Protein AF-0000000078243344 (afdb_homodimer)

Nearest PDB structures (foldseek):
  5yf0-assembly1_A  TM=9.478E-01  e=7.634E-38  Homo sapiens
  5yf1-assembly1_B  TM=9.515E-01  e=8.072E-38  Homo sapiens
  5yf1-assembly1_A  TM=9.560E-01  e=3.652E-37  Homo sapiens
  5yf0-assembly1_B  TM=9.355E-01  e=2.611E-37  Homo sapiens
  5yf2-assembly1_A  TM=9.564E-01  e=2.890E-36  Homo sapiens

InterPro domains:
  IPR012901 Carnosine N-methyltransferase [PF07942] (101-360)
  IPR012901 Carnosine N-methyltransferase [PTHR12303] (12-360)
  IPR012901 Carnosine N-methyltransferase [SM01296] (98-362)
  IPR029063 S-adenosyl-L-methionine-dependent methyltransferase superfamily [G3DSA:3.40.50.150] (120-350)
  IPR029063 S-adenosyl-L-methionine-dependent methyltransferase superfamily [SSF53335] (151-343)

pLDDT: mean 93.02, std 13.33, range [28.23, 98.94]

Radius of gyration: 29.75 Å; Cα contacts (8 Å, |Δi|>4): 1282; chains: 2; bounding box: 61×104×102 Å

Solvent-accessible surface area (backbone atoms only — not comparable to full-atom values): 38798 Å² total; per-residue (Å²): 135,85,78,72,78,78,76,77,74,78,70,80,48,75,61,31,54,56,49,24,52,52,44,42,33,40,65,37,41,44,59,52,43,49,54,53,48,52,51,50,52,53,41,54,68,68,44,58,68,72,56,38,65,72,40,43,66,61,51,51,52,47,53,53,50,47,53,53,49,39,50,49,40,29,51,53,37,40,50,24,52,58,48,28,38,80,75,52,44,67,48,39,56,51,16,60,68,68,55,67,95,56,86,61,55,71,68,50,48,48,48,53,53,49,48,46,33,45,48,39,32,61,33,14,70,84,12,42,68,42,38,55,47,55,48,44,56,52,53,52,51,49,41,66,75,52,69,56,53,91,56,26,35,77,41,34,34,36,25,47,52,36,58,62,38,44,66,47,51,54,43,39,74,63,28,25,14,29,36,30,27,34,64,51,63,71,36,50,29,45,22,47,31,53,70,69,65,52,83,43,57,50,66,43,69,40,53,68,36,65,83,58,49,54,21,30,51,41,73,66,68,23,67,47,69,46,45,25,38,65,50,72,66,79,66,87,80,55,96,54,87,38,49,79,46,77,44,78,43,57,64,77,66,66,45,53,97,37,76,29,50,27,40,43,35,52,68,31,70,24,68,37,40,49,45,65,59,53,53,51,49,52,57,68,19,31,46,80,63,10,38,40,37,39,32,33,56,39,64,41,68,33,64,92,39,85,95,50,67,46,50,69,69,24,48,52,55,51,52,50,50,44,43,70,76,38,36,43,73,76,44,73,50,77,38,67,35,54,71,67,66,55,86,75,39,23,56,39,61,39,32,47,15,49,30,37,37,30,26,36,48,67,80,71,79,130,136,84,80,73,77,80,77,78,75,77,71,79,48,76,62,31,53,54,50,25,54,50,43,42,33,40,64,37,43,46,61,52,44,48,54,53,49,52,54,50,52,53,41,54,67,67,46,56,69,73,55,39,65,73,41,43,67,61,51,50,52,49,52,52,51,48,53,52,49,40,50,49,40,28,53,53,36,40,50,24,53,59,48,29,37,80,76,53,42,66,49,38,55,52,16,59,68,68,55,66,94,57,86,60,55,70,67,50,49,48,49,52,52,50,49,47,33,46,46,40,32,61,33,14,70,83,12,43,68,42,37,55,49,54,47,45,57,52,53,52,51,52,42,67,76,49,68,54,52,93,55,26,36,77,42,35,34,36,25,47,52,35,56,60,36,43,64,48,51,56,44,39,75,63,28,26,14,28,36,30,26,33,64,52,64,69,35,49,28,45,22,48,30,54,68,71,65,54,82,45,57,50,66,42,69,39,54,68,36,65,81,57,47,54,19,30,51,40,74,66,66,24,66,47,70,45,45,26,37,67,51,74,67,76,65,87,80,55,96,55,88,38,50,82,46,76,44,79,42,56,63,77,66,66,46,53,98,38,77,29,49,28,40,40,34,51,68,32,71,23,69,36,41,50,47,67,58,53,54,50,49,52,56,67,19,31,48,79,61,11,38,40,37,40,33,32,55,39,63,42,68,35,63,92,38,86,96,49,69,47,49,68,70,22,48,53,56,50,51,49,49,44,44,71,75,39,37,42,74,75,46,74,49,78,39,68,36,54,70,66,66,56,87,74,39,22,55,41,63,38,31,47,15,48,31,39,38,31,26,35,47,69,81,70,80,129

Sequence (732 aa):
MSQHPEEGESSVNDETRAIEEVINAFMYYGKFGTEKILKTIQQMKNYPQDFQILVVNKNKEFVESMKQRIEHNHSILKMIANSASGMIGENHTKALRIHQARRPTGEFLSKVLSTIRQICREWSSEGLPEREATFKPIIEELNSIFPTETERHNIRILVPGCGLGRLAHDLIEQGYTVQGNEFSYFMLFTSFFILNCCKEVDQFTIYPYLFDKSNCWKSEDRLRGVTFPDKTLISSVTNRPNSFSMCAGDFLEIVKDTQFDAIVTAWFIDTANDIFKYIDAIYDALPENGIWINVGPLTWHFEDIAGEMSIELPYSDIMLRIRQKGFEVVSEKEIDSKYTVNRLSMLQNQFNCAYFYARKGGQKPQMSQHPEEGESSVNDETRAIEEVINAFMYYGKFGTEKILKTIQQMKNYPQDFQILVVNKNKEFVESMKQRIEHNHSILKMIANSASGMIGENHTKALRIHQARRPTGEFLSKVLSTIRQICREWSSEGLPEREATFKPIIEELNSIFPTETERHNIRILVPGCGLGRLAHDLIEQGYTVQGNEFSYFMLFTSFFILNCCKEVDQFTIYPYLFDKSNCWKSEDRLRGVTFPDKTLISSVTNRPNSFSMCAGDFLEIVKDTQFDAIVTAWFIDTANDIFKYIDAIYDALPENGIWINVGPLTWHFEDIAGEMSIELPYSDIMLRIRQKGFEVVSEKEIDSKYTVNRLSMLQNQFNCAYFYARKGGQKPQ

Foldseek 3Di:
DPPPPPPVVVPLDPVLQQLLLLLLLLQCQLVVLVVLLVVVVVVLVPDDPVVCVVCVVVNVVLSVLSNVQSVQQSVVSNLLLVLCCVVPPPSSVSSVVVHDRDDHDPVSNVLLLVLLLVCCLQFFPNNVQQCVQFLVVVLVVVCVVVVDQCCQLVAEEEEEQCQLCRSVQVNVVSRHAYEYEHADPSRVSNSSCQQPVDADAQPGKHQNQLNPPAQAPDSVLNSDITTGRRDGHDDPPDPGSHHYYYDYDDPLVVLPPAAGLEYEYEQHLLADLDSLSVLVSRLVRYDAFRKYKYKFDNPRPCPPPPPGRHDRDDPVVSVVSNVVVAKDWDDKDWTKHFDSFSPNGNDGDIDTMIITMITRHDDPDD/DPPPPPPPPVPLDPVLQQLLLLLLLLQCQLVVLVVLLVVVVVVLVPDPPVVCVVCVVVNVVLSVLSNVQSVQQSVVSNLLLVLCCVVPPPSSVSSVVVHDRDDHDPVSNVLLLVLLLVCCLQFFPNNVQQCVQFLVVVLVVVCVVVVDQCCQLVAEEEEEQCQLCRSVQVNVVSRHAYEYEHADPSRVSNSCCQQPVDADAQPGKHQNQLNPDAQAPDSVLSSDITGGRRDGHDDPPDPGSHHYYYDYDDPLVVLPPAAGLEYEYEQHLLADLDSLSVLVSRLVRYDAFRKYKYKFDNPRPCPPPPPGRHDRDDPVVSVVSNVVVAKDWDDKDWTKHFDSFSPNGNDGDIDTMIITMITRHDDPDD

Organism: Caenorhabditis remanei (NCBI:txid31234)

Structure (mmCIF, N/CA/C/O backbone):
data_AF-0000000078243344-model_v1
#
loop_
_entity.id
_entity.type
_entity.pdbx_description
1 polymer 'carnosine N-methyltransferase'
#
loop_
_atom_site.group_PDB
_atom_site.id
_atom_site.type_symbol
_atom_site.label_atom_id
_atom_site.label_alt_id
_atom_site.label_comp_id
_atom_site.label_asym_id
_atom_site.label_entity_id
_atom_site.label_seq_id
_atom_site.pdbx_PDB_ins_code
_atom_site.Cartn_x
_atom_site.Cartn_y
_atom_site.Cartn_z
_atom_site.occupancy
_atom_site.B_iso_or_equiv
_atom_site.auth_seq_id
_atom_site.auth_comp_id
_atom_site.auth_asym_id
_atom_site.auth_atom_id
_atom_site.pdbx_PDB_model_num
ATOM 1 N N . MET A 1 1 ? 7.031 -19.391 -68.062 1 28.23 1 MET A N 1
ATOM 2 C CA . MET A 1 1 ? 5.93 -19.25 -67.125 1 28.23 1 MET A CA 1
ATOM 3 C C . MET A 1 1 ? 6.449 -19.047 -65.688 1 28.23 1 MET A C 1
ATOM 5 O O . MET A 1 1 ? 7.039 -19.953 -65.125 1 28.23 1 MET A O 1
ATOM 9 N N . SER A 1 2 ? 6.922 -17.797 -65.312 1 28.23 2 SER A N 1
ATOM 10 C CA . SER A 1 2 ? 7.812 -17.281 -64.25 1 28.23 2 SER A CA 1
ATOM 11 C C . SER A 1 2 ? 7.195 -17.438 -62.875 1 28.23 2 SER A C 1
ATOM 13 O O . SER A 1 2 ? 6.145 -16.859 -62.594 1 28.23 2 SER A O 1
ATOM 15 N N . GLN A 1 3 ? 7.152 -18.703 -62.219 1 28.94 3 GLN A N 1
ATOM 16 C CA . GLN A 1 3 ? 6.621 -19.047 -60.906 1 28.94 3 GLN A CA 1
ATOM 17 C C . GLN A 1 3 ? 7.121 -18.078 -59.844 1 28.94 3 GLN A C 1
ATOM 19 O O . GLN A 1 3 ? 8.328 -17.938 -59.656 1 28.94 3 GLN A O 1
ATOM 24 N N . HIS A 1 4 ? 6.516 -16.875 -59.719 1 31.3 4 HIS A N 1
ATOM 25 C CA . HIS A 1 4 ? 6.84 -15.914 -58.688 1 31.3 4 HIS A CA 1
ATOM 26 C C . HIS A 1 4 ? 6.895 -16.578 -57.312 1 31.3 4 HIS A C 1
ATOM 28 O O . HIS A 1 4 ? 5.98 -17.312 -56.938 1 31.3 4 HIS A O 1
ATOM 34 N N . PRO A 1 5 ? 8.078 -16.922 -56.719 1 34.06 5 PRO A N 1
ATOM 35 C CA . PRO A 1 5 ? 8.188 -17.547 -55.375 1 34.06 5 PRO A CA 1
ATOM 36 C C . PRO A 1 5 ? 7.277 -16.891 -54.344 1 34.06 5 PRO A C 1
ATOM 38 O O . PRO A 1 5 ? 7.027 -15.68 -54.406 1 34.06 5 PRO A O 1
ATOM 41 N N . GLU A 1 6 ? 6.113 -17.5 -53.938 1 33.97 6 GLU A N 1
ATOM 42 C CA . GLU A 1 6 ? 5.27 -17.172 -52.781 1 33.97 6 GLU A CA 1
ATOM 43 C C . GLU A 1 6 ? 6.094 -16.656 -51.625 1 33.97 6 GLU A C 1
ATOM 45 O O . GLU A 1 6 ? 7.035 -17.312 -51.156 1 33.97 6 GLU A O 1
ATOM 50 N N . GLU A 1 7 ? 6.445 -15.359 -51.562 1 34.81 7 GLU A N 1
ATOM 51 C CA . GLU A 1 7 ? 7.051 -14.602 -50.469 1 34.81 7 GLU A CA 1
ATOM 52 C C . GLU A 1 7 ? 6.52 -15.055 -49.125 1 34.81 7 GLU A C 1
ATOM 54 O O . GLU A 1 7 ? 5.332 -14.898 -48.812 1 34.81 7 GLU A O 1
ATOM 59 N N . GLY A 1 8 ? 6.758 -16.266 -48.594 1 35.06 8 GLY A N 1
ATOM 60 C CA . GLY A 1 8 ? 6.582 -16.656 -47.219 1 35.06 8 GLY A CA 1
ATOM 61 C C . GLY A 1 8 ? 6.762 -15.516 -46.219 1 35.06 8 GLY A C 1
ATOM 62 O O . GLY A 1 8 ? 7.883 -15.219 -45.812 1 35.06 8 GLY A O 1
ATOM 63 N N . GLU A 1 9 ? 6.207 -14.289 -46.406 1 39.78 9 GLU A N 1
ATOM 64 C CA . GLU A 1 9 ? 6.145 -13.18 -45.438 1 39.78 9 GLU A CA 1
ATOM 65 C C . GLU A 1 9 ? 6 -13.68 -44.031 1 39.78 9 GLU A C 1
ATOM 67 O O . GLU A 1 9 ? 4.988 -14.289 -43.656 1 39.78 9 GLU A O 1
ATOM 72 N N . SER A 1 10 ? 6.949 -14.234 -43.312 1 42.72 10 SER A N 1
ATOM 73 C CA . SER A 1 10 ? 7.137 -14.672 -41.938 1 42.72 10 SER A CA 1
ATOM 74 C C . SER A 1 10 ? 6.434 -13.727 -40.938 1 42.72 10 SER A C 1
ATOM 76 O O . SER A 1 10 ? 6.863 -12.594 -40.75 1 42.72 10 SER A O 1
ATOM 78 N N . SER A 1 11 ? 5.176 -13.477 -40.906 1 47.25 11 SER A N 1
ATOM 79 C CA . SER A 1 11 ? 4.305 -12.797 -39.969 1 47.25 11 SER A CA 1
ATOM 80 C C . SER A 1 11 ? 4.816 -12.969 -38.531 1 47.25 11 SER A C 1
ATOM 82 O O . SER A 1 11 ? 4.992 -14.094 -38.062 1 47.25 11 SER A O 1
ATOM 84 N N . VAL A 1 12 ? 5.605 -12.164 -38.031 1 60.34 12 VAL A N 1
ATOM 85 C CA . VAL A 1 12 ? 6.023 -12.172 -36.625 1 60.34 12 VAL A CA 1
ATOM 86 C C . VAL A 1 12 ? 4.84 -12.547 -35.75 1 60.34 12 VAL A C 1
ATOM 88 O O . VAL A 1 12 ? 3.812 -11.859 -35.75 1 60.34 12 VAL A O 1
ATOM 91 N N . ASN A 1 13 ? 4.75 -13.742 -35.156 1 78.88 13 ASN A N 1
ATOM 92 C CA . ASN A 1 13 ? 3.695 -14.289 -34.312 1 78.88 13 ASN A CA 1
ATOM 93 C C . ASN A 1 13 ? 3.57 -13.516 -33 1 78.88 13 ASN A C 1
ATOM 95 O O . ASN A 1 13 ? 4.492 -12.805 -32.594 1 78.88 13 ASN A O 1
ATOM 99 N N . ASP A 1 14 ? 2.357 -13.273 -32.531 1 85.94 14 ASP A N 1
ATOM 100 C CA . ASP A 1 14 ? 1.981 -12.594 -31.297 1 85.94 14 ASP A CA 1
ATOM 101 C C . ASP A 1 14 ? 2.924 -12.969 -30.156 1 85.94 14 ASP A C 1
ATOM 103 O O . ASP A 1 14 ? 3.277 -12.125 -29.344 1 85.94 14 ASP A O 1
ATOM 107 N N . GLU A 1 15 ? 3.445 -14.086 -30.219 1 87.19 15 GLU A N 1
ATOM 108 C CA . GLU A 1 15 ? 4.355 -14.547 -29.172 1 87.19 15 GLU A CA 1
ATOM 109 C C . GLU A 1 15 ? 5.727 -13.891 -29.297 1 87.19 15 GLU A C 1
ATOM 111 O O . GLU A 1 15 ? 6.312 -13.469 -28.312 1 87.19 15 GLU A O 1
ATOM 116 N N . THR A 1 16 ? 6.234 -13.836 -30.484 1 90.31 16 THR A N 1
ATOM 117 C CA . THR A 1 16 ? 7.531 -13.211 -30.734 1 90.31 16 THR A CA 1
ATOM 118 C C . THR A 1 16 ? 7.516 -11.742 -30.312 1 90.31 16 THR A C 1
ATOM 120 O O . THR A 1 16 ? 8.484 -11.25 -29.734 1 90.31 16 THR A O 1
ATOM 123 N N . ARG A 1 17 ? 6.449 -11.133 -30.625 1 91.25 17 ARG A N 1
ATOM 124 C CA . ARG A 1 17 ? 6.32 -9.727 -30.266 1 91.25 17 ARG A CA 1
ATOM 125 C C . ARG A 1 17 ? 6.309 -9.555 -28.75 1 91.25 17 ARG A C 1
ATOM 127 O O . ARG A 1 17 ? 6.926 -8.633 -28.219 1 91.25 17 ARG A O 1
ATOM 134 N N . ALA A 1 18 ? 5.547 -10.406 -28.078 1 91.69 18 ALA A N 1
ATOM 135 C CA . ALA A 1 18 ? 5.484 -10.352 -26.625 1 91.69 18 ALA A CA 1
ATOM 136 C C . ALA A 1 18 ? 6.871 -10.547 -26.016 1 91.69 18 ALA A C 1
ATOM 138 O O . ALA A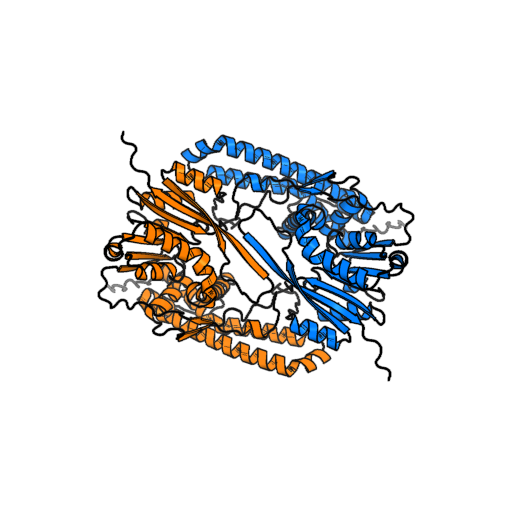 1 18 ? 7.246 -9.836 -25.078 1 91.69 18 ALA A O 1
ATOM 139 N N . ILE A 1 19 ? 7.578 -11.445 -26.547 1 93.88 19 ILE A N 1
ATOM 140 C CA . ILE A 1 19 ? 8.93 -11.734 -26.078 1 93.88 19 ILE A CA 1
ATOM 141 C C . ILE A 1 19 ? 9.828 -10.531 -26.344 1 93.88 19 ILE A C 1
ATOM 143 O O . ILE A 1 19 ? 10.609 -10.133 -25.469 1 93.88 19 ILE A O 1
ATOM 147 N N . GLU A 1 20 ? 9.734 -9.992 -27.5 1 94.44 20 GLU A N 1
ATOM 148 C CA . GLU A 1 20 ? 10.539 -8.836 -27.875 1 94.44 20 GLU A CA 1
ATOM 149 C C . GLU A 1 20 ? 10.297 -7.668 -26.906 1 94.44 20 GLU A C 1
ATOM 151 O O . GLU A 1 20 ? 11.242 -6.977 -26.531 1 94.44 20 GLU A O 1
ATOM 156 N N . GLU A 1 21 ? 9.07 -7.438 -26.547 1 95.81 21 GLU A N 1
ATOM 157 C CA . GLU A 1 21 ? 8.734 -6.348 -25.625 1 95.81 21 GLU A CA 1
ATOM 158 C C . GLU A 1 21 ? 9.391 -6.547 -24.266 1 95.81 21 GLU A C 1
ATOM 160 O O . GLU A 1 21 ? 9.852 -5.586 -23.656 1 95.81 21 GLU A O 1
ATOM 165 N N . VAL A 1 22 ? 9.398 -7.781 -23.797 1 96.75 22 VAL A N 1
ATOM 166 C CA . VAL A 1 22 ? 10.016 -8.102 -22.516 1 96.75 22 VAL A CA 1
ATOM 167 C C . VAL A 1 22 ? 11.523 -7.887 -22.594 1 96.75 22 VAL A C 1
ATOM 169 O O . VAL A 1 22 ? 12.125 -7.258 -21.719 1 96.75 22 VAL A O 1
ATOM 172 N N . ILE A 1 23 ? 12.164 -8.359 -23.641 1 96.06 23 ILE A N 1
ATOM 173 C CA . ILE A 1 23 ? 13.602 -8.18 -23.844 1 96.06 23 ILE A CA 1
ATOM 174 C C . ILE A 1 23 ? 13.93 -6.691 -23.922 1 96.06 23 ILE A C 1
ATOM 176 O O . ILE A 1 23 ? 14.883 -6.23 -23.281 1 96.06 23 ILE A O 1
ATOM 180 N N . ASN A 1 24 ? 13.102 -5.984 -24.688 1 96.75 24 ASN A N 1
ATOM 181 C CA . ASN A 1 24 ? 13.289 -4.543 -24.797 1 96.75 24 ASN A CA 1
ATOM 182 C C . ASN A 1 24 ? 13.258 -3.863 -23.438 1 96.75 24 ASN A C 1
ATOM 184 O O . ASN A 1 24 ? 14.055 -2.961 -23.172 1 96.75 24 ASN A O 1
ATOM 188 N N . ALA A 1 25 ? 12.328 -4.266 -22.578 1 97.94 25 ALA A N 1
ATOM 189 C CA . ALA A 1 25 ? 12.203 -3.68 -21.25 1 97.94 25 ALA A CA 1
ATOM 190 C C . ALA A 1 25 ? 13.461 -3.943 -20.422 1 97.94 25 ALA A C 1
ATOM 192 O O . ALA A 1 25 ? 13.992 -3.033 -19.781 1 97.94 25 ALA A O 1
ATOM 193 N N . PHE A 1 26 ? 13.961 -5.168 -20.438 1 98.06 26 PHE A N 1
ATOM 194 C CA . PHE A 1 26 ? 15.188 -5.5 -19.734 1 98.06 26 PHE A CA 1
ATOM 195 C C . PHE A 1 26 ? 16.359 -4.668 -20.234 1 98.06 26 PHE A C 1
ATOM 197 O O . PHE A 1 26 ? 17.125 -4.113 -19.453 1 98.06 26 PHE A O 1
ATOM 204 N N . MET A 1 27 ? 16.422 -4.527 -21.5 1 96.81 27 MET A N 1
ATOM 205 C CA . MET A 1 27 ? 17.562 -3.863 -22.125 1 96.81 27 MET A CA 1
ATOM 206 C C . MET A 1 27 ? 17.484 -2.354 -21.922 1 96.81 27 MET A C 1
ATOM 208 O O . MET A 1 27 ? 18.5 -1.659 -22.047 1 96.81 27 MET A O 1
ATOM 212 N N . TYR A 1 28 ? 16.344 -1.883 -21.656 1 97.81 28 TYR A N 1
ATOM 213 C CA . TYR A 1 28 ? 16.156 -0.442 -21.531 1 97.81 28 TYR A CA 1
ATOM 214 C C . TYR A 1 28 ? 16.453 0.015 -20.109 1 97.81 28 TYR A C 1
ATOM 216 O O . TYR A 1 28 ? 16.5 1.216 -19.828 1 97.81 28 TYR A O 1
ATOM 224 N N . TYR A 1 29 ? 16.672 -0.831 -19.172 1 98.38 29 TYR A N 1
ATOM 225 C CA . TYR A 1 29 ? 16.844 -0.506 -17.766 1 98.38 29 TYR A CA 1
ATOM 226 C C . TYR A 1 29 ? 17.953 0.524 -17.562 1 98.38 29 TYR A C 1
ATOM 228 O O . TYR A 1 29 ? 17.828 1.438 -16.75 1 98.38 29 TYR A O 1
ATOM 236 N N . GLY A 1 30 ? 19.062 0.346 -18.281 1 98 30 GLY A N 1
ATOM 237 C CA . GLY A 1 30 ? 20.156 1.296 -18.156 1 98 30 GLY A CA 1
ATOM 238 C C . GLY A 1 30 ? 19.75 2.721 -18.484 1 98 30 GLY A C 1
ATOM 239 O O . GLY A 1 30 ? 20.062 3.646 -17.734 1 98 30 GLY A O 1
ATOM 240 N N . LYS A 1 31 ? 19.078 2.875 -19.609 1 97.75 31 LYS A N 1
ATOM 241 C CA . LYS A 1 31 ? 18.578 4.195 -20 1 97.75 31 LYS A CA 1
ATOM 242 C C . LYS A 1 31 ? 17.562 4.723 -19 1 97.75 31 LYS A C 1
ATOM 244 O O . LYS A 1 31 ? 17.578 5.906 -18.641 1 97.75 31 LYS A O 1
ATOM 249 N N . PHE A 1 32 ? 16.703 3.873 -18.609 1 97.94 32 PHE A N 1
ATOM 250 C CA . PHE A 1 32 ? 15.727 4.23 -17.594 1 97.94 32 PHE A CA 1
ATOM 251 C C . PHE A 1 32 ? 16.422 4.719 -16.328 1 97.94 32 PHE A C 1
ATOM 253 O O . PHE A 1 32 ? 16.016 5.723 -15.734 1 97.94 32 PHE A O 1
ATOM 260 N N . GLY A 1 33 ? 17.422 3.963 -15.867 1 97.88 33 GLY A N 1
ATOM 261 C CA . GLY A 1 33 ? 18.219 4.379 -14.727 1 97.88 33 GLY A CA 1
ATOM 262 C C . GLY A 1 33 ? 18.828 5.75 -14.898 1 97.88 33 GLY A C 1
ATOM 263 O O . GLY A 1 33 ? 18.859 6.547 -13.953 1 97.88 33 GLY A O 1
ATOM 264 N N . THR A 1 34 ? 19.312 5.98 -16.031 1 97.25 34 THR A N 1
ATOM 265 C CA . THR A 1 34 ? 19.891 7.281 -16.328 1 97.25 34 THR A CA 1
ATOM 266 C C . THR A 1 34 ? 18.844 8.391 -16.203 1 97.25 34 THR A C 1
ATOM 268 O O . THR A 1 34 ? 19.141 9.461 -15.68 1 97.25 34 THR A O 1
ATOM 271 N N . GLU A 1 35 ? 17.672 8.094 -16.75 1 96.06 35 GLU A N 1
ATOM 272 C CA . GLU A 1 35 ? 16.562 9.047 -16.594 1 96.06 35 GLU A CA 1
ATOM 273 C C . GLU A 1 35 ? 16.328 9.359 -15.117 1 96.06 35 GLU A C 1
ATOM 275 O O . GLU A 1 35 ? 16.125 10.523 -14.75 1 96.06 35 GLU A O 1
ATOM 280 N N . LYS A 1 36 ? 16.328 8.375 -14.289 1 96.25 36 LYS A N 1
ATOM 281 C CA . LYS A 1 36 ? 16.094 8.523 -12.859 1 96.25 36 LYS A CA 1
ATOM 282 C C . LYS A 1 36 ? 17.203 9.328 -12.195 1 96.25 36 LYS A C 1
ATOM 284 O O . LYS A 1 36 ? 16.953 10.148 -11.305 1 96.25 36 LYS A O 1
ATOM 289 N N . ILE A 1 37 ? 18.422 9.148 -12.602 1 96.75 37 ILE A N 1
ATOM 290 C CA . ILE A 1 37 ? 19.578 9.867 -12.055 1 96.75 37 ILE A CA 1
ATOM 291 C C . ILE A 1 37 ? 19.469 11.352 -12.406 1 96.75 37 ILE A C 1
ATOM 293 O O . ILE A 1 37 ? 19.703 12.211 -11.562 1 96.75 37 ILE A O 1
ATOM 297 N N . LEU A 1 38 ? 19.141 11.594 -13.633 1 96.25 38 LEU A N 1
ATOM 298 C CA . LEU A 1 38 ? 19.031 12.984 -14.078 1 96.25 38 LEU A CA 1
ATOM 299 C C . LEU A 1 38 ? 17.953 13.719 -13.281 1 96.25 38 LEU A C 1
ATOM 301 O O . LEU A 1 38 ? 18.141 14.875 -12.898 1 96.25 38 LEU A O 1
ATOM 305 N N . LYS A 1 39 ? 16.875 13.047 -13.039 1 94.44 39 LYS A N 1
ATOM 306 C CA . LYS A 1 39 ? 15.812 13.633 -12.211 1 94.44 39 LYS A CA 1
ATOM 307 C C . LYS A 1 39 ? 16.312 13.898 -10.797 1 94.44 39 LYS A C 1
ATOM 309 O O . LYS A 1 39 ? 15.984 14.93 -10.203 1 94.44 39 LYS A O 1
ATOM 314 N N . THR A 1 40 ? 17.062 12.977 -10.25 1 94.56 40 THR A N 1
ATOM 315 C CA . THR A 1 40 ? 17.656 13.133 -8.922 1 94.56 40 THR A CA 1
ATOM 316 C C . THR A 1 40 ? 18.578 14.336 -8.883 1 94.56 40 THR A C 1
ATOM 318 O O . THR A 1 40 ? 18.516 15.141 -7.949 1 94.56 40 THR A O 1
ATOM 321 N N . ILE A 1 41 ? 19.391 14.461 -9.859 1 96.12 41 ILE A N 1
ATOM 322 C CA . ILE A 1 41 ? 20.328 15.578 -9.938 1 96.12 41 ILE A CA 1
ATOM 323 C C . ILE A 1 41 ? 19.562 16.891 -10.031 1 96.12 41 ILE A C 1
ATOM 325 O O . ILE A 1 41 ? 19.922 17.875 -9.391 1 96.12 41 ILE A O 1
ATOM 329 N N . GLN A 1 42 ? 18.531 16.906 -10.828 1 95 42 GLN A N 1
ATOM 330 C CA . GLN A 1 42 ? 17.719 18.094 -10.961 1 95 42 GLN A CA 1
ATOM 331 C C . GLN A 1 42 ? 17.094 18.484 -9.617 1 95 42 GLN A C 1
ATOM 333 O O . GLN A 1 42 ? 17.016 19.672 -9.281 1 95 42 GLN A O 1
ATOM 338 N N . GLN A 1 43 ? 16.609 17.547 -8.922 1 94.25 43 GLN A N 1
ATOM 339 C CA . GLN A 1 43 ? 16.078 17.797 -7.586 1 94.25 43 GLN A CA 1
ATOM 340 C C . GLN A 1 43 ? 17.141 18.391 -6.668 1 94.25 43 GLN A C 1
ATOM 342 O O . GLN A 1 43 ? 16.859 19.328 -5.914 1 94.25 43 GLN A O 1
ATOM 347 N N . MET A 1 44 ? 18.359 17.859 -6.723 1 96.12 44 MET A N 1
ATOM 348 C CA . MET A 1 44 ? 19.453 18.328 -5.887 1 96.12 44 MET A CA 1
ATOM 349 C C . MET A 1 44 ? 19.812 19.781 -6.207 1 96.12 44 MET A C 1
ATOM 351 O O . MET A 1 44 ? 20.188 20.547 -5.316 1 96.12 44 MET A O 1
ATOM 355 N N . LYS A 1 45 ? 19.609 20.109 -7.422 1 95.69 45 LYS A N 1
ATOM 356 C CA . LYS A 1 45 ? 19.906 21.484 -7.848 1 95.69 45 LYS A CA 1
ATOM 357 C C . LYS A 1 45 ? 18.875 22.453 -7.27 1 95.69 45 LYS A C 1
ATOM 359 O O . LYS A 1 45 ? 19.141 23.656 -7.203 1 95.69 45 LYS A O 1
ATOM 364 N N . ASN A 1 46 ? 17.75 21.953 -6.871 1 95.38 46 ASN A N 1
ATOM 365 C CA . ASN A 1 46 ? 16.688 22.797 -6.312 1 95.38 46 ASN A CA 1
ATOM 366 C C . ASN A 1 46 ? 16.875 23 -4.812 1 95.38 46 ASN A C 1
ATOM 368 O O . ASN A 1 46 ? 16.141 23.75 -4.191 1 95.38 46 ASN A O 1
ATOM 372 N N . TYR A 1 47 ? 17.891 22.312 -4.246 1 97.31 47 TYR A N 1
ATOM 373 C CA . TYR A 1 47 ? 18.203 22.594 -2.85 1 97.31 47 TYR A CA 1
ATOM 374 C C . TYR A 1 47 ? 18.641 24.031 -2.66 1 97.31 47 TYR A C 1
ATOM 376 O O . TYR A 1 47 ? 19.172 24.656 -3.586 1 97.31 47 TYR A O 1
ATOM 384 N N . PRO A 1 48 ? 18.391 24.594 -1.446 1 97.62 48 PRO A N 1
ATOM 385 C CA . PRO A 1 48 ? 19.016 25.891 -1.167 1 97.62 48 PRO A CA 1
ATOM 386 C C . PRO A 1 48 ? 20.547 25.859 -1.275 1 97.62 48 PRO A C 1
ATOM 388 O O . PRO A 1 48 ? 21.156 24.844 -0.945 1 97.62 48 PRO A O 1
ATOM 391 N N . GLN A 1 49 ? 21.156 26.953 -1.64 1 97.62 49 GLN A N 1
ATOM 392 C CA . GLN A 1 49 ? 22.578 27 -1.937 1 97.62 49 GLN A CA 1
ATOM 393 C C . GLN A 1 49 ? 23.406 26.562 -0.738 1 97.62 49 GLN A C 1
ATOM 395 O O . GLN A 1 49 ? 24.391 25.828 -0.896 1 97.62 49 GLN A O 1
ATOM 400 N N . ASP A 1 50 ? 23.109 27.016 0.359 1 97.56 50 ASP A N 1
ATOM 401 C CA . ASP A 1 50 ? 23.875 26.672 1.557 1 97.56 50 ASP A CA 1
ATOM 402 C C . ASP A 1 50 ? 23.812 25.172 1.833 1 97.56 50 ASP A C 1
ATOM 404 O O . ASP A 1 50 ? 24.797 24.578 2.281 1 97.56 50 ASP A O 1
ATOM 408 N N . PHE A 1 51 ? 22.688 24.594 1.578 1 98.06 51 PHE A N 1
ATOM 409 C CA . PHE A 1 51 ? 22.562 23.156 1.799 1 98.06 51 PHE A CA 1
ATOM 410 C C . PHE A 1 51 ? 23.297 22.375 0.709 1 98.06 51 PHE A C 1
ATOM 412 O O . PHE A 1 51 ? 23.875 21.328 0.975 1 98.06 51 PHE A O 1
ATOM 419 N N . GLN A 1 52 ? 23.219 22.844 -0.524 1 97.69 52 GLN A N 1
ATOM 420 C CA . GLN A 1 52 ? 23.984 22.234 -1.603 1 97.69 52 GLN A CA 1
ATOM 421 C C . GLN A 1 52 ? 25.469 22.125 -1.236 1 97.69 52 GLN A C 1
ATOM 423 O O . GLN A 1 52 ? 26.094 21.078 -1.465 1 97.69 52 GLN A O 1
ATOM 428 N N . ILE A 1 53 ? 25.953 23.172 -0.669 1 97.56 53 ILE A N 1
ATOM 429 C CA . ILE A 1 53 ? 27.359 23.203 -0.289 1 97.56 53 ILE A CA 1
ATOM 430 C C . ILE A 1 53 ? 27.625 22.156 0.786 1 97.56 53 ILE A C 1
ATOM 432 O O . ILE A 1 53 ? 28.641 21.453 0.732 1 97.56 53 ILE A O 1
ATOM 436 N N . LEU A 1 54 ? 26.719 22.062 1.646 1 97.12 54 LEU A N 1
ATOM 437 C CA . LEU A 1 54 ? 26.859 21.156 2.777 1 97.12 54 LEU A CA 1
ATOM 438 C C . LEU A 1 54 ? 26.906 19.703 2.311 1 97.12 54 LEU A C 1
ATOM 440 O O . LEU A 1 54 ? 27.641 18.891 2.867 1 97.12 54 LEU A O 1
ATOM 444 N N . VAL A 1 55 ? 26.094 19.391 1.274 1 97.56 55 VAL A N 1
ATOM 445 C CA . VAL A 1 55 ? 25.938 17.984 0.938 1 97.56 55 VAL A CA 1
ATOM 446 C C . VAL A 1 55 ? 26.578 17.688 -0.411 1 97.56 55 VAL A C 1
ATOM 448 O O . VAL A 1 55 ? 26.359 16.641 -1.006 1 97.56 55 VAL A O 1
ATOM 451 N N . VAL A 1 56 ? 27.344 18.516 -0.934 1 96.62 56 VAL A N 1
ATOM 452 C CA . VAL A 1 56 ? 27.859 18.438 -2.297 1 96.62 56 VAL A CA 1
ATOM 453 C C . VAL A 1 56 ? 28.641 17.141 -2.477 1 96.62 56 VAL A C 1
ATOM 455 O O . VAL A 1 56 ? 28.438 16.422 -3.457 1 96.62 56 VAL A O 1
ATOM 458 N N . ASN A 1 57 ? 29.594 16.844 -1.588 1 97.38 57 ASN A N 1
ATOM 459 C CA . ASN A 1 57 ? 30.406 15.633 -1.708 1 97.38 57 ASN A CA 1
ATOM 460 C C . ASN A 1 57 ? 29.578 14.367 -1.508 1 97.38 57 ASN A C 1
ATOM 462 O O . ASN A 1 57 ? 29.75 13.391 -2.242 1 97.38 57 ASN A O 1
ATOM 466 N N . LYS A 1 58 ? 28.75 14.445 -0.528 1 97.06 58 LYS A N 1
ATOM 467 C CA . LYS A 1 58 ? 27.859 13.312 -0.265 1 97.06 58 LYS A CA 1
ATOM 468 C C . LYS A 1 58 ? 27 13 -1.481 1 97.06 58 LYS A C 1
ATOM 470 O O . LYS A 1 58 ? 26.859 11.836 -1.868 1 97.06 58 LYS A O 1
ATOM 475 N N . ASN A 1 59 ? 26.406 14.047 -2.066 1 97.12 59 ASN A N 1
ATOM 476 C CA . ASN A 1 59 ? 25.531 13.867 -3.219 1 97.12 59 ASN A CA 1
ATOM 477 C C . ASN A 1 59 ? 26.297 13.359 -4.434 1 97.12 59 ASN A C 1
ATOM 479 O O . ASN A 1 59 ? 25.797 12.523 -5.188 1 97.12 59 ASN A O 1
ATOM 483 N N . LYS A 1 60 ? 27.453 13.891 -4.586 1 97.56 60 LYS A N 1
ATOM 484 C CA . LYS A 1 60 ? 28.281 13.422 -5.688 1 97.56 60 LYS A CA 1
ATOM 485 C C . LYS A 1 60 ? 28.594 11.938 -5.551 1 97.56 60 LYS A C 1
ATOM 487 O O . LYS A 1 60 ? 28.469 11.18 -6.52 1 97.56 60 LYS A O 1
ATOM 492 N N . GLU A 1 61 ? 29 11.539 -4.406 1 98 61 GLU A N 1
ATOM 493 C CA . GLU A 1 61 ? 29.312 10.133 -4.145 1 98 61 GLU A CA 1
ATOM 494 C C . GLU A 1 61 ? 28.062 9.258 -4.332 1 98 61 GLU A C 1
ATOM 496 O O . GLU A 1 61 ? 28.156 8.148 -4.871 1 98 61 GLU A O 1
ATOM 501 N N . PHE A 1 62 ? 27.016 9.727 -3.832 1 97.75 62 PHE A N 1
ATOM 502 C CA . PHE A 1 62 ? 25.766 8.984 -3.961 1 97.75 62 PHE A CA 1
ATOM 503 C C . PHE A 1 62 ? 25.422 8.758 -5.426 1 97.75 62 PHE A C 1
ATOM 505 O O . PHE A 1 62 ? 25.094 7.637 -5.828 1 97.75 62 PHE A O 1
ATOM 512 N N . VAL A 1 63 ? 25.453 9.828 -6.25 1 98 63 VAL A N 1
ATOM 513 C CA . VAL A 1 63 ? 25.109 9.75 -7.668 1 98 63 VAL A CA 1
ATOM 514 C C . VAL A 1 63 ? 26.062 8.789 -8.383 1 98 63 VAL A C 1
ATOM 516 O O . VAL A 1 63 ? 25.625 7.98 -9.203 1 98 63 VAL A O 1
ATOM 519 N N . GLU A 1 64 ? 27.266 8.867 -8.086 1 98.31 64 GLU A N 1
ATOM 520 C CA . GLU A 1 64 ? 28.25 7.957 -8.68 1 98.31 64 GLU A CA 1
ATOM 521 C C . GLU A 1 64 ? 27.953 6.508 -8.305 1 98.31 64 GLU A C 1
ATOM 523 O O . GLU A 1 64 ? 28.016 5.613 -9.148 1 98.31 64 GLU A O 1
ATOM 528 N N . SER A 1 65 ? 27.688 6.34 -7.082 1 98.44 65 SER A N 1
ATOM 529 C CA . SER A 1 65 ? 27.344 5 -6.609 1 98.44 65 SER A CA 1
ATOM 530 C C . SER A 1 65 ? 26.094 4.477 -7.301 1 98.44 65 SER A C 1
ATOM 532 O O . SER A 1 65 ? 26.031 3.303 -7.672 1 98.44 65 SER A O 1
ATOM 534 N N . MET A 1 66 ? 25.141 5.312 -7.434 1 98.12 66 MET A N 1
ATOM 535 C CA . MET A 1 66 ? 23.906 4.941 -8.125 1 98.12 66 MET A CA 1
ATOM 536 C C . MET A 1 66 ? 24.188 4.508 -9.555 1 98.12 66 MET A C 1
ATOM 538 O O . MET A 1 66 ? 23.672 3.494 -10.023 1 98.12 66 MET A O 1
ATOM 542 N N . LYS A 1 67 ? 24.953 5.312 -10.219 1 98.38 67 LYS A N 1
ATOM 543 C CA . LYS A 1 67 ? 25.312 5.008 -11.602 1 98.38 67 LYS A CA 1
ATOM 544 C C . LYS A 1 67 ? 25.953 3.625 -11.719 1 98.38 67 LYS A C 1
ATOM 546 O O . LYS A 1 67 ? 25.578 2.838 -12.594 1 98.38 67 LYS A O 1
ATOM 551 N N . GLN A 1 68 ? 26.859 3.361 -10.867 1 98.62 68 GLN A N 1
ATOM 552 C CA . GLN A 1 68 ? 27.547 2.082 -10.875 1 98.62 68 GLN A CA 1
ATOM 553 C C . GLN A 1 68 ? 26.594 0.924 -10.641 1 98.62 68 GLN A C 1
ATOM 555 O O . GLN A 1 68 ? 26.672 -0.109 -11.305 1 98.62 68 GLN A O 1
ATOM 560 N N . ARG A 1 69 ? 25.719 1.071 -9.719 1 98.75 69 ARG A N 1
ATOM 561 C CA . ARG A 1 69 ? 24.781 0.01 -9.359 1 98.75 69 ARG A CA 1
ATOM 562 C C . ARG A 1 69 ? 23.719 -0.185 -10.438 1 98.75 69 ARG A C 1
ATOM 564 O O . ARG A 1 69 ? 23.266 -1.306 -10.672 1 98.75 69 ARG A O 1
ATOM 571 N N . ILE A 1 70 ? 23.328 0.92 -11.086 1 98.75 70 ILE A N 1
ATOM 572 C CA . ILE A 1 70 ? 22.422 0.825 -12.219 1 98.75 70 ILE A CA 1
ATOM 573 C C . ILE A 1 70 ? 23.078 0.033 -13.352 1 98.75 70 ILE A C 1
ATOM 575 O O . ILE A 1 70 ? 22.453 -0.854 -13.938 1 98.75 70 ILE A O 1
ATOM 579 N N . GLU A 1 71 ? 24.297 0.352 -13.633 1 98.56 71 GLU A N 1
ATOM 580 C CA . GLU A 1 71 ? 25.031 -0.366 -14.672 1 98.56 71 GLU A CA 1
ATOM 581 C C . GLU A 1 71 ? 25.172 -1.844 -14.32 1 98.56 71 GLU A C 1
ATOM 583 O O . GLU A 1 71 ? 25.062 -2.709 -15.188 1 98.56 71 GLU A O 1
ATOM 588 N N . HIS A 1 72 ? 25.484 -2.068 -13.125 1 98.75 72 HIS A N 1
ATOM 589 C CA . HIS A 1 72 ? 25.609 -3.447 -12.664 1 98.75 72 HIS A CA 1
ATOM 590 C C . HIS A 1 72 ? 24.297 -4.207 -12.836 1 98.75 72 HIS A C 1
ATOM 592 O O . HIS A 1 72 ? 24.281 -5.301 -13.406 1 98.75 72 HIS A O 1
ATOM 598 N N . ASN A 1 73 ? 23.172 -3.637 -12.305 1 98.81 73 ASN A N 1
ATOM 599 C CA . ASN A 1 73 ? 21.859 -4.25 -12.5 1 98.81 73 ASN A CA 1
ATOM 600 C C . ASN A 1 73 ? 21.578 -4.5 -13.977 1 98.81 73 ASN A C 1
ATOM 602 O O . ASN A 1 73 ? 21.047 -5.551 -14.344 1 98.81 73 ASN A O 1
ATOM 606 N N . HIS A 1 74 ? 21.938 -3.502 -14.75 1 98.62 74 HIS A N 1
ATOM 607 C CA . HIS A 1 74 ? 21.703 -3.604 -16.188 1 98.62 74 HIS A CA 1
ATOM 608 C C . HIS A 1 74 ? 22.438 -4.793 -16.781 1 98.62 74 HIS A C 1
ATOM 610 O O . HIS A 1 74 ? 21.906 -5.496 -17.641 1 98.62 74 HIS A O 1
ATOM 616 N N . SER A 1 75 ? 23.625 -4.996 -16.391 1 98.56 75 SER A N 1
ATOM 617 C CA . SER A 1 75 ? 24.406 -6.125 -16.875 1 98.56 75 SER A CA 1
ATOM 618 C C . SER A 1 75 ? 23.75 -7.453 -16.516 1 98.56 75 SER A C 1
ATOM 620 O O . SER A 1 75 ? 23.719 -8.383 -17.328 1 98.56 75 SER A O 1
ATOM 622 N N . ILE A 1 76 ? 23.25 -7.574 -15.328 1 98.5 76 ILE A N 1
ATOM 623 C CA . ILE A 1 76 ? 22.578 -8.789 -14.891 1 98.5 76 ILE A CA 1
ATOM 624 C C . ILE A 1 76 ? 21.312 -8.992 -15.711 1 98.5 76 ILE A C 1
ATOM 626 O O . ILE A 1 76 ? 21.016 -10.102 -16.156 1 98.5 76 ILE A O 1
ATOM 630 N N . LEU A 1 77 ? 20.531 -7.922 -15.906 1 98.56 77 LEU A N 1
ATOM 631 C CA . LEU A 1 77 ? 19.281 -8.008 -16.656 1 98.56 77 LEU A CA 1
ATOM 632 C C . LEU A 1 77 ? 19.547 -8.398 -18.109 1 98.56 77 LEU A C 1
ATOM 634 O O . LEU A 1 77 ? 18.75 -9.117 -18.719 1 98.56 77 LEU A O 1
ATOM 638 N N . LYS A 1 78 ? 20.641 -7.906 -18.656 1 97.44 78 LYS A N 1
ATOM 639 C CA . LYS A 1 78 ? 21.031 -8.328 -20 1 97.44 78 LYS A CA 1
ATOM 640 C C . LYS A 1 78 ? 21.344 -9.82 -20.031 1 97.44 78 LYS A C 1
ATOM 642 O O . LYS A 1 78 ? 21 -10.508 -20.984 1 97.44 78 LYS A O 1
ATOM 647 N N . MET A 1 79 ? 22.047 -10.32 -19.031 1 97.5 79 MET A N 1
ATOM 648 C CA . MET A 1 79 ? 22.328 -11.75 -18.953 1 97.5 79 MET A CA 1
ATOM 649 C C . MET A 1 79 ? 21.031 -12.555 -18.891 1 97.5 79 MET A C 1
ATOM 651 O O . MET A 1 79 ? 20.922 -13.586 -19.562 1 97.5 79 MET A O 1
ATOM 655 N N . ILE A 1 80 ? 20.109 -12.062 -18.156 1 97.81 80 ILE A N 1
ATOM 656 C CA . ILE A 1 80 ? 18.797 -12.711 -18.047 1 97.81 80 ILE A CA 1
ATOM 657 C C . ILE A 1 80 ? 18.125 -12.75 -19.422 1 97.81 80 ILE A C 1
ATOM 659 O O . ILE A 1 80 ? 17.688 -13.805 -19.875 1 97.81 80 ILE A O 1
ATOM 663 N N . ALA A 1 81 ? 18.109 -11.594 -20.062 1 95.94 81 ALA A N 1
ATOM 664 C CA . ALA A 1 81 ? 17.469 -11.492 -21.375 1 95.94 81 ALA A CA 1
ATOM 665 C C . ALA A 1 81 ? 18.156 -12.398 -22.391 1 95.94 81 ALA A C 1
ATOM 667 O O . ALA A 1 81 ? 17.484 -13.078 -23.172 1 95.94 81 ALA A O 1
ATOM 668 N N . ASN A 1 82 ? 19.438 -12.469 -22.328 1 93.75 82 ASN A N 1
ATOM 669 C CA . ASN A 1 82 ? 20.219 -13.242 -23.297 1 93.75 82 ASN A CA 1
ATOM 670 C C . ASN A 1 82 ? 20.109 -14.742 -23.031 1 93.75 82 ASN A C 1
ATOM 672 O O . ASN A 1 82 ? 20.109 -15.547 -23.969 1 93.75 82 ASN A O 1
ATOM 676 N N . SER A 1 83 ? 20.047 -15.086 -21.812 1 92.75 83 SER A N 1
ATOM 677 C CA . SER A 1 83 ? 19.984 -16.5 -21.469 1 92.75 83 SER A CA 1
ATOM 678 C C . SER A 1 83 ? 18.656 -17.125 -21.906 1 92.75 83 SER A C 1
ATOM 680 O O . SER A 1 83 ? 18.547 -18.344 -22 1 92.75 83 SER A O 1
ATOM 682 N N . ALA A 1 84 ? 17.719 -16.297 -22.125 1 89.06 84 ALA A N 1
ATOM 683 C CA . ALA A 1 84 ? 16.375 -16.75 -22.469 1 89.06 84 ALA A CA 1
ATOM 684 C C . ALA A 1 84 ? 16.391 -17.5 -23.797 1 89.06 84 ALA A C 1
ATOM 686 O O . ALA A 1 84 ? 15.461 -18.25 -24.125 1 89.06 84 ALA A O 1
ATOM 687 N N . SER A 1 85 ? 17.422 -17.281 -24.594 1 84.5 85 SER A N 1
ATOM 688 C CA . SER A 1 85 ? 17.594 -18.016 -25.844 1 84.5 85 SER A CA 1
ATOM 689 C C . SER A 1 85 ? 17.609 -19.531 -25.609 1 84.5 85 SER A C 1
ATOM 691 O O . SER A 1 85 ? 17.125 -20.297 -26.438 1 84.5 85 SER A O 1
ATOM 693 N N . GLY A 1 86 ? 18.094 -19.938 -24.484 1 81.81 86 GLY A N 1
ATOM 694 C CA . GLY A 1 86 ? 18.125 -21.344 -24.125 1 81.81 86 GLY A CA 1
ATOM 695 C C . GLY A 1 86 ? 16.734 -21.906 -23.797 1 81.81 86 GLY A C 1
ATOM 696 O O . GLY A 1 86 ? 16.531 -23.109 -23.859 1 81.81 86 GLY A O 1
ATOM 697 N N . MET A 1 87 ? 15.898 -21.094 -23.5 1 80.38 87 MET A N 1
ATOM 698 C CA . MET A 1 87 ? 14.562 -21.5 -23.062 1 80.38 87 MET A CA 1
ATOM 699 C C . MET A 1 87 ? 13.594 -21.516 -24.234 1 80.38 87 MET A C 1
ATOM 701 O O . MET A 1 87 ? 12.836 -22.469 -24.406 1 80.38 87 MET A O 1
ATOM 705 N N . ILE A 1 88 ? 13.664 -20.406 -25.016 1 81.31 88 ILE A N 1
ATOM 706 C CA . ILE A 1 88 ? 12.594 -20.25 -25.984 1 81.31 88 ILE A CA 1
ATOM 707 C C . ILE A 1 88 ? 13.156 -20.438 -27.391 1 81.31 88 ILE A C 1
ATOM 709 O O . ILE A 1 88 ? 12.422 -20.328 -28.391 1 81.31 88 ILE A O 1
ATOM 713 N N . GLY A 1 89 ? 14.344 -20.688 -27.609 1 81.56 89 GLY A N 1
ATOM 714 C CA . GLY A 1 89 ? 14.953 -21.109 -28.859 1 81.56 89 GLY A CA 1
ATOM 715 C C . GLY A 1 89 ? 14.82 -20.078 -29.969 1 81.56 89 GLY A C 1
ATOM 716 O O . GLY A 1 89 ? 15.234 -18.938 -29.812 1 81.56 89 GLY A O 1
ATOM 717 N N . GLU A 1 90 ? 14.031 -20.5 -30.984 1 81.19 90 GLU A N 1
ATOM 718 C CA . GLU A 1 90 ? 13.953 -19.719 -32.219 1 81.19 90 GLU A CA 1
ATOM 719 C C . GLU A 1 90 ? 13.18 -18.422 -32 1 81.19 90 GLU A C 1
ATOM 721 O O . GLU A 1 90 ? 13.469 -17.406 -32.625 1 81.19 90 GLU A O 1
ATOM 726 N N . ASN A 1 91 ? 12.227 -18.469 -31.156 1 84.56 91 ASN A N 1
ATOM 727 C CA . ASN A 1 91 ? 11.438 -17.266 -30.906 1 84.56 91 ASN A CA 1
ATOM 728 C C . ASN A 1 91 ? 12.289 -16.156 -30.297 1 84.56 91 ASN A C 1
ATOM 730 O O . ASN A 1 91 ? 12.039 -14.969 -30.531 1 84.56 91 ASN A O 1
ATOM 734 N N . HIS A 1 92 ? 13.219 -16.547 -29.547 1 85.44 92 HIS A N 1
ATOM 735 C CA . HIS A 1 92 ? 14.141 -15.57 -28.969 1 85.44 92 HIS A CA 1
ATOM 736 C C . HIS A 1 92 ? 14.969 -14.875 -30.047 1 85.44 92 HIS A C 1
ATOM 738 O O . HIS A 1 92 ? 15.086 -13.648 -30.047 1 85.44 92 HIS A O 1
ATOM 744 N N . THR A 1 93 ? 15.516 -15.688 -30.891 1 85.38 93 THR A N 1
ATOM 745 C CA . THR A 1 93 ? 16.328 -15.156 -31.984 1 85.38 93 THR A CA 1
ATOM 746 C C . THR A 1 93 ? 15.516 -14.211 -32.844 1 85.38 93 THR A C 1
ATOM 748 O O . THR A 1 93 ? 15.992 -13.141 -33.25 1 85.38 93 THR A O 1
ATOM 751 N N . LYS A 1 94 ? 14.352 -14.586 -33.094 1 85.94 94 LYS A N 1
ATOM 752 C CA . LYS A 1 94 ? 13.461 -13.734 -33.875 1 85.94 94 LYS A CA 1
ATOM 753 C C . LYS A 1 94 ? 13.172 -12.422 -33.156 1 85.94 94 LYS A C 1
ATOM 755 O O . LYS A 1 94 ? 13.156 -11.359 -33.781 1 85.94 94 LYS A O 1
ATOM 760 N N . ALA A 1 95 ? 12.914 -12.516 -31.922 1 86.56 95 ALA A N 1
ATOM 761 C CA . ALA A 1 95 ? 12.633 -11.328 -31.125 1 86.56 95 ALA A CA 1
ATOM 762 C C . ALA A 1 95 ? 13.812 -10.359 -31.141 1 86.56 95 ALA A C 1
ATOM 764 O O . ALA A 1 95 ? 13.633 -9.148 -31.281 1 86.56 95 ALA A O 1
ATOM 765 N N . LEU A 1 96 ? 15 -10.883 -31.047 1 87.38 96 LEU A N 1
ATOM 766 C CA . LEU A 1 96 ? 16.188 -10.047 -31.047 1 87.38 96 LEU A CA 1
ATOM 767 C C . LEU A 1 96 ? 16.375 -9.367 -32.406 1 87.38 96 LEU A C 1
ATOM 769 O O . LEU A 1 96 ? 16.844 -8.227 -32.469 1 87.38 96 LEU A O 1
ATOM 773 N N . ARG A 1 97 ? 16.031 -10.086 -33.375 1 85.12 97 ARG A N 1
ATOM 774 C CA . ARG A 1 97 ? 16.203 -9.562 -34.719 1 85.12 97 ARG A CA 1
ATOM 775 C C . ARG A 1 97 ? 15.297 -8.359 -34.938 1 85.12 97 ARG A C 1
ATOM 777 O O . ARG A 1 97 ? 15.688 -7.402 -35.625 1 85.12 97 ARG A O 1
ATOM 784 N N . ILE A 1 98 ? 14.195 -8.43 -34.469 1 86.25 98 ILE A N 1
ATOM 785 C CA . ILE A 1 98 ? 13.242 -7.363 -34.75 1 86.25 98 ILE A CA 1
ATOM 786 C C . ILE A 1 98 ? 13.328 -6.293 -33.656 1 86.25 98 ILE A C 1
ATOM 788 O O . ILE A 1 98 ? 12.633 -5.281 -33.719 1 86.25 98 ILE A O 1
ATOM 792 N N . HIS A 1 99 ? 14.102 -6.547 -32.688 1 86.31 99 HIS A N 1
ATOM 793 C CA . HIS A 1 99 ? 14.188 -5.629 -31.562 1 86.31 99 HIS A CA 1
ATOM 794 C C . HIS A 1 99 ? 14.703 -4.266 -32 1 86.31 99 HIS A C 1
ATOM 796 O O . HIS A 1 99 ? 15.727 -4.172 -32.688 1 86.31 99 HIS A O 1
ATOM 802 N N . GLN A 1 100 ? 13.938 -3.264 -31.688 1 85.75 100 GLN A N 1
ATOM 803 C CA . GLN A 1 100 ? 14.344 -1.866 -31.797 1 85.75 100 GLN A CA 1
ATOM 804 C C . GLN A 1 100 ? 14.211 -1.146 -30.469 1 85.75 100 GLN A C 1
ATOM 806 O O . GLN A 1 100 ? 13.133 -1.135 -29.859 1 85.75 100 GLN A O 1
ATOM 811 N N . ALA A 1 101 ? 15.281 -0.566 -30.172 1 87.19 101 ALA A N 1
ATOM 812 C CA . ALA A 1 101 ? 15.305 0.108 -28.875 1 87.19 101 ALA A CA 1
ATOM 813 C C . ALA A 1 101 ? 14.258 1.217 -28.812 1 87.19 101 ALA A C 1
ATOM 815 O O . ALA A 1 101 ? 14.188 2.061 -29.719 1 87.19 101 ALA A O 1
ATOM 816 N N . ARG A 1 102 ? 13.375 1.14 -27.922 1 93.94 102 ARG A N 1
ATOM 817 C CA . ARG A 1 102 ? 12.367 2.152 -27.625 1 93.94 102 ARG A CA 1
ATOM 818 C C . ARG A 1 102 ? 12.008 2.156 -26.156 1 93.94 102 ARG A C 1
ATOM 820 O O . ARG A 1 102 ? 12.211 1.161 -25.453 1 93.94 102 ARG A O 1
ATOM 827 N N . ARG A 1 103 ? 11.547 3.26 -25.719 1 95.56 103 ARG A N 1
ATOM 828 C CA . ARG A 1 103 ? 11.156 3.336 -24.312 1 95.56 103 ARG A CA 1
ATOM 829 C C . ARG A 1 103 ? 9.93 2.477 -24.031 1 95.56 103 ARG A C 1
ATOM 831 O O . ARG A 1 103 ? 8.867 2.695 -24.625 1 95.56 103 ARG A O 1
ATOM 838 N N . PRO A 1 104 ? 10.039 1.506 -23.203 1 97.06 104 PRO A N 1
ATOM 839 C CA . PRO A 1 104 ? 8.875 0.694 -22.844 1 97.06 104 PRO A CA 1
ATOM 840 C C . PRO A 1 104 ? 7.801 1.493 -22.109 1 97.06 104 PRO A C 1
ATOM 842 O O . PRO A 1 104 ? 8.055 2.615 -21.656 1 97.06 104 PRO A O 1
ATOM 845 N N . THR A 1 105 ? 6.602 0.938 -22.078 1 95.5 105 THR A N 1
ATOM 846 C CA . THR A 1 105 ? 5.539 1.534 -21.281 1 95.5 105 THR A CA 1
ATOM 847 C C . THR A 1 105 ? 5.906 1.529 -19.797 1 95.5 105 THR A C 1
ATOM 849 O O . THR A 1 105 ? 6.777 0.769 -19.375 1 95.5 105 THR A O 1
ATOM 852 N N . GLY A 1 106 ? 5.281 2.387 -19.016 1 94.75 106 GLY A N 1
ATOM 853 C CA . GLY A 1 106 ? 5.48 2.406 -17.578 1 94.75 106 GLY A CA 1
ATOM 854 C C . GLY A 1 106 ? 5.207 1.066 -16.922 1 94.75 106 GLY A C 1
ATOM 855 O O . GLY A 1 106 ? 5.898 0.684 -15.969 1 94.75 106 GLY A O 1
ATOM 856 N N . GLU A 1 107 ? 4.246 0.408 -17.438 1 94.88 107 GLU A N 1
ATOM 857 C CA . GLU A 1 107 ? 3.873 -0.9 -16.906 1 94.88 107 GLU A CA 1
ATOM 858 C C . GLU A 1 107 ? 5.016 -1.901 -17.062 1 94.88 107 GLU A C 1
ATOM 860 O O . GLU A 1 107 ? 5.332 -2.633 -16.125 1 94.88 107 GLU A O 1
ATOM 865 N N . PHE A 1 108 ? 5.676 -1.941 -18.219 1 96.75 108 PHE A N 1
ATOM 866 C CA . PHE A 1 108 ? 6.758 -2.887 -18.453 1 96.75 108 PHE A CA 1
ATOM 867 C C . PHE A 1 108 ? 7.977 -2.547 -17.609 1 96.75 108 PHE A C 1
ATOM 869 O O . PHE A 1 108 ? 8.656 -3.443 -17.094 1 96.75 108 PHE A O 1
ATOM 876 N N . LEU A 1 109 ? 8.219 -1.267 -17.469 1 97.5 109 LEU A N 1
ATOM 877 C CA . LEU A 1 109 ? 9.336 -0.857 -16.609 1 97.5 109 LEU A CA 1
ATOM 878 C C . LEU A 1 109 ? 9.078 -1.237 -15.164 1 97.5 109 LEU A C 1
ATOM 880 O O . LEU A 1 109 ? 9.992 -1.674 -14.461 1 97.5 109 LEU A O 1
ATOM 884 N N . SER A 1 110 ? 7.852 -1.076 -14.797 1 97.12 110 SER A N 1
ATOM 885 C CA . SER A 1 110 ? 7.469 -1.493 -13.453 1 97.12 110 SER A CA 1
ATOM 886 C C . SER A 1 110 ? 7.664 -2.994 -13.258 1 97.12 110 SER A C 1
ATOM 888 O O . SER A 1 110 ? 8.055 -3.443 -12.18 1 97.12 110 SER A O 1
ATOM 890 N N . LYS A 1 111 ? 7.402 -3.756 -14.242 1 98.06 111 LYS A N 1
ATOM 891 C CA . LYS A 1 111 ? 7.574 -5.203 -14.164 1 98.06 111 LYS A CA 1
ATOM 892 C C . LYS A 1 111 ? 9.047 -5.578 -14.016 1 98.06 111 LYS A C 1
ATOM 894 O O . LYS A 1 111 ? 9.375 -6.547 -13.336 1 98.06 111 LYS A O 1
ATOM 899 N N . VAL A 1 112 ? 9.875 -4.801 -14.664 1 98.62 112 VAL A N 1
ATOM 900 C CA . VAL A 1 112 ? 11.305 -5.035 -14.508 1 98.62 112 VAL A CA 1
ATOM 901 C C . VAL A 1 112 ? 11.711 -4.836 -13.055 1 98.62 112 VAL A C 1
ATOM 903 O O . VAL A 1 112 ? 12.383 -5.684 -12.469 1 98.62 112 VAL A O 1
ATOM 906 N N . LEU A 1 113 ? 11.25 -3.734 -12.516 1 98.44 113 LEU A N 1
ATOM 907 C CA . LEU A 1 113 ? 11.586 -3.434 -11.125 1 98.44 113 LEU A CA 1
ATOM 908 C C . LEU A 1 113 ? 11.008 -4.484 -10.188 1 98.44 113 LEU A C 1
ATOM 910 O O . LEU A 1 113 ? 11.672 -4.906 -9.234 1 98.44 113 LEU A O 1
ATOM 914 N N . SER A 1 114 ? 9.797 -4.895 -10.461 1 98.12 114 SER A N 1
ATOM 915 C CA . SER A 1 114 ? 9.156 -5.93 -9.656 1 98.12 114 SER A CA 1
ATOM 916 C C . SER A 1 114 ? 9.914 -7.25 -9.742 1 98.12 114 SER A C 1
ATOM 918 O O . SER A 1 114 ? 10.016 -7.977 -8.758 1 98.12 114 SER A O 1
ATOM 920 N N . THR A 1 115 ? 10.383 -7.555 -10.867 1 98.69 115 THR A N 1
ATOM 921 C CA . THR A 1 115 ? 11.156 -8.781 -11.07 1 98.69 115 THR A CA 1
ATOM 922 C C . THR A 1 115 ? 12.422 -8.766 -10.219 1 98.69 115 THR A C 1
ATOM 924 O O . THR A 1 115 ? 12.766 -9.766 -9.594 1 98.69 115 THR A O 1
ATOM 927 N N . ILE A 1 116 ? 13.055 -7.645 -10.18 1 98.62 116 ILE A N 1
ATOM 928 C CA . ILE A 1 116 ? 14.258 -7.488 -9.375 1 98.62 116 ILE A CA 1
ATOM 929 C C . ILE A 1 116 ? 13.93 -7.734 -7.902 1 98.62 116 ILE A C 1
ATOM 931 O O . ILE A 1 116 ? 14.664 -8.445 -7.207 1 98.62 116 ILE A O 1
ATOM 935 N N . ARG A 1 117 ? 12.844 -7.246 -7.48 1 98.44 117 ARG A N 1
ATOM 936 C CA . ARG A 1 117 ? 12.414 -7.457 -6.102 1 98.44 117 ARG A CA 1
ATOM 937 C C . ARG 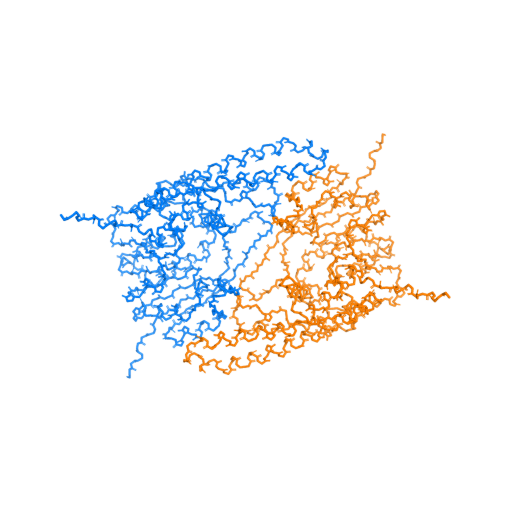A 1 117 ? 12.078 -8.922 -5.848 1 98.44 117 ARG A C 1
ATOM 939 O O . ARG A 1 117 ? 12.305 -9.438 -4.75 1 98.44 117 ARG A O 1
ATOM 946 N N . GLN A 1 118 ? 11.539 -9.547 -6.812 1 98.69 118 GLN A N 1
ATOM 947 C CA . GLN A 1 118 ? 11.195 -10.953 -6.688 1 98.69 118 GLN A CA 1
ATOM 948 C C . GLN A 1 118 ? 12.445 -11.82 -6.531 1 98.69 118 GLN A C 1
ATOM 950 O O . GLN A 1 118 ? 12.422 -12.836 -5.84 1 98.69 118 GLN A O 1
ATOM 955 N N . ILE A 1 119 ? 13.516 -11.414 -7.203 1 98.81 119 ILE A N 1
ATOM 956 C CA . ILE A 1 119 ? 14.781 -12.117 -7.02 1 98.81 119 ILE A CA 1
ATOM 957 C C . ILE A 1 119 ? 15.172 -12.102 -5.543 1 98.81 119 ILE A C 1
ATOM 959 O O . ILE A 1 119 ? 15.562 -13.133 -4.988 1 98.81 119 ILE A O 1
ATOM 963 N N . CYS A 1 120 ? 14.977 -10.953 -4.945 1 98.38 120 CYS A N 1
ATOM 964 C CA . CYS A 1 120 ? 15.297 -10.812 -3.527 1 98.38 120 CYS A CA 1
ATOM 965 C C . CYS A 1 120 ? 14.391 -11.703 -2.68 1 98.38 120 CYS A C 1
ATOM 967 O O . CYS A 1 120 ? 14.867 -12.391 -1.776 1 98.38 120 CYS A O 1
ATOM 969 N N . ARG A 1 121 ? 13.148 -11.727 -2.936 1 98.5 121 ARG A N 1
ATOM 970 C CA . ARG A 1 121 ? 12.172 -12.477 -2.148 1 98.5 121 ARG A CA 1
ATOM 971 C C . ARG A 1 121 ? 12.43 -13.977 -2.25 1 98.5 121 ARG A C 1
ATOM 973 O O . ARG A 1 121 ? 12.398 -14.688 -1.242 1 98.5 121 ARG A O 1
ATOM 980 N N . GLU A 1 122 ? 12.719 -14.477 -3.387 1 98.69 122 GLU A N 1
ATOM 981 C CA . GLU A 1 122 ? 12.719 -15.922 -3.594 1 98.69 122 GLU A CA 1
ATOM 982 C C . GLU A 1 122 ? 14.125 -16.5 -3.484 1 98.69 122 GLU A C 1
ATOM 984 O O . GLU A 1 122 ? 14.305 -17.625 -3.016 1 98.69 122 GLU A O 1
ATOM 989 N N . TRP A 1 123 ? 15.148 -15.68 -3.875 1 98.62 123 TRP A N 1
ATOM 990 C CA . TRP A 1 123 ? 16.422 -16.375 -4.078 1 98.62 123 TRP A CA 1
ATOM 991 C C . TRP A 1 123 ? 17.547 -15.68 -3.312 1 98.62 123 TRP A C 1
ATOM 993 O O . TRP A 1 123 ? 18.719 -15.812 -3.668 1 98.62 123 TRP A O 1
ATOM 1003 N N . SER A 1 124 ? 17.172 -14.93 -2.328 1 98.5 124 SER A N 1
ATOM 1004 C CA . SER A 1 124 ? 18.188 -14.32 -1.479 1 98.5 124 SER A CA 1
ATOM 1005 C C . SER A 1 124 ? 17.906 -14.586 -0.003 1 98.5 124 SER A C 1
ATOM 1007 O O . SER A 1 124 ? 16.797 -14.984 0.361 1 98.5 124 SER A O 1
ATOM 1009 N N . SER A 1 125 ? 18.938 -14.367 0.82 1 98 125 SER A N 1
ATOM 1010 C CA . SER A 1 125 ? 18.781 -14.516 2.264 1 98 125 SER A CA 1
ATOM 1011 C C . SER A 1 125 ? 17.812 -13.484 2.822 1 98 125 SER A C 1
ATOM 1013 O O . SER A 1 125 ? 17.125 -13.734 3.814 1 98 125 SER A O 1
ATOM 1015 N N . GLU A 1 126 ? 17.672 -12.398 2.17 1 96.88 126 GLU A N 1
ATOM 1016 C CA . GLU A 1 126 ? 16.766 -11.344 2.615 1 96.88 126 GLU A CA 1
ATOM 1017 C C . GLU A 1 126 ? 15.312 -11.789 2.531 1 96.88 126 GLU A C 1
ATOM 1019 O O . GLU A 1 126 ? 14.469 -11.344 3.32 1 96.88 126 GLU A O 1
ATOM 1024 N N . GLY A 1 127 ? 15.039 -12.656 1.636 1 98.12 127 GLY A N 1
ATOM 1025 C CA . GLY A 1 127 ? 13.672 -13.102 1.427 1 98.12 127 GLY A CA 1
ATOM 1026 C C . GLY A 1 127 ? 13.297 -14.297 2.283 1 98.12 127 GLY A C 1
ATOM 1027 O O . GLY A 1 127 ? 12.156 -14.766 2.238 1 98.12 127 GLY A O 1
ATOM 1028 N N . LEU A 1 128 ? 14.25 -14.781 3.082 1 98.5 128 LEU A N 1
ATOM 1029 C CA . LEU A 1 128 ? 14.062 -16 3.857 1 98.5 128 LEU A CA 1
ATOM 1030 C C . LEU A 1 128 ? 12.836 -15.891 4.762 1 98.5 128 LEU A C 1
ATOM 1032 O O . LEU A 1 128 ? 12.023 -16.812 4.832 1 98.5 128 LEU A O 1
ATOM 1036 N N . PRO A 1 129 ? 12.578 -14.719 5.484 1 98.5 129 PRO A N 1
ATOM 1037 C CA . PRO A 1 129 ? 11.414 -14.648 6.367 1 98.5 129 PRO A CA 1
ATOM 1038 C C . PRO A 1 129 ? 10.094 -14.82 5.617 1 98.5 129 PRO A C 1
ATOM 1040 O O . PRO A 1 129 ? 9.164 -15.453 6.133 1 98.5 129 PRO A O 1
ATOM 1043 N N . GLU A 1 130 ? 9.977 -14.312 4.453 1 98.62 130 GLU A N 1
ATOM 1044 C CA . GLU A 1 130 ? 8.766 -14.453 3.658 1 98.62 130 GLU A CA 1
ATOM 1045 C C . GLU A 1 130 ? 8.562 -15.898 3.205 1 98.62 130 GLU A C 1
ATOM 1047 O O . GLU A 1 130 ? 7.445 -16.422 3.223 1 98.62 130 GLU A O 1
ATOM 1052 N N . ARG A 1 131 ? 9.641 -16.578 2.842 1 98.75 131 ARG A N 1
ATOM 1053 C CA . ARG A 1 131 ? 9.562 -17.969 2.428 1 98.75 131 ARG A CA 1
ATOM 1054 C C . ARG A 1 131 ? 9.266 -18.875 3.619 1 98.75 131 ARG A C 1
ATOM 1056 O O . ARG A 1 131 ? 8.508 -19.844 3.5 1 98.75 131 ARG A O 1
ATOM 1063 N N . GLU A 1 132 ? 9.875 -18.547 4.762 1 98.75 132 GLU A N 1
ATOM 1064 C CA . GLU A 1 132 ? 9.602 -19.312 5.977 1 98.75 132 GLU A CA 1
ATOM 1065 C C . GLU A 1 132 ? 8.133 -19.203 6.387 1 98.75 132 GLU A C 1
ATOM 1067 O O . GLU A 1 132 ? 7.547 -20.156 6.887 1 98.75 132 GLU A O 1
ATOM 1072 N N . ALA A 1 133 ? 7.617 -18.078 6.117 1 98.75 133 ALA A N 1
ATOM 1073 C CA . ALA A 1 133 ? 6.23 -17.844 6.512 1 98.75 133 ALA A CA 1
ATOM 1074 C C . ALA A 1 133 ? 5.266 -18.578 5.594 1 98.75 133 ALA A C 1
ATOM 1076 O O . ALA A 1 133 ? 4.234 -19.094 6.047 1 98.75 133 ALA A O 1
ATOM 1077 N N . THR A 1 134 ? 5.59 -18.703 4.309 1 98.69 134 THR A N 1
ATOM 1078 C CA . THR A 1 134 ? 4.547 -19.141 3.389 1 98.69 134 THR A CA 1
ATOM 1079 C C . THR A 1 134 ? 4.945 -20.438 2.684 1 98.69 134 THR A C 1
ATOM 1081 O O . THR A 1 134 ? 4.105 -21.297 2.445 1 98.69 134 THR A O 1
ATOM 1084 N N . PHE A 1 135 ? 6.223 -20.656 2.307 1 98.81 135 PHE A N 1
ATOM 1085 C CA . PHE A 1 135 ? 6.664 -21.859 1.607 1 98.81 135 PHE A CA 1
ATOM 1086 C C . PHE A 1 135 ? 6.863 -23 2.586 1 98.81 135 PHE A C 1
ATOM 1088 O O . PHE A 1 135 ? 6.434 -24.125 2.322 1 98.81 135 PHE A O 1
ATOM 1095 N N . LYS A 1 136 ? 7.484 -22.719 3.691 1 98.81 136 LYS A N 1
ATOM 1096 C CA . LYS A 1 136 ? 7.836 -23.75 4.664 1 98.81 136 LYS A CA 1
ATOM 1097 C C . LYS A 1 136 ? 6.59 -24.484 5.148 1 98.81 136 LYS A C 1
ATOM 1099 O O . LYS A 1 136 ? 6.574 -25.719 5.199 1 98.81 136 LYS A O 1
ATOM 1104 N N . PRO A 1 137 ? 5.5 -23.75 5.496 1 98.81 137 PRO A N 1
ATOM 1105 C CA . PRO A 1 137 ? 4.312 -24.484 5.949 1 98.81 137 PRO A CA 1
ATOM 1106 C C . PRO A 1 137 ? 3.77 -25.438 4.895 1 98.81 137 PRO A C 1
ATOM 1108 O O . PRO A 1 137 ? 3.244 -26.5 5.23 1 98.81 137 PRO A O 1
ATOM 1111 N N . ILE A 1 138 ? 3.865 -25.078 3.664 1 98.88 138 ILE A N 1
ATOM 1112 C CA . ILE A 1 138 ? 3.422 -25.938 2.57 1 98.88 138 ILE A CA 1
ATOM 1113 C C . ILE A 1 138 ? 4.277 -27.203 2.527 1 98.88 138 ILE A C 1
ATOM 1115 O O . ILE A 1 138 ? 3.748 -28.312 2.469 1 98.88 138 ILE A O 1
ATOM 1119 N N . ILE A 1 139 ? 5.562 -27.047 2.576 1 98.88 139 ILE A N 1
ATOM 1120 C CA . ILE A 1 139 ? 6.52 -28.141 2.494 1 98.88 139 ILE A CA 1
ATOM 1121 C C . ILE A 1 139 ? 6.316 -29.094 3.678 1 98.88 139 ILE A C 1
ATOM 1123 O O . ILE A 1 139 ? 6.258 -30.312 3.502 1 98.88 139 ILE A O 1
ATOM 1127 N N . GLU A 1 140 ? 6.164 -28.484 4.828 1 98.75 140 GLU A N 1
ATOM 1128 C CA . GLU A 1 140 ? 5.977 -29.281 6.035 1 98.75 140 GLU A CA 1
ATOM 1129 C C . GLU A 1 140 ? 4.684 -30.078 5.965 1 98.75 140 GLU A C 1
ATOM 1131 O O . GLU A 1 140 ? 4.645 -31.25 6.375 1 98.75 140 GLU A O 1
ATOM 1136 N N . GLU A 1 141 ? 3.641 -29.438 5.469 1 98.75 141 GLU A N 1
ATOM 1137 C CA . GLU A 1 141 ? 2.365 -30.141 5.32 1 98.75 141 GLU A CA 1
ATOM 1138 C C . GLU A 1 141 ? 2.486 -31.297 4.344 1 98.75 141 GLU A C 1
ATOM 1140 O O . GLU A 1 141 ? 2.043 -32.406 4.641 1 98.75 141 GLU A O 1
ATOM 1145 N N . LEU A 1 142 ? 3.152 -31.172 3.221 1 98.81 142 LEU A N 1
ATOM 1146 C CA . LEU A 1 142 ? 3.352 -32.219 2.23 1 98.81 142 LEU A CA 1
ATOM 1147 C C . LEU A 1 142 ? 4.191 -33.344 2.805 1 98.81 142 LEU A C 1
ATOM 1149 O O . LEU A 1 142 ? 3.863 -34.531 2.621 1 98.81 142 LEU A O 1
ATOM 1153 N N . ASN A 1 143 ? 5.223 -32.969 3.529 1 98.69 143 ASN A N 1
ATOM 1154 C CA . ASN A 1 143 ? 6.102 -34 4.125 1 98.69 143 ASN A CA 1
ATOM 1155 C C . ASN A 1 143 ? 5.379 -34.812 5.195 1 98.69 143 ASN A C 1
ATOM 1157 O O . ASN A 1 143 ? 5.691 -35.969 5.406 1 98.69 143 ASN A O 1
ATOM 1161 N N . SER A 1 144 ? 4.469 -34.125 5.852 1 98.5 144 SER A N 1
ATOM 1162 C CA . SER A 1 144 ? 3.664 -34.844 6.832 1 98.5 144 SER A CA 1
ATOM 1163 C C . SER A 1 144 ? 2.711 -35.812 6.156 1 98.5 144 SER A C 1
ATOM 1165 O O . SER A 1 144 ? 2.469 -36.906 6.672 1 98.5 144 SER A O 1
ATOM 1167 N N . ILE A 1 145 ? 2.186 -35.469 5.027 1 98.12 145 ILE A N 1
ATOM 1168 C CA . ILE A 1 145 ? 1.251 -36.281 4.273 1 98.12 145 ILE A CA 1
ATOM 1169 C C . ILE A 1 145 ? 2 -37.438 3.621 1 98.12 145 ILE A C 1
ATOM 1171 O O . ILE A 1 145 ? 1.497 -38.562 3.576 1 98.12 145 ILE A O 1
ATOM 1175 N N . PHE A 1 146 ? 3.176 -37.125 3.137 1 98.31 146 PHE A N 1
ATOM 1176 C CA . PHE A 1 146 ? 4.039 -38.125 2.494 1 98.31 146 PHE A CA 1
ATOM 1177 C C . PHE A 1 146 ? 5.348 -38.281 3.26 1 98.31 146 PHE A C 1
ATOM 1179 O O . PHE A 1 146 ? 6.406 -37.844 2.785 1 98.31 146 PHE A O 1
ATOM 1186 N N . PRO A 1 147 ? 5.371 -39.062 4.293 1 97.81 147 PRO A N 1
ATOM 1187 C CA . PRO A 1 147 ? 6.516 -39.062 5.211 1 97.81 147 PRO A CA 1
ATOM 1188 C C . PRO A 1 147 ? 7.684 -39.906 4.68 1 97.81 147 PRO A C 1
ATOM 1190 O O . PRO A 1 147 ? 8.82 -39.719 5.133 1 97.81 147 PRO A O 1
ATOM 1193 N N . THR A 1 148 ? 7.48 -40.781 3.73 1 97.75 148 THR A N 1
ATOM 1194 C CA . THR A 1 148 ? 8.547 -41.656 3.215 1 97.75 148 THR A CA 1
ATOM 1195 C C . THR A 1 148 ? 9.289 -40.938 2.078 1 97.75 148 THR A C 1
ATOM 1197 O O . THR A 1 148 ? 8.867 -41 0.923 1 97.75 148 THR A O 1
ATOM 1200 N N . GLU A 1 149 ? 10.398 -40.469 2.348 1 95.56 149 GLU A N 1
ATOM 1201 C CA . GLU A 1 149 ? 11.172 -39.656 1.419 1 95.56 149 GLU A CA 1
ATOM 1202 C C . GLU A 1 149 ? 11.531 -40.438 0.16 1 95.56 149 GLU A C 1
ATOM 1204 O O . GLU A 1 149 ? 11.508 -39.875 -0.945 1 95.56 149 GLU A O 1
ATOM 1209 N N . THR A 1 150 ? 11.852 -41.656 0.259 1 94.81 150 THR A N 1
ATOM 1210 C CA . THR A 1 150 ? 12.328 -42.469 -0.854 1 94.81 150 THR A CA 1
ATOM 1211 C C . THR A 1 150 ? 11.203 -42.75 -1.852 1 94.81 150 THR A C 1
ATOM 1213 O O . THR A 1 150 ? 11.453 -43.156 -2.98 1 94.81 150 THR A O 1
ATOM 1216 N N . GLU A 1 151 ? 10.016 -42.438 -1.439 1 97.25 151 GLU A N 1
ATOM 1217 C CA . GLU A 1 151 ? 8.875 -42.688 -2.311 1 97.25 151 GLU A CA 1
ATOM 1218 C C . GLU A 1 151 ? 8.305 -41.406 -2.879 1 97.25 151 GLU A C 1
ATOM 1220 O O . GLU A 1 151 ? 7.418 -41.438 -3.734 1 97.25 151 GLU A O 1
ATOM 1225 N N . ARG A 1 152 ? 8.828 -40.281 -2.529 1 97.81 152 ARG A N 1
ATOM 1226 C CA . ARG A 1 152 ? 8.25 -39 -2.883 1 97.81 152 ARG A CA 1
ATOM 1227 C C . ARG A 1 152 ? 8.414 -38.688 -4.371 1 97.81 152 ARG A C 1
ATOM 1229 O O . ARG A 1 152 ? 7.684 -37.875 -4.938 1 97.81 152 ARG A O 1
ATOM 1236 N N . HIS A 1 153 ? 9.367 -39.375 -4.961 1 96.94 153 HIS A N 1
ATOM 1237 C CA . HIS A 1 153 ? 9.57 -39.156 -6.391 1 96.94 153 HIS A CA 1
ATOM 1238 C C . HIS A 1 153 ? 8.344 -39.594 -7.188 1 96.94 153 HIS A C 1
ATOM 1240 O O . HIS A 1 153 ? 8.172 -39.219 -8.344 1 96.94 153 HIS A O 1
ATOM 1246 N N . ASN A 1 154 ? 7.453 -40.406 -6.602 1 97.56 154 ASN A N 1
ATOM 1247 C CA . ASN A 1 154 ? 6.234 -40.875 -7.25 1 97.56 154 ASN A CA 1
ATOM 1248 C C . ASN A 1 154 ? 5.102 -39.875 -7.113 1 97.56 154 ASN A C 1
ATOM 1250 O O . ASN A 1 154 ? 4.059 -40 -7.754 1 97.56 154 ASN A O 1
ATOM 1254 N N . ILE A 1 155 ? 5.285 -38.906 -6.309 1 98.5 155 ILE A N 1
ATOM 1255 C CA . ILE A 1 155 ? 4.273 -37.875 -6.07 1 98.5 155 ILE A CA 1
ATOM 1256 C C . ILE A 1 155 ? 4.496 -36.719 -7.016 1 98.5 155 ILE A C 1
ATOM 1258 O O . ILE A 1 155 ? 5.516 -36.031 -6.926 1 98.5 155 ILE A O 1
ATOM 1262 N N . ARG A 1 156 ? 3.562 -36.438 -7.91 1 98.44 156 ARG A N 1
ATOM 1263 C CA . ARG A 1 156 ? 3.645 -35.344 -8.875 1 98.44 156 ARG A CA 1
ATOM 1264 C C . ARG A 1 156 ? 2.938 -34.125 -8.352 1 98.44 156 ARG A C 1
ATOM 1266 O O . ARG A 1 156 ? 1.734 -34.125 -8.086 1 98.44 156 ARG A O 1
ATOM 1273 N N . ILE A 1 157 ? 3.67 -33 -8.242 1 98.81 157 ILE A N 1
ATOM 1274 C CA . ILE A 1 157 ? 3.146 -31.75 -7.684 1 98.81 157 ILE A CA 1
ATOM 1275 C C . ILE A 1 157 ? 3.156 -30.656 -8.75 1 98.81 157 ILE A C 1
ATOM 1277 O O . ILE A 1 157 ? 4.148 -30.484 -9.461 1 98.81 157 ILE A O 1
ATOM 1281 N N . LEU A 1 158 ? 2.059 -29.953 -8.883 1 98.81 158 LEU A N 1
ATOM 1282 C CA . LEU A 1 158 ? 2.002 -28.75 -9.711 1 98.81 158 LEU A CA 1
ATOM 1283 C C . LEU A 1 158 ? 2.068 -27.484 -8.852 1 98.81 158 LEU A C 1
ATOM 1285 O O . LEU A 1 158 ? 1.37 -27.391 -7.84 1 98.81 158 LEU A O 1
ATOM 1289 N N . VAL A 1 159 ? 2.9 -26.578 -9.203 1 98.88 159 VAL A N 1
ATOM 1290 C CA . VAL A 1 159 ? 2.984 -25.25 -8.578 1 98.88 159 VAL A CA 1
ATOM 1291 C C . VAL A 1 159 ? 2.633 -24.172 -9.594 1 98.88 159 VAL A C 1
ATOM 1293 O O . VAL A 1 159 ? 3.521 -23.609 -10.242 1 98.88 159 VAL A O 1
ATOM 1296 N N . PRO A 1 160 ? 1.366 -23.797 -9.695 1 98.75 160 PRO A N 1
ATOM 1297 C CA . PRO A 1 160 ? 0.987 -22.734 -10.633 1 98.75 160 PRO A CA 1
ATOM 1298 C C . PRO A 1 160 ? 1.387 -21.344 -10.141 1 98.75 160 PRO A C 1
ATOM 1300 O O . PRO A 1 160 ? 1.375 -21.094 -8.938 1 98.75 160 PRO A O 1
ATOM 1303 N N . GLY A 1 161 ? 1.632 -20.438 -11.102 1 98.19 161 GLY A N 1
ATOM 1304 C CA . GLY A 1 161 ? 2.125 -19.141 -10.703 1 98.19 161 GLY A CA 1
ATOM 1305 C C . GLY A 1 161 ? 3.373 -19.203 -9.844 1 98.19 161 GLY A C 1
ATOM 1306 O O . GLY A 1 161 ? 3.432 -18.578 -8.773 1 98.19 161 GLY A O 1
ATOM 1307 N N . CYS A 1 162 ? 4.34 -19.922 -10.289 1 98.25 162 CYS A N 1
ATOM 1308 C CA . CYS A 1 162 ? 5.441 -20.297 -9.406 1 98.25 162 CYS A CA 1
ATOM 1309 C C . CYS A 1 162 ? 6.492 -19.203 -9.352 1 98.25 162 CYS A C 1
ATOM 1311 O O . CYS A 1 162 ? 7.492 -19.312 -8.641 1 98.25 162 CYS A O 1
ATOM 1313 N N . GLY A 1 163 ? 6.289 -18.078 -10.055 1 98 163 GLY A N 1
ATOM 1314 C CA . GLY A 1 163 ? 7.23 -16.969 -9.992 1 98 163 GLY A CA 1
ATOM 1315 C C . GLY A 1 163 ? 8.617 -17.344 -10.492 1 98 163 GLY A C 1
ATOM 1316 O O . GLY A 1 163 ? 8.766 -17.844 -11.602 1 98 163 GLY A O 1
ATOM 1317 N N . LEU A 1 164 ? 9.586 -17.172 -9.633 1 98.38 164 LEU A N 1
ATOM 1318 C CA . LEU A 1 164 ? 10.953 -17.453 -10.047 1 98.38 164 LEU A CA 1
ATOM 1319 C C . LEU A 1 164 ? 11.328 -18.906 -9.727 1 98.38 164 LEU A C 1
ATOM 1321 O O . LEU A 1 164 ? 12.508 -19.266 -9.766 1 98.38 164 LEU A O 1
ATOM 1325 N N . GLY A 1 165 ? 10.43 -19.703 -9.266 1 97.69 165 GLY A N 1
ATOM 1326 C CA . GLY A 1 165 ? 10.578 -21.156 -9.203 1 97.69 165 GLY A CA 1
ATOM 1327 C C . GLY A 1 165 ? 11.148 -21.641 -7.887 1 97.69 165 GLY A C 1
ATOM 1328 O O . GLY A 1 165 ? 11.531 -22.797 -7.758 1 97.69 165 GLY A O 1
ATOM 1329 N N . ARG A 1 166 ? 11.25 -20.812 -6.906 1 98.25 166 ARG A N 1
ATOM 1330 C CA . ARG A 1 166 ? 11.891 -21.188 -5.652 1 98.25 166 ARG A CA 1
ATOM 1331 C C . ARG A 1 166 ? 11.125 -22.297 -4.957 1 98.25 166 ARG A C 1
ATOM 1333 O O . ARG A 1 166 ? 11.711 -23.312 -4.555 1 98.25 166 ARG A O 1
ATOM 1340 N N . LEU A 1 167 ? 9.812 -22.125 -4.781 1 98.69 167 LEU A N 1
ATOM 1341 C CA . LEU A 1 167 ? 9.023 -23.141 -4.105 1 98.69 167 LEU A CA 1
ATOM 1342 C C . LEU A 1 167 ? 9.094 -24.469 -4.852 1 98.69 167 LEU A C 1
ATOM 1344 O O . LEU A 1 167 ? 9.258 -25.531 -4.238 1 98.69 167 LEU A O 1
ATOM 1348 N N . ALA A 1 168 ? 8.969 -24.391 -6.156 1 97.94 168 ALA A N 1
ATOM 1349 C CA . ALA A 1 168 ? 9.078 -25.609 -6.973 1 97.94 168 ALA A CA 1
ATOM 1350 C C . ALA A 1 168 ? 10.422 -26.297 -6.742 1 97.94 168 ALA A C 1
ATOM 1352 O O . ALA A 1 168 ? 10.477 -27.516 -6.555 1 97.94 168 ALA A O 1
ATOM 1353 N N . HIS A 1 169 ? 11.477 -25.516 -6.758 1 97 169 HIS A N 1
ATOM 1354 C CA . HIS A 1 169 ? 12.82 -26.047 -6.539 1 97 169 HIS A CA 1
ATOM 1355 C C . HIS A 1 169 ? 12.938 -26.672 -5.156 1 97 169 HIS A C 1
ATOM 1357 O O . HIS A 1 169 ? 13.516 -27.75 -5.012 1 97 169 HIS A O 1
ATOM 1363 N N . ASP A 1 170 ? 12.43 -26.016 -4.133 1 97.44 170 ASP A N 1
ATOM 1364 C CA . ASP A 1 170 ? 12.484 -26.531 -2.77 1 97.44 170 ASP A CA 1
ATOM 1365 C C . ASP A 1 170 ? 11.75 -27.875 -2.666 1 97.44 170 ASP A C 1
ATOM 1367 O O . ASP A 1 170 ? 12.188 -28.766 -1.947 1 97.44 170 ASP A O 1
ATOM 1371 N N . LEU A 1 171 ? 10.68 -27.984 -3.346 1 98.06 171 LEU A N 1
ATOM 1372 C CA . LEU A 1 171 ? 9.898 -29.219 -3.316 1 98.06 171 LEU A CA 1
ATOM 1373 C C . LEU A 1 171 ? 10.648 -30.344 -3.996 1 98.06 171 LEU A C 1
ATOM 1375 O O . LEU A 1 171 ? 10.594 -31.5 -3.543 1 98.06 171 LEU A O 1
ATOM 1379 N N . ILE A 1 172 ? 11.359 -30.094 -5.059 1 96.25 172 ILE A N 1
ATOM 1380 C CA . ILE A 1 172 ? 12.195 -31.078 -5.719 1 96.25 172 ILE A CA 1
ATOM 1381 C C . ILE A 1 172 ? 13.258 -31.594 -4.746 1 96.25 172 ILE A C 1
ATOM 1383 O O . ILE A 1 172 ? 13.531 -32.812 -4.699 1 96.25 172 ILE A O 1
ATOM 1387 N N . GLU A 1 173 ? 13.766 -30.719 -4 1 94.69 173 GLU A N 1
ATOM 1388 C CA . GLU A 1 173 ? 14.805 -31.078 -3.041 1 94.69 173 GLU A CA 1
ATOM 1389 C C . GLU A 1 173 ? 14.25 -31.984 -1.938 1 94.69 173 GLU A C 1
ATOM 1391 O O . GLU A 1 173 ? 15 -32.75 -1.322 1 94.69 173 GLU A O 1
ATOM 1396 N N . GLN A 1 174 ? 12.953 -31.844 -1.725 1 96.75 174 GLN A N 1
ATOM 1397 C CA . GLN A 1 174 ? 12.312 -32.688 -0.735 1 96.75 174 GLN A CA 1
ATOM 1398 C C . GLN A 1 174 ? 12.039 -34.094 -1.307 1 96.75 174 GLN A C 1
ATOM 1400 O O . GLN A 1 174 ? 11.562 -34.969 -0.595 1 96.75 174 GLN A O 1
ATOM 1405 N N . GLY A 1 175 ? 12.242 -34.281 -2.611 1 96.31 175 GLY A N 1
ATOM 1406 C CA . GLY A 1 175 ? 12.141 -35.594 -3.229 1 96.31 175 GLY A CA 1
ATOM 1407 C C . GLY A 1 175 ? 10.945 -35.719 -4.152 1 96.31 175 GLY A C 1
ATOM 1408 O O . GLY A 1 175 ? 10.719 -36.781 -4.738 1 96.31 175 GLY A O 1
ATOM 1409 N N . TYR A 1 176 ? 10.195 -34.688 -4.391 1 98.06 176 TYR A N 1
ATOM 1410 C CA . TYR A 1 176 ? 8.969 -34.75 -5.176 1 98.06 176 TYR A CA 1
ATOM 1411 C C . TYR A 1 176 ? 9.258 -34.531 -6.656 1 98.06 176 TYR A C 1
ATOM 1413 O O . TYR A 1 176 ? 10.289 -33.938 -7.02 1 98.06 176 TYR A O 1
ATOM 1421 N N . THR A 1 177 ? 8.422 -35.094 -7.523 1 97.69 177 THR A N 1
ATOM 1422 C CA . THR A 1 177 ? 8.383 -34.688 -8.922 1 97.69 177 THR A CA 1
ATOM 1423 C C . THR A 1 177 ? 7.527 -33.438 -9.109 1 97.69 177 THR A C 1
ATOM 1425 O O . THR A 1 177 ? 6.367 -33.406 -8.688 1 97.69 177 THR A O 1
ATOM 1428 N N . VAL A 1 178 ? 8.109 -32.375 -9.68 1 97.88 178 VAL A N 1
ATOM 1429 C CA . VAL A 1 178 ? 7.445 -31.078 -9.594 1 97.88 178 VAL A CA 1
ATOM 1430 C C . VAL A 1 178 ? 7.367 -30.453 -10.984 1 97.88 178 VAL A C 1
ATOM 1432 O O . VAL A 1 178 ? 8.336 -30.5 -11.75 1 97.88 178 VAL A O 1
ATOM 1435 N N . GLN A 1 179 ? 6.223 -29.906 -11.336 1 97.56 179 GLN A N 1
ATOM 1436 C CA . GLN A 1 179 ? 6.035 -29.047 -12.492 1 97.56 179 GLN A CA 1
ATOM 1437 C C . GLN A 1 179 ? 5.652 -27.625 -12.062 1 97.56 179 GLN A C 1
ATOM 1439 O O . GLN A 1 179 ? 4.66 -27.438 -11.359 1 97.56 179 GLN A O 1
ATOM 1444 N N . GLY A 1 180 ? 6.461 -26.672 -12.375 1 97.88 180 GLY A N 1
ATOM 1445 C CA . GLY A 1 180 ? 6.105 -25.281 -12.203 1 97.88 180 GLY A CA 1
ATOM 1446 C C . GLY A 1 180 ? 5.391 -24.688 -13.406 1 97.88 180 GLY A C 1
ATOM 1447 O O . GLY A 1 180 ? 5.691 -25.047 -14.547 1 97.88 180 GLY A O 1
ATOM 1448 N N . ASN A 1 181 ? 4.453 -23.766 -13.195 1 98.19 181 ASN A N 1
ATOM 1449 C CA . ASN A 1 181 ? 3.744 -23.047 -14.25 1 98.19 181 ASN A CA 1
ATOM 1450 C C . ASN A 1 181 ? 3.838 -21.531 -14.055 1 98.19 181 ASN A C 1
ATOM 1452 O O . ASN A 1 181 ? 3.705 -21.031 -12.938 1 98.19 181 ASN A O 1
ATOM 1456 N N . GLU A 1 182 ? 4.133 -20.875 -15.086 1 97.44 182 GLU A N 1
ATOM 1457 C CA . GLU A 1 182 ? 4.246 -19.422 -15.039 1 97.44 182 GLU A CA 1
ATOM 1458 C C . GLU A 1 182 ? 3.82 -18.797 -16.359 1 97.44 182 GLU A C 1
ATOM 1460 O O . GLU A 1 182 ? 4.121 -19.328 -17.438 1 97.44 182 GLU A O 1
ATOM 1465 N N . PHE A 1 183 ? 3.146 -17.688 -16.266 1 95.62 183 PHE A N 1
ATOM 1466 C CA . PHE A 1 183 ? 2.617 -16.984 -17.438 1 95.62 183 PHE A CA 1
ATOM 1467 C C . PHE A 1 183 ? 3.531 -15.844 -17.844 1 95.62 183 PHE A C 1
ATOM 1469 O O . PHE A 1 183 ? 3.684 -15.562 -19.031 1 95.62 183 PHE A O 1
ATOM 1476 N N . SER A 1 184 ? 4.133 -15.148 -16.984 1 96.31 184 SER A N 1
ATOM 1477 C CA . SER A 1 184 ? 4.895 -13.93 -17.219 1 96.31 184 SER A CA 1
ATOM 1478 C C . SER A 1 184 ? 6.27 -14.242 -17.797 1 96.31 184 SER A C 1
ATOM 1480 O O . SER A 1 184 ? 7.094 -14.883 -17.156 1 96.31 184 SER A O 1
ATOM 1482 N N . TYR A 1 185 ? 6.59 -13.656 -18.938 1 96 185 TYR A N 1
ATOM 1483 C CA . TYR A 1 185 ? 7.898 -13.852 -19.547 1 96 185 TYR A CA 1
ATOM 1484 C C . TYR A 1 185 ? 8.992 -13.211 -18.703 1 96 185 TYR A C 1
ATOM 1486 O O . TYR A 1 185 ? 10.125 -13.703 -18.672 1 96 185 TYR A O 1
ATOM 1494 N N . PHE A 1 186 ? 8.664 -12.148 -17.969 1 97.88 186 PHE A N 1
ATOM 1495 C CA . PHE A 1 186 ? 9.641 -11.578 -17.047 1 97.88 186 PHE A CA 1
ATOM 1496 C C . PHE A 1 186 ? 10.094 -12.617 -16.031 1 97.88 186 PHE A C 1
ATOM 1498 O O . PHE A 1 186 ? 11.297 -12.773 -15.797 1 97.88 186 PHE A O 1
ATOM 1505 N N . MET A 1 187 ? 9.133 -13.312 -15.477 1 98.12 187 MET A N 1
ATOM 1506 C CA . MET A 1 187 ? 9.414 -14.328 -14.469 1 98.12 187 MET A CA 1
ATOM 1507 C C . MET A 1 187 ? 10.109 -15.531 -15.086 1 98.12 187 MET A C 1
ATOM 1509 O O . MET A 1 187 ? 11.07 -16.062 -14.516 1 98.12 187 MET A O 1
ATOM 1513 N N . LEU A 1 188 ? 9.656 -15.898 -16.25 1 96.81 188 LEU A N 1
ATOM 1514 C CA . LEU A 1 188 ? 10.188 -17.094 -16.906 1 96.81 188 LEU A CA 1
ATOM 1515 C C . LEU A 1 188 ? 11.656 -16.906 -17.266 1 96.81 188 LEU A C 1
ATOM 1517 O O . LEU A 1 188 ? 12.477 -17.781 -17.016 1 96.81 188 LEU A O 1
ATOM 1521 N N . PHE A 1 189 ? 11.969 -15.797 -17.875 1 97.06 189 PHE A N 1
ATOM 1522 C CA . PHE A 1 189 ? 13.352 -15.539 -18.266 1 97.06 189 PHE A CA 1
ATOM 1523 C C . PHE A 1 189 ? 14.25 -15.492 -17.031 1 97.06 189 PHE A C 1
ATOM 1525 O O . PHE A 1 189 ? 15.344 -16.062 -17.031 1 97.06 189 PHE A O 1
ATOM 1532 N N . THR A 1 190 ? 13.766 -14.836 -16.047 1 98.25 190 THR A N 1
ATOM 1533 C CA . THR A 1 190 ? 14.562 -14.68 -14.836 1 98.25 190 THR A CA 1
ATOM 1534 C C . THR A 1 190 ? 14.711 -16 -14.109 1 98.25 190 THR A C 1
ATOM 1536 O O . THR A 1 190 ? 15.805 -16.344 -13.641 1 98.25 190 THR A O 1
ATOM 1539 N N . SER A 1 191 ? 13.656 -16.766 -13.969 1 97 191 SER A N 1
ATOM 1540 C CA . SER A 1 191 ? 13.734 -18.078 -13.344 1 97 191 SER A CA 1
ATOM 1541 C C . SER A 1 191 ? 14.68 -19 -14.102 1 97 191 SER A C 1
ATOM 1543 O O . SER A 1 191 ? 15.453 -19.75 -13.5 1 97 191 SER A O 1
ATOM 1545 N N . PHE A 1 192 ? 14.648 -18.953 -15.422 1 95.31 192 PHE A N 1
ATOM 1546 C CA . PHE A 1 192 ? 15.547 -19.75 -16.25 1 95.31 192 PHE A CA 1
ATOM 1547 C C . PHE A 1 192 ? 17 -19.422 -15.945 1 95.31 192 PHE A C 1
ATOM 1549 O O . PHE A 1 192 ? 17.828 -20.312 -15.766 1 95.31 192 PHE A O 1
ATOM 1556 N N . PHE A 1 193 ? 17.297 -18.172 -15.938 1 96.81 193 PHE A N 1
ATOM 1557 C CA . PHE A 1 193 ? 18.641 -17.719 -15.648 1 96.81 193 PHE A CA 1
ATOM 1558 C C . PHE A 1 193 ? 19.125 -18.234 -14.305 1 96.81 193 PHE A C 1
ATOM 1560 O O . PHE A 1 193 ? 20.234 -18.766 -14.195 1 96.81 193 PHE A O 1
ATOM 1567 N N . ILE A 1 194 ? 18.281 -18.109 -13.258 1 97 194 ILE A N 1
ATOM 1568 C CA . ILE A 1 194 ? 18.672 -18.5 -11.906 1 97 194 ILE A CA 1
ATOM 1569 C C . ILE A 1 194 ? 18.844 -20.016 -11.828 1 97 194 ILE A C 1
ATOM 1571 O O . ILE A 1 194 ? 19.859 -20.5 -11.328 1 97 194 ILE A O 1
ATOM 1575 N N . LEU A 1 195 ? 17.938 -20.75 -12.367 1 94.19 195 LEU A N 1
ATOM 1576 C CA . LEU A 1 195 ? 17.891 -22.203 -12.211 1 94.19 195 LEU A CA 1
ATOM 1577 C C . LEU A 1 195 ? 18.938 -22.875 -13.094 1 94.19 195 LEU A C 1
ATOM 1579 O O . LEU A 1 195 ? 19.422 -23.953 -12.766 1 94.19 195 LEU A O 1
ATOM 1583 N N . ASN A 1 196 ? 19.375 -22.156 -14.195 1 92.19 196 ASN A N 1
ATOM 1584 C CA . ASN A 1 196 ? 20.219 -22.875 -15.156 1 92.19 196 ASN A CA 1
ATOM 1585 C C . ASN A 1 196 ? 21.578 -22.219 -15.305 1 92.19 196 ASN A C 1
ATOM 1587 O O . ASN A 1 196 ? 22.531 -22.859 -15.773 1 92.19 196 ASN A O 1
ATOM 1591 N N . CYS A 1 197 ? 21.641 -21.031 -14.938 1 92.19 197 CYS A N 1
ATOM 1592 C CA . CYS A 1 197 ? 22.875 -20.344 -15.266 1 92.19 197 CYS A CA 1
ATOM 1593 C C . CYS A 1 197 ? 23.672 -20.016 -14 1 92.19 197 CYS A C 1
ATOM 1595 O O . CYS A 1 197 ? 24.859 -19.734 -14.07 1 92.19 197 CYS A O 1
ATOM 1597 N N . CYS A 1 198 ? 23.031 -19.969 -12.883 1 93.06 198 CYS A N 1
ATOM 1598 C CA . CYS A 1 198 ? 23.734 -19.703 -11.641 1 93.06 198 CYS A CA 1
ATOM 1599 C C . CYS A 1 198 ? 24.422 -20.953 -11.117 1 93.06 198 CYS A C 1
ATOM 1601 O O . CYS A 1 198 ? 23.781 -22 -10.961 1 93.06 198 CYS A O 1
ATOM 1603 N N . LYS A 1 199 ? 25.703 -20.891 -10.742 1 90.75 199 LYS A N 1
ATOM 1604 C CA . LYS A 1 199 ? 26.5 -22.078 -10.422 1 90.75 199 LYS A CA 1
ATOM 1605 C C . LYS A 1 199 ? 26.938 -22.062 -8.961 1 90.75 199 LYS A C 1
ATOM 1607 O O . LYS A 1 199 ? 27.203 -23.109 -8.375 1 90.75 199 LYS A O 1
ATOM 1612 N N . GLU A 1 200 ? 27.031 -20.891 -8.422 1 95.19 200 GLU A N 1
ATOM 1613 C CA . GLU A 1 200 ? 27.547 -20.75 -7.062 1 95.19 200 GLU A CA 1
ATOM 1614 C C . GLU A 1 200 ? 26.609 -19.938 -6.191 1 95.19 200 GLU A C 1
ATOM 1616 O O . GLU A 1 200 ? 25.875 -19.078 -6.695 1 95.19 200 GLU A O 1
ATOM 1621 N N . VAL A 1 201 ? 26.656 -20.312 -4.941 1 96.88 201 VAL A N 1
ATOM 1622 C CA . VAL A 1 201 ? 25.906 -19.531 -3.961 1 96.88 201 VAL A CA 1
ATOM 1623 C C . VAL A 1 201 ? 26.422 -18.094 -3.947 1 96.88 201 VAL A C 1
ATOM 1625 O O . VAL A 1 201 ? 27.641 -17.859 -3.986 1 96.88 201 VAL A O 1
ATOM 1628 N N . ASP A 1 202 ? 25.469 -17.125 -3.936 1 97.88 202 ASP A N 1
ATOM 1629 C CA . ASP A 1 202 ? 25.766 -15.703 -3.861 1 97.88 202 ASP A CA 1
ATOM 1630 C C . ASP A 1 202 ? 26.672 -15.266 -5.016 1 97.88 202 ASP A C 1
ATOM 1632 O O . ASP A 1 202 ? 27.562 -14.438 -4.836 1 97.88 202 ASP A O 1
ATOM 1636 N N . GLN A 1 203 ? 26.438 -15.867 -6.172 1 97.44 203 GLN A N 1
ATOM 1637 C CA . GLN A 1 203 ? 27.219 -15.609 -7.371 1 97.44 203 GLN A CA 1
ATOM 1638 C C . GLN A 1 203 ? 27.031 -14.18 -7.867 1 97.44 203 GLN A C 1
ATOM 1640 O O . GLN A 1 203 ? 27.969 -13.555 -8.359 1 97.44 203 GLN A O 1
ATOM 1645 N N . PHE A 1 204 ? 25.828 -13.703 -7.762 1 98.31 204 PHE A N 1
ATOM 1646 C CA . PHE A 1 204 ? 25.5 -12.391 -8.312 1 98.31 204 PHE A CA 1
ATOM 1647 C C . PHE A 1 204 ? 25 -11.453 -7.215 1 98.31 204 PHE A C 1
ATOM 1649 O O . PHE A 1 204 ? 24.594 -11.906 -6.145 1 98.31 204 PHE A O 1
ATOM 1656 N N . THR A 1 205 ? 25.094 -10.164 -7.453 1 98.62 205 THR A N 1
ATOM 1657 C CA . THR A 1 205 ? 24.547 -9.109 -6.613 1 98.62 205 THR A CA 1
ATOM 1658 C C . THR A 1 205 ? 23.562 -8.25 -7.402 1 98.62 205 THR A C 1
ATOM 1660 O O . THR A 1 205 ? 23.797 -7.934 -8.57 1 98.62 205 THR A O 1
ATOM 1663 N N . ILE A 1 206 ? 22.453 -7.969 -6.84 1 98.62 206 ILE A N 1
ATOM 1664 C CA . ILE A 1 206 ? 21.484 -7.059 -7.441 1 98.62 206 ILE A CA 1
ATOM 1665 C C . ILE A 1 206 ? 21.141 -5.949 -6.453 1 98.62 206 ILE A C 1
ATOM 1667 O O . ILE A 1 206 ? 21.312 -6.109 -5.242 1 98.62 206 ILE A O 1
ATOM 1671 N N . TYR A 1 207 ? 20.703 -4.812 -6.961 1 98.69 207 TYR A N 1
ATOM 1672 C CA . TYR A 1 207 ? 20.359 -3.641 -6.164 1 98.69 207 TYR A CA 1
ATOM 1673 C C . TYR A 1 207 ? 18.891 -3.254 -6.363 1 98.69 207 TYR A C 1
ATOM 1675 O O . TYR A 1 207 ? 18.578 -2.428 -7.219 1 98.69 207 TYR A O 1
ATOM 1683 N N . PRO A 1 208 ? 18.016 -3.727 -5.512 1 98.44 208 PRO A N 1
ATOM 1684 C CA . PRO A 1 208 ? 16.578 -3.688 -5.797 1 98.44 208 PRO A CA 1
ATOM 1685 C C . PRO A 1 208 ? 15.938 -2.355 -5.414 1 98.44 208 PRO A C 1
ATOM 1687 O O . PRO A 1 208 ? 14.812 -2.064 -5.828 1 98.44 208 PRO A O 1
ATOM 1690 N N . TYR A 1 209 ? 16.609 -1.437 -4.676 1 98.25 209 TYR A N 1
ATOM 1691 C CA . TYR A 1 209 ? 15.906 -0.333 -4.035 1 98.25 209 TYR A CA 1
ATOM 1692 C C . TYR A 1 209 ? 16.422 1.01 -4.543 1 98.25 209 TYR A C 1
ATOM 1694 O O . TYR A 1 209 ? 16.156 2.051 -3.934 1 98.25 209 TYR A O 1
ATOM 1702 N N . LEU A 1 210 ? 17.109 1.024 -5.621 1 98.31 210 LEU A N 1
ATOM 1703 C CA . LEU A 1 210 ? 17.828 2.195 -6.117 1 98.31 210 LEU A CA 1
ATOM 1704 C C . LEU A 1 210 ? 16.875 3.377 -6.293 1 98.31 210 LEU A C 1
ATOM 1706 O O . LEU A 1 210 ? 17.266 4.527 -6.074 1 98.31 210 LEU A O 1
ATOM 1710 N N . PHE A 1 211 ? 15.68 3.064 -6.637 1 96.94 211 PHE A N 1
ATOM 1711 C CA . PHE A 1 211 ? 14.805 4.148 -7.062 1 96.94 211 PHE A CA 1
ATOM 1712 C C . PHE A 1 211 ? 13.742 4.43 -6.004 1 96.94 211 PHE A C 1
ATOM 1714 O O . PHE A 1 211 ? 12.805 5.195 -6.242 1 96.94 211 PHE A O 1
ATOM 1721 N N . ASP A 1 212 ? 13.844 3.855 -4.805 1 94.94 212 ASP A N 1
ATOM 1722 C CA . ASP A 1 212 ? 12.922 4.078 -3.695 1 94.94 212 ASP A CA 1
ATOM 1723 C C . ASP A 1 212 ? 13.219 5.398 -2.99 1 94.94 212 ASP A C 1
ATOM 1725 O O . ASP A 1 212 ? 14 5.434 -2.031 1 94.94 212 ASP A O 1
ATOM 1729 N N . LYS A 1 213 ? 12.555 6.453 -3.254 1 94.94 213 LYS A N 1
ATOM 1730 C CA . LYS A 1 213 ? 12.844 7.766 -2.682 1 94.94 213 LYS A CA 1
ATOM 1731 C C . LYS A 1 213 ? 11.984 8.023 -1.446 1 94.94 213 LYS A C 1
ATOM 1733 O O . LYS A 1 213 ? 12.453 8.633 -0.477 1 94.94 213 LYS A O 1
ATOM 1738 N N . SER A 1 214 ? 10.734 7.598 -1.485 1 97.88 214 SER A N 1
ATOM 1739 C CA . SER A 1 214 ? 9.828 7.773 -0.357 1 97.88 214 SER A CA 1
ATOM 1740 C C . SER A 1 214 ? 10.141 6.793 0.767 1 97.88 214 SER A C 1
ATOM 1742 O O . SER A 1 214 ? 10.648 5.695 0.516 1 97.88 214 SER A O 1
ATOM 1744 N N . ASN A 1 215 ? 9.867 7.293 2.006 1 98.56 215 ASN A N 1
ATOM 1745 C CA . ASN A 1 215 ? 9.938 6.43 3.18 1 98.56 215 ASN A CA 1
ATOM 1746 C C . ASN A 1 215 ? 11.352 5.91 3.416 1 98.56 215 ASN A C 1
ATOM 1748 O O . ASN A 1 215 ? 11.539 4.758 3.816 1 98.56 215 ASN A O 1
ATOM 1752 N N . CYS A 1 216 ? 12.328 6.727 3.113 1 98.31 216 CYS A N 1
ATOM 1753 C CA . CYS A 1 216 ? 13.742 6.375 3.258 1 98.31 216 CYS A CA 1
ATOM 1754 C C . CYS A 1 216 ? 14.336 7.02 4.504 1 98.31 216 CYS A C 1
ATOM 1756 O O . CYS A 1 216 ? 14.133 8.211 4.754 1 98.31 216 CYS A O 1
ATOM 1758 N N . TRP A 1 217 ? 15.055 6.258 5.266 1 98.38 217 TRP A N 1
ATOM 1759 C CA . TRP A 1 217 ? 15.734 6.793 6.438 1 98.38 217 TRP A CA 1
ATOM 1760 C C . TRP A 1 217 ? 17.062 7.453 6.051 1 98.38 217 TRP A C 1
ATOM 1762 O O . TRP A 1 217 ? 17.375 8.547 6.52 1 98.38 217 TRP A O 1
ATOM 1772 N N . LYS A 1 218 ? 17.797 6.727 5.199 1 97.19 218 LYS A N 1
ATOM 1773 C CA . LYS A 1 218 ? 19.078 7.234 4.699 1 97.19 218 LYS A CA 1
ATOM 1774 C C . LYS A 1 218 ? 19.266 6.895 3.223 1 97.19 218 LYS A C 1
ATOM 1776 O O . LYS A 1 218 ? 18.828 5.844 2.762 1 97.19 218 LYS A O 1
ATOM 1781 N N . SER A 1 219 ? 19.969 7.781 2.527 1 95.12 219 SER A N 1
ATOM 1782 C CA . SER A 1 219 ? 20.188 7.578 1.098 1 95.12 219 SER A CA 1
ATOM 1783 C C . SER A 1 219 ? 20.922 6.266 0.826 1 95.12 219 SER A C 1
ATOM 1785 O O . SER A 1 219 ? 20.656 5.602 -0.18 1 95.12 219 SER A O 1
ATOM 1787 N N . GLU A 1 220 ? 21.766 5.887 1.697 1 96 220 GLU A N 1
ATOM 1788 C CA . GLU A 1 220 ? 22.578 4.688 1.524 1 96 220 GLU A CA 1
ATOM 1789 C C . GLU A 1 220 ? 21.703 3.428 1.533 1 96 220 GLU A C 1
ATOM 1791 O O . GLU A 1 220 ? 22.109 2.385 1.018 1 96 220 GLU A O 1
ATOM 1796 N N . ASP A 1 221 ? 20.531 3.541 2.156 1 97.31 221 ASP A N 1
ATOM 1797 C CA . ASP A 1 221 ? 19.625 2.402 2.184 1 97.31 221 ASP A CA 1
ATOM 1798 C C . ASP A 1 221 ? 19.234 1.983 0.771 1 97.31 221 ASP A C 1
ATOM 1800 O O . ASP A 1 221 ? 18.953 0.808 0.519 1 97.31 221 ASP A O 1
ATOM 1804 N N . ARG A 1 222 ? 19.266 2.912 -0.137 1 97.69 222 ARG A N 1
ATOM 1805 C CA . ARG A 1 222 ? 18.844 2.668 -1.515 1 97.69 222 ARG A CA 1
ATOM 1806 C C . ARG A 1 222 ? 19.938 1.942 -2.295 1 97.69 222 ARG A C 1
ATOM 1808 O O . ARG A 1 222 ? 19.672 1.349 -3.342 1 97.69 222 ARG A O 1
ATOM 1815 N N . LEU A 1 223 ? 21.156 2.008 -1.79 1 98.38 223 LEU A N 1
ATOM 1816 C CA . LEU A 1 223 ? 22.328 1.5 -2.518 1 98.38 223 LEU A CA 1
ATOM 1817 C C . LEU A 1 223 ? 22.641 0.072 -2.094 1 98.38 223 LEU A C 1
ATOM 1819 O O . LEU A 1 223 ? 23.562 -0.552 -2.646 1 98.38 223 LEU A O 1
ATOM 1823 N N . ARG A 1 224 ? 21.922 -0.441 -1.183 1 97.69 224 ARG A N 1
ATOM 1824 C CA . ARG A 1 224 ? 22.281 -1.737 -0.612 1 97.69 224 ARG A CA 1
ATOM 1825 C C . ARG A 1 224 ? 22.078 -2.855 -1.63 1 97.69 224 ARG A C 1
ATOM 1827 O O . ARG A 1 224 ? 21.078 -2.869 -2.359 1 97.69 224 ARG A O 1
ATOM 1834 N N . GLY A 1 225 ? 23.031 -3.752 -1.653 1 98.25 225 GLY A N 1
ATOM 1835 C CA . GLY A 1 225 ? 22.984 -4.898 -2.547 1 98.25 225 GLY A CA 1
ATOM 1836 C C . GLY A 1 225 ? 22.422 -6.145 -1.896 1 98.25 225 GLY A C 1
ATOM 1837 O O . GLY A 1 225 ? 22.5 -6.301 -0.675 1 98.25 2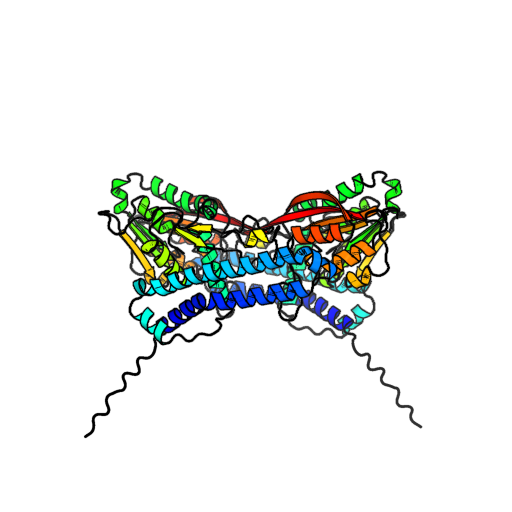25 GLY A O 1
ATOM 1838 N N . VAL A 1 226 ? 21.906 -6.977 -2.705 1 98.56 226 VAL A N 1
ATOM 1839 C CA . VAL A 1 226 ? 21.406 -8.281 -2.295 1 98.56 226 VAL A CA 1
ATOM 1840 C C . VAL A 1 226 ? 22.016 -9.367 -3.178 1 98.56 226 VAL A C 1
ATOM 1842 O O . VAL A 1 226 ? 21.969 -9.281 -4.406 1 98.56 226 VAL A O 1
ATOM 1845 N N . THR A 1 227 ? 22.625 -10.359 -2.568 1 98.69 227 THR A N 1
ATOM 1846 C CA . THR A 1 227 ? 23.25 -11.422 -3.344 1 98.69 227 THR A CA 1
ATOM 1847 C C . THR A 1 227 ? 22.281 -12.562 -3.602 1 98.69 227 THR A C 1
ATOM 1849 O O . THR A 1 227 ? 21.328 -12.766 -2.832 1 98.69 227 THR A O 1
ATOM 1852 N N . PHE A 1 228 ? 22.531 -13.289 -4.664 1 98.56 228 PHE A N 1
ATOM 1853 C CA . PHE A 1 228 ? 21.734 -14.445 -5.039 1 98.56 228 PHE A CA 1
ATOM 1854 C C . PHE A 1 228 ? 22.5 -15.359 -5.98 1 98.56 228 PHE A C 1
ATOM 1856 O O . PHE A 1 228 ? 23.469 -14.93 -6.605 1 98.56 228 PHE A O 1
ATOM 1863 N N . PRO A 1 229 ? 22.078 -16.562 -6.109 1 98.38 229 PRO A N 1
ATOM 1864 C CA . PRO A 1 229 ? 21.109 -17.25 -5.258 1 98.38 229 PRO A CA 1
ATOM 1865 C C . PRO A 1 229 ? 21.656 -17.562 -3.869 1 98.38 229 PRO A C 1
ATOM 1867 O O . PRO A 1 229 ? 22.875 -17.562 -3.668 1 98.38 229 PRO A O 1
ATOM 1870 N N . ASP A 1 230 ? 20.766 -17.797 -2.916 1 98.25 230 ASP A N 1
ATOM 1871 C CA . ASP A 1 230 ? 21.188 -18 -1.536 1 98.25 230 ASP A CA 1
ATOM 1872 C C . ASP A 1 230 ? 21.438 -19.484 -1.259 1 98.25 230 ASP A C 1
ATOM 1874 O O . ASP A 1 230 ? 21.609 -19.891 -0.106 1 98.25 230 ASP A O 1
ATOM 1878 N N . LYS A 1 231 ? 21.422 -20.312 -2.293 1 95.56 231 LYS A N 1
ATOM 1879 C CA . LYS A 1 231 ? 21.703 -21.734 -2.143 1 95.56 231 LYS A CA 1
ATOM 1880 C C . LYS A 1 231 ? 22.203 -22.328 -3.451 1 95.56 231 LYS A C 1
ATOM 1882 O O . LYS A 1 231 ? 22.109 -21.703 -4.508 1 95.56 231 LYS A O 1
ATOM 1887 N N . THR A 1 232 ? 22.797 -23.484 -3.305 1 91.94 232 THR A N 1
ATOM 1888 C CA . THR A 1 232 ? 23.219 -24.234 -4.488 1 91.94 232 THR A CA 1
ATOM 1889 C C . THR A 1 232 ? 22.016 -24.828 -5.211 1 91.94 232 THR A C 1
ATOM 1891 O O . THR A 1 232 ? 21.109 -25.359 -4.574 1 91.94 232 THR A O 1
ATOM 1894 N N . LEU A 1 233 ? 22.031 -24.656 -6.434 1 89.25 233 LEU A N 1
ATOM 1895 C CA . LEU A 1 233 ? 20.922 -25.188 -7.223 1 89.25 233 LEU A CA 1
ATOM 1896 C C . LEU A 1 233 ? 21.219 -26.609 -7.691 1 89.25 233 LEU A C 1
ATOM 1898 O O . LEU A 1 233 ? 22.375 -26.953 -7.969 1 89.25 233 LEU A O 1
ATOM 1902 N N . ILE A 1 234 ? 20.203 -27.453 -7.582 1 73.5 234 ILE A N 1
ATOM 1903 C CA . ILE A 1 234 ? 20.344 -28.859 -7.945 1 73.5 234 ILE A CA 1
ATOM 1904 C C . ILE A 1 234 ? 20.641 -28.984 -9.438 1 73.5 234 ILE A C 1
ATOM 1906 O O . ILE A 1 234 ? 20.031 -28.297 -10.258 1 73.5 234 ILE A O 1
ATOM 1910 N N . SER A 1 235 ? 21.75 -29.641 -9.719 1 62.5 235 SER A N 1
ATOM 1911 C CA . SER A 1 235 ? 22.125 -29.844 -11.109 1 62.5 235 SER A CA 1
ATOM 1912 C C . SER A 1 235 ? 21.203 -30.844 -11.797 1 62.5 235 SER A C 1
ATOM 1914 O O . SER A 1 235 ? 20.703 -31.766 -11.148 1 62.5 235 SER A O 1
ATOM 1916 N N . SER A 1 236 ? 20.516 -30.469 -12.867 1 54.91 236 SER A N 1
ATOM 1917 C CA . SER A 1 236 ? 19.703 -31.328 -13.711 1 54.91 236 SER A CA 1
ATOM 1918 C C . SER A 1 236 ? 20.391 -32.688 -13.938 1 54.91 236 SER A C 1
ATOM 1920 O O . SER A 1 236 ? 19.734 -33.656 -14.32 1 54.91 236 SER A O 1
ATOM 1922 N N . VAL A 1 237 ? 21.766 -32.75 -13.758 1 50.59 237 VAL A N 1
ATOM 1923 C CA . VAL A 1 237 ? 22.516 -33.906 -14.234 1 50.59 237 VAL A CA 1
ATOM 1924 C C . VAL A 1 237 ? 22.5 -35.031 -13.188 1 50.59 237 VAL A C 1
ATOM 1926 O O . VAL A 1 237 ? 23 -36.125 -13.43 1 50.59 237 VAL A O 1
ATOM 1929 N N . THR A 1 238 ? 21.828 -34.781 -12.133 1 58.41 238 THR A N 1
ATOM 1930 C CA . THR A 1 238 ? 22 -35.812 -11.125 1 58.41 238 THR A CA 1
ATOM 1931 C C . THR A 1 238 ? 20.984 -36.938 -11.336 1 58.41 238 THR A C 1
ATOM 1933 O O . THR A 1 238 ? 19.891 -36.719 -11.844 1 58.41 238 THR A O 1
ATOM 1936 N N . ASN A 1 239 ? 21.438 -38.156 -11.359 1 67 239 ASN A N 1
ATOM 1937 C CA . ASN A 1 239 ? 20.703 -39.406 -11.398 1 67 239 ASN A CA 1
ATOM 1938 C C . ASN A 1 239 ? 19.609 -39.438 -10.352 1 67 239 ASN A C 1
ATOM 1940 O O . ASN A 1 239 ? 19.703 -40.188 -9.367 1 67 239 ASN A O 1
ATOM 1944 N N . ARG A 1 240 ? 18.688 -38.438 -10.438 1 81.94 240 ARG A N 1
ATOM 1945 C CA . ARG A 1 240 ? 17.578 -38.438 -9.492 1 81.94 240 ARG A CA 1
ATOM 1946 C C . ARG A 1 240 ? 16.328 -39.062 -10.102 1 81.94 240 ARG A C 1
ATOM 1948 O O . ARG A 1 240 ? 16.078 -38.906 -11.297 1 81.94 240 ARG A O 1
ATOM 1955 N N . PRO A 1 241 ? 15.562 -39.75 -9.328 1 88.25 241 PRO A N 1
ATOM 1956 C CA . PRO A 1 241 ? 14.352 -40.375 -9.828 1 88.25 241 PRO A CA 1
ATOM 1957 C C . PRO A 1 241 ? 13.227 -39.406 -10.102 1 88.25 241 PRO A C 1
ATOM 1959 O O . PRO A 1 241 ? 12.312 -39.688 -10.875 1 88.25 241 PRO A O 1
ATOM 1962 N N . ASN A 1 242 ? 13.289 -38.25 -9.406 1 92.06 242 ASN A N 1
ATOM 1963 C CA . ASN A 1 242 ? 12.25 -37.25 -9.625 1 92.06 242 ASN A CA 1
ATOM 1964 C C . ASN A 1 242 ? 12.609 -36.312 -10.781 1 92.06 242 ASN A C 1
ATOM 1966 O O . ASN A 1 242 ? 13.742 -36.344 -11.266 1 92.06 242 ASN A O 1
ATOM 1970 N N . SER A 1 243 ? 11.57 -35.625 -11.289 1 91.69 243 SER A N 1
ATOM 1971 C CA . SER A 1 243 ? 11.758 -34.719 -12.43 1 91.69 243 SER A CA 1
ATOM 1972 C C . SER A 1 243 ? 11.281 -33.312 -12.109 1 91.69 243 SER A C 1
ATOM 1974 O O . SER A 1 243 ? 10.422 -33.125 -11.25 1 91.69 243 SER A O 1
ATOM 1976 N N . PHE A 1 244 ? 11.953 -32.406 -12.742 1 92.69 244 PHE A N 1
ATOM 1977 C CA . PHE A 1 244 ? 11.617 -30.984 -12.633 1 92.69 244 PHE A CA 1
ATOM 1978 C C . PHE A 1 244 ? 11.289 -30.406 -14.008 1 92.69 244 PHE A C 1
ATOM 1980 O O . PHE A 1 244 ? 12.07 -30.547 -14.953 1 92.69 244 PHE A O 1
ATOM 1987 N N . SER A 1 245 ? 10.117 -29.812 -14.117 1 92.12 245 SER A N 1
ATOM 1988 C CA . SER A 1 245 ? 9.766 -29.172 -15.375 1 92.12 245 SER A CA 1
ATOM 1989 C C . SER A 1 245 ? 9.078 -27.828 -15.141 1 92.12 245 SER A C 1
ATOM 1991 O O . SER A 1 245 ? 8.492 -27.609 -14.078 1 92.12 245 SER A O 1
ATOM 1993 N N . MET A 1 246 ? 9.281 -26.953 -16.062 1 91.56 246 MET A N 1
ATOM 1994 C CA . MET A 1 246 ? 8.609 -25.656 -16.062 1 91.56 246 MET A CA 1
ATOM 1995 C C . MET A 1 246 ? 7.727 -25.5 -17.312 1 91.56 246 MET A C 1
ATOM 1997 O O . MET A 1 246 ? 8.18 -25.75 -18.422 1 91.56 246 MET A O 1
ATOM 2001 N N . CYS A 1 247 ? 6.531 -25.141 -17.094 1 92.88 247 CYS A N 1
ATOM 2002 C CA . CYS A 1 247 ? 5.617 -24.938 -18.219 1 92.88 247 CYS A CA 1
ATOM 2003 C C . CYS A 1 247 ? 5.176 -23.484 -18.297 1 92.88 247 CYS A C 1
ATOM 2005 O O . CYS A 1 247 ? 4.684 -22.922 -17.312 1 92.88 247 CYS A O 1
ATOM 2007 N N . ALA A 1 248 ? 5.324 -22.906 -19.5 1 92.88 248 ALA A N 1
ATOM 2008 C CA . ALA A 1 248 ? 4.895 -21.531 -19.75 1 92.88 248 ALA A CA 1
ATOM 2009 C C . ALA A 1 248 ? 3.469 -21.484 -20.297 1 92.88 248 ALA A C 1
ATOM 2011 O O . ALA A 1 248 ? 3.082 -22.328 -21.109 1 92.88 248 ALA A O 1
ATOM 2012 N N . GLY A 1 249 ? 2.658 -20.531 -19.781 1 93.94 249 GLY A N 1
ATOM 2013 C CA . GLY A 1 249 ? 1.325 -20.375 -20.344 1 93.94 249 GLY A CA 1
ATOM 2014 C C . GLY A 1 249 ? 0.261 -20.156 -19.281 1 93.94 249 GLY A C 1
ATOM 2015 O O . GLY A 1 249 ? 0.571 -20.078 -18.094 1 93.94 249 GLY A O 1
ATOM 2016 N N . ASP A 1 250 ? -0.875 -20.047 -19.781 1 95.69 250 ASP A N 1
ATOM 2017 C CA . ASP A 1 250 ? -2.029 -19.844 -18.906 1 95.69 250 ASP A CA 1
ATOM 2018 C C . ASP A 1 250 ? -2.342 -21.109 -18.109 1 95.69 250 ASP A C 1
ATOM 2020 O O . ASP A 1 250 ? -2.357 -22.219 -18.641 1 95.69 250 ASP A O 1
ATOM 2024 N N . PHE A 1 251 ? -2.6 -20.984 -16.828 1 97.94 251 PHE A N 1
ATOM 2025 C CA . PHE A 1 251 ? -2.842 -22.078 -15.914 1 97.94 251 PHE A CA 1
ATOM 2026 C C . PHE A 1 251 ? -3.979 -22.969 -16.422 1 97.94 251 PHE A C 1
ATOM 2028 O O . PHE A 1 251 ? -3.857 -24.188 -16.438 1 97.94 251 PHE A O 1
ATOM 2035 N N . LEU A 1 252 ? -5.086 -22.344 -16.844 1 97.44 252 LEU A N 1
ATOM 2036 C CA . LEU A 1 252 ? -6.273 -23.094 -17.234 1 97.44 252 LEU A CA 1
ATOM 2037 C C . LEU A 1 252 ? -5.988 -23.938 -18.469 1 97.44 252 LEU A C 1
ATOM 2039 O O . LEU A 1 252 ? -6.578 -25 -18.656 1 97.44 252 LEU A O 1
ATOM 2043 N N . GLU A 1 253 ? -5.074 -23.484 -19.266 1 95.62 253 GLU A N 1
ATOM 2044 C CA . GLU A 1 253 ? -4.707 -24.234 -20.453 1 95.62 253 GLU A CA 1
ATOM 2045 C C . GLU A 1 253 ? -3.758 -25.375 -20.125 1 95.62 253 GLU A C 1
ATOM 2047 O O . GLU A 1 253 ? -3.898 -26.484 -20.641 1 95.62 253 GLU A O 1
ATOM 2052 N N . ILE A 1 254 ? -2.879 -25.141 -19.219 1 93.12 254 ILE A N 1
ATOM 2053 C CA . ILE A 1 254 ? -1.817 -26.094 -18.906 1 93.12 254 ILE A CA 1
ATOM 2054 C C . ILE A 1 254 ? -2.383 -27.266 -18.094 1 93.12 254 ILE A C 1
ATOM 2056 O O . ILE A 1 254 ? -1.945 -28.406 -18.25 1 93.12 254 ILE A O 1
ATOM 2060 N N . VAL A 1 255 ? -3.303 -26.969 -17.25 1 95.62 255 VAL A N 1
ATOM 2061 C CA . VAL A 1 255 ? -3.779 -27.969 -16.297 1 95.62 255 VAL A CA 1
ATOM 2062 C C . VAL A 1 255 ? -4.863 -28.828 -16.953 1 95.62 255 VAL A C 1
ATOM 2064 O O . VAL A 1 255 ? -5.188 -29.906 -16.453 1 95.62 255 VAL A O 1
ATOM 2067 N N . LYS A 1 256 ? -5.246 -28.406 -18.141 1 93.94 256 LYS A N 1
ATOM 2068 C CA . LYS A 1 256 ? -6.305 -29.141 -18.828 1 93.94 256 LYS A CA 1
ATOM 2069 C C . LYS A 1 256 ? -5.875 -30.562 -19.141 1 93.94 256 LYS A C 1
ATOM 2071 O O . LYS A 1 256 ? -4.781 -30.781 -19.672 1 93.94 256 LYS A O 1
ATOM 2076 N N . ASP A 1 257 ? -6.699 -31.516 -18.797 1 93.25 257 ASP A N 1
ATOM 2077 C CA . ASP A 1 257 ? -6.527 -32.938 -19.094 1 93.25 257 ASP A CA 1
ATOM 2078 C C . ASP A 1 257 ? -5.234 -33.469 -18.484 1 93.25 25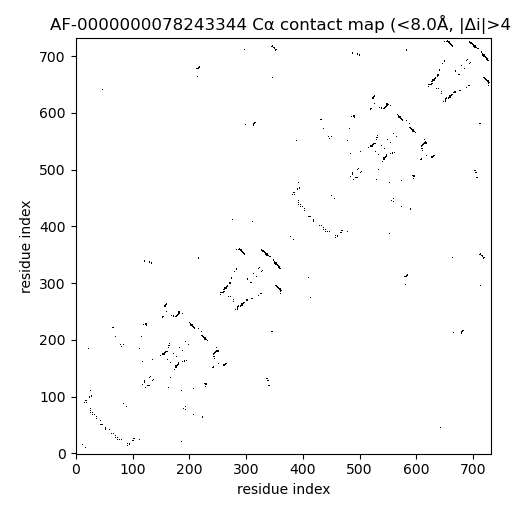7 ASP A C 1
ATOM 2080 O O . ASP A 1 257 ? -4.551 -34.312 -19.094 1 93.25 257 ASP A O 1
ATOM 2084 N N . THR A 1 258 ? -4.742 -32.875 -17.453 1 94.88 258 THR A N 1
ATOM 2085 C CA . THR A 1 258 ? -3.572 -33.344 -16.703 1 94.88 258 THR A CA 1
ATOM 2086 C C . THR A 1 258 ? -3.955 -33.75 -15.289 1 94.88 258 THR A C 1
ATOM 2088 O O . THR A 1 258 ? -5.004 -33.344 -14.781 1 94.88 258 THR A O 1
ATOM 2091 N N . GLN A 1 259 ? -3.191 -34.656 -14.742 1 96.62 259 GLN A N 1
ATOM 2092 C CA . GLN A 1 259 ? -3.449 -35.062 -13.367 1 96.62 259 GLN A CA 1
ATOM 2093 C C . GLN A 1 259 ? -2.193 -34.938 -12.516 1 96.62 259 GLN A C 1
ATOM 2095 O O . GLN A 1 259 ? -1.097 -35.312 -12.953 1 96.62 259 GLN A O 1
ATOM 2100 N N . PHE A 1 260 ? -2.312 -34.469 -11.359 1 98.44 260 PHE A N 1
ATOM 2101 C CA . PHE A 1 260 ? -1.275 -34.344 -10.344 1 98.44 260 PHE A CA 1
ATOM 2102 C C . PHE A 1 260 ? -1.744 -34.906 -9.016 1 98.44 260 PHE A C 1
ATOM 2104 O O . PHE A 1 260 ? -2.943 -34.969 -8.734 1 98.44 260 PHE A O 1
ATOM 2111 N N . ASP A 1 261 ? -0.825 -35.406 -8.242 1 98.62 261 ASP A N 1
ATOM 2112 C CA . ASP A 1 261 ? -1.171 -35.875 -6.91 1 98.62 261 ASP A CA 1
ATOM 2113 C C . ASP A 1 261 ? -1.452 -34.719 -5.953 1 98.62 261 ASP A C 1
ATOM 2115 O O . ASP A 1 261 ? -2.23 -34.875 -5.008 1 98.62 261 ASP A O 1
ATOM 2119 N N . ALA A 1 262 ? -0.802 -33.656 -6.199 1 98.88 262 ALA A N 1
ATOM 2120 C CA . ALA A 1 262 ? -0.978 -32.469 -5.371 1 98.88 262 ALA A CA 1
ATOM 2121 C C . ALA A 1 262 ? -0.82 -31.188 -6.199 1 98.88 262 ALA A C 1
ATOM 2123 O O . ALA A 1 262 ? -0.022 -31.141 -7.137 1 98.88 262 ALA A O 1
ATOM 2124 N N . ILE A 1 263 ? -1.585 -30.172 -5.887 1 98.88 263 ILE A N 1
ATOM 2125 C CA . ILE A 1 263 ? -1.449 -28.812 -6.43 1 98.88 263 ILE A CA 1
ATOM 2126 C C . ILE A 1 263 ? -1.246 -27.828 -5.289 1 98.88 263 ILE A C 1
ATOM 2128 O O . ILE A 1 263 ? -2.021 -27.797 -4.332 1 98.88 263 ILE A O 1
ATOM 2132 N N . VAL A 1 264 ? -0.211 -27.078 -5.414 1 98.88 264 VAL A N 1
ATOM 2133 C CA . VAL A 1 264 ? 0.157 -26.109 -4.375 1 98.88 264 VAL A CA 1
ATOM 2134 C C . VAL A 1 264 ? 0.072 -24.688 -4.93 1 98.88 264 VAL A C 1
ATOM 2136 O O . VAL A 1 264 ? 0.814 -24.328 -5.848 1 98.88 264 VAL A O 1
ATOM 2139 N N . THR A 1 265 ? -0.835 -23.906 -4.367 1 98.88 265 THR A N 1
ATOM 2140 C CA . THR A 1 265 ? -1.014 -22.531 -4.801 1 98.88 265 THR A CA 1
ATOM 2141 C C . THR A 1 265 ? -0.492 -21.547 -3.746 1 98.88 265 THR A C 1
ATOM 2143 O O . THR A 1 265 ? -1.086 -21.406 -2.676 1 98.88 265 THR A O 1
ATOM 2146 N N . ALA A 1 266 ? 0.585 -20.953 -3.998 1 98.88 266 ALA A N 1
ATOM 2147 C CA . ALA A 1 266 ? 1.175 -19.922 -3.143 1 98.88 266 ALA A CA 1
ATOM 2148 C C . ALA A 1 266 ? 1.134 -18.562 -3.82 1 98.88 266 ALA A C 1
ATOM 2150 O O . ALA A 1 266 ? 1.754 -18.359 -4.867 1 98.88 266 ALA A O 1
ATOM 2151 N N . TRP A 1 267 ? 0.373 -17.609 -3.166 1 98.62 267 TRP A N 1
ATOM 2152 C CA . TRP A 1 267 ? 0.219 -16.281 -3.758 1 98.62 267 TRP A CA 1
ATOM 2153 C C . TRP A 1 267 ? -0.275 -16.375 -5.195 1 98.62 267 TRP A C 1
ATOM 2155 O O . TRP A 1 267 ? 0.283 -15.75 -6.098 1 98.62 267 TRP A O 1
ATOM 2165 N N . PHE A 1 268 ? -1.4 -17.156 -5.41 1 98.81 268 PHE A N 1
ATOM 2166 C CA . PHE A 1 268 ? -1.716 -17.453 -6.801 1 98.81 268 PHE A CA 1
ATOM 2167 C C . PHE A 1 268 ? -3.201 -17.25 -7.074 1 98.81 268 PHE A C 1
ATOM 2169 O O . PHE A 1 268 ? -3.576 -16.688 -8.102 1 98.81 268 PHE A O 1
ATOM 2176 N N . ILE A 1 269 ? -4.082 -17.672 -6.234 1 98.69 269 ILE A N 1
ATOM 2177 C CA . ILE A 1 269 ? -5.484 -17.812 -6.609 1 98.69 269 ILE A CA 1
ATOM 2178 C C . ILE A 1 269 ? -6.086 -16.438 -6.891 1 98.69 269 ILE A C 1
ATOM 2180 O O . ILE A 1 269 ? -7.027 -16.312 -7.68 1 98.69 269 ILE A O 1
ATOM 2184 N N . ASP A 1 270 ? -5.531 -15.359 -6.301 1 98.38 270 ASP A N 1
ATOM 2185 C CA . ASP A 1 270 ? -6.082 -14.023 -6.516 1 98.38 270 ASP A CA 1
ATOM 2186 C C . ASP A 1 270 ? -5.676 -13.477 -7.883 1 98.38 270 ASP A C 1
ATOM 2188 O O . ASP A 1 270 ? -6.102 -12.383 -8.273 1 98.38 270 ASP A O 1
ATOM 2192 N N . THR A 1 271 ? -4.871 -14.227 -8.648 1 97.56 271 THR A N 1
ATOM 2193 C CA . THR A 1 271 ? -4.535 -13.836 -10.016 1 97.56 271 THR A CA 1
ATOM 2194 C C . THR A 1 271 ? -5.664 -14.203 -10.969 1 97.56 271 THR A C 1
ATOM 2196 O O . THR A 1 271 ? -5.656 -13.789 -12.133 1 97.56 271 THR A O 1
ATOM 2199 N N . ALA A 1 272 ? -6.668 -14.906 -10.555 1 96.88 272 ALA A N 1
ATOM 2200 C CA . ALA A 1 272 ? -7.766 -15.367 -11.406 1 96.88 272 ALA A CA 1
ATOM 2201 C C . ALA A 1 272 ? -8.711 -14.219 -11.742 1 96.88 272 ALA A C 1
ATOM 2203 O O . ALA A 1 272 ? -9.102 -13.445 -10.867 1 96.88 272 ALA A O 1
ATOM 2204 N N . ASN A 1 273 ? -9.07 -14.219 -13 1 95.5 273 ASN A N 1
ATOM 2205 C CA . ASN A 1 273 ? -10.219 -13.391 -13.359 1 95.5 273 ASN A CA 1
ATOM 2206 C C . ASN A 1 273 ? -11.523 -13.977 -12.82 1 95.5 273 ASN A C 1
ATOM 2208 O O . ASN A 1 273 ? -12.383 -13.242 -12.344 1 95.5 273 ASN A O 1
ATOM 2212 N N . ASP A 1 274 ? -11.555 -15.242 -13 1 97 274 ASP A N 1
ATOM 2213 C CA . ASP A 1 274 ? -12.688 -16.031 -12.531 1 97 274 ASP A CA 1
ATOM 2214 C C . ASP A 1 274 ? -12.219 -17.172 -11.617 1 97 274 ASP A C 1
ATOM 2216 O O . ASP A 1 274 ? -11.852 -18.25 -12.086 1 97 274 ASP A O 1
ATOM 2220 N N . ILE A 1 275 ? -12.383 -17.031 -10.344 1 98.12 275 ILE A N 1
ATOM 2221 C CA . ILE A 1 275 ? -11.859 -17.938 -9.336 1 98.12 275 ILE A CA 1
ATOM 2222 C C . ILE A 1 275 ? -12.594 -19.281 -9.422 1 98.12 275 ILE A C 1
ATOM 2224 O O . ILE A 1 275 ? -12.023 -20.328 -9.102 1 98.12 275 ILE A O 1
ATOM 2228 N N . PHE A 1 276 ? -13.805 -19.312 -9.906 1 98.44 276 PHE A N 1
ATOM 2229 C CA . PHE A 1 276 ? -14.547 -20.562 -10.047 1 98.44 276 PHE A CA 1
ATOM 2230 C C . PHE A 1 276 ? -13.859 -21.484 -11.047 1 98.44 276 PHE A C 1
ATOM 2232 O O . PHE A 1 276 ? -13.781 -22.688 -10.836 1 98.44 276 PHE A O 1
ATOM 2239 N N . LYS A 1 277 ? -13.359 -20.875 -12.07 1 98.06 277 LYS A N 1
ATOM 2240 C CA . LYS A 1 277 ? -12.656 -21.672 -13.078 1 98.06 277 LYS A CA 1
ATOM 2241 C C . LYS A 1 277 ? -11.383 -22.281 -12.508 1 98.06 277 LYS A C 1
ATOM 2243 O O . LYS A 1 277 ? -11.016 -23.406 -12.852 1 98.06 277 LYS A O 1
ATOM 2248 N N . TYR A 1 278 ? -10.672 -21.531 -11.68 1 98.5 278 TYR A N 1
ATOM 2249 C CA . TYR A 1 278 ? -9.477 -22.062 -11.031 1 98.5 278 TYR A CA 1
ATOM 2250 C C . TYR A 1 278 ? -9.82 -23.25 -10.133 1 98.5 278 TYR A C 1
ATOM 2252 O O . TYR A 1 278 ? -9.164 -24.281 -10.188 1 98.5 278 TYR A O 1
ATOM 2260 N N . ILE A 1 279 ? -10.883 -23.094 -9.336 1 98.62 279 ILE A N 1
ATOM 2261 C CA . ILE A 1 279 ? -11.289 -24.141 -8.414 1 98.62 279 ILE A CA 1
ATOM 2262 C C . ILE A 1 279 ? -11.695 -25.391 -9.188 1 98.62 279 ILE A C 1
ATOM 2264 O O . ILE A 1 279 ? -11.281 -26.5 -8.852 1 98.62 279 ILE A O 1
ATOM 2268 N N . ASP A 1 280 ? -12.445 -25.172 -10.25 1 98 280 ASP A N 1
ATOM 2269 C CA . ASP A 1 280 ? -12.867 -26.297 -11.086 1 98 280 ASP A CA 1
ATOM 2270 C C . ASP A 1 280 ? -11.664 -27 -11.703 1 98 280 ASP A C 1
ATOM 2272 O O . ASP A 1 280 ? -11.586 -28.234 -11.695 1 98 280 ASP A O 1
ATOM 2276 N N . ALA A 1 281 ? -10.75 -26.219 -12.25 1 98.5 281 ALA A N 1
ATOM 2277 C CA . ALA A 1 281 ? -9.57 -26.766 -12.906 1 98.5 281 ALA A CA 1
ATOM 2278 C C . ALA A 1 281 ? -8.703 -27.547 -11.922 1 98.5 281 ALA A C 1
ATOM 2280 O O . ALA A 1 281 ? -8.195 -28.625 -12.258 1 98.5 281 ALA A O 1
ATOM 2281 N N . ILE A 1 282 ? -8.547 -27.078 -10.703 1 98.69 282 ILE A N 1
ATOM 2282 C CA . ILE A 1 282 ? -7.758 -27.75 -9.68 1 98.69 282 ILE A CA 1
ATOM 2283 C C . ILE A 1 282 ? -8.43 -29.062 -9.297 1 98.69 282 ILE A C 1
ATOM 2285 O O . ILE A 1 282 ? -7.773 -30.109 -9.219 1 98.69 282 ILE A O 1
ATOM 2289 N N . TYR A 1 283 ? -9.742 -29 -9.07 1 98.31 283 TYR A N 1
ATOM 2290 C CA . TYR A 1 283 ? -10.484 -30.203 -8.719 1 98.31 283 TYR A CA 1
ATOM 2291 C C . TYR A 1 283 ? -10.328 -31.266 -9.797 1 98.31 283 TYR A C 1
ATOM 2293 O O . TYR A 1 283 ? -10.07 -32.438 -9.492 1 98.31 283 TYR A O 1
ATOM 2301 N N . ASP A 1 284 ? -10.438 -30.844 -11.031 1 97.81 284 ASP A N 1
ATOM 2302 C CA . ASP A 1 284 ? -10.406 -31.781 -12.148 1 97.81 284 ASP A CA 1
ATOM 2303 C C . ASP A 1 284 ? -9.008 -32.375 -12.336 1 97.81 284 ASP A C 1
ATOM 2305 O O . ASP A 1 284 ? -8.859 -33.5 -12.82 1 97.81 284 ASP A O 1
ATOM 2309 N N . ALA A 1 285 ? -8.039 -31.656 -11.945 1 98.44 285 ALA A N 1
ATOM 2310 C CA . ALA A 1 285 ? -6.652 -32.062 -12.18 1 98.44 285 ALA A CA 1
ATOM 2311 C C . ALA A 1 285 ? -6.133 -32.906 -11.023 1 98.44 285 ALA A C 1
ATOM 2313 O O . ALA A 1 285 ? -4.965 -33.312 -11.023 1 98.44 285 ALA A O 1
ATOM 2314 N N . LEU A 1 286 ? -6.953 -33.219 -10.062 1 98.44 286 LEU A N 1
ATOM 2315 C CA . LEU A 1 286 ? -6.578 -34.031 -8.922 1 98.44 286 LEU A CA 1
ATOM 2316 C C . LEU A 1 286 ? -7.301 -35.375 -8.961 1 98.44 286 LEU A C 1
ATOM 2318 O O . LEU A 1 286 ? -8.477 -35.438 -9.312 1 98.44 286 LEU A O 1
ATOM 2322 N N . PRO A 1 287 ? -6.629 -36.5 -8.664 1 97.62 287 PRO A N 1
ATOM 2323 C CA . PRO A 1 287 ? -7.328 -37.75 -8.453 1 97.62 287 PRO A CA 1
ATOM 2324 C C . PRO A 1 287 ? -8.102 -37.781 -7.137 1 97.62 287 PRO A C 1
ATOM 2326 O O . PRO A 1 287 ? -8.008 -36.875 -6.336 1 97.62 287 PRO A O 1
ATOM 2329 N N . GLU A 1 288 ? -8.852 -38.844 -6.977 1 96.5 288 GLU A N 1
ATOM 2330 C CA . GLU A 1 288 ? -9.484 -39.031 -5.676 1 96.5 288 GLU A CA 1
ATOM 2331 C C . GLU A 1 288 ? -8.453 -38.969 -4.551 1 96.5 288 GLU A C 1
ATOM 2333 O O . GLU A 1 288 ? -7.367 -39.562 -4.664 1 96.5 288 GLU A O 1
ATOM 2338 N N . ASN A 1 289 ? -8.742 -38.188 -3.578 1 96.56 289 ASN A N 1
ATOM 2339 C CA . ASN A 1 289 ? -7.898 -37.969 -2.41 1 96.56 289 ASN A CA 1
ATOM 2340 C C . ASN A 1 289 ? -6.695 -37.094 -2.746 1 96.56 289 ASN A C 1
ATOM 2342 O O . ASN A 1 289 ? -5.773 -36.969 -1.94 1 96.56 289 ASN A O 1
ATOM 2346 N N . GLY A 1 290 ? -6.684 -36.531 -3.967 1 98.38 290 GLY A N 1
ATOM 2347 C CA . GLY A 1 290 ? -5.641 -35.594 -4.32 1 98.38 290 GLY A CA 1
ATOM 2348 C C . GLY A 1 290 ? -5.586 -34.406 -3.393 1 98.38 290 GLY A C 1
ATOM 2349 O O . GLY A 1 290 ? -6.57 -34.062 -2.723 1 98.38 290 GLY A O 1
ATOM 2350 N N . ILE A 1 291 ? -4.43 -33.719 -3.373 1 98.56 291 ILE A N 1
ATOM 2351 C CA . ILE A 1 291 ? -4.141 -32.75 -2.334 1 98.56 291 ILE A CA 1
ATOM 2352 C C . ILE A 1 291 ? -4.113 -31.344 -2.941 1 98.56 291 ILE A C 1
ATOM 2354 O O . ILE A 1 291 ? -3.523 -31.141 -4.004 1 98.56 291 ILE A O 1
ATOM 2358 N N . TRP A 1 292 ? -4.789 -30.391 -2.297 1 98.94 292 TRP A N 1
ATOM 2359 C CA . TRP A 1 292 ? -4.672 -28.969 -2.609 1 98.94 292 TRP A CA 1
ATOM 2360 C C . TRP A 1 292 ? -4.242 -28.172 -1.382 1 98.94 292 TRP A C 1
ATOM 2362 O O . TRP A 1 292 ? -4.938 -28.172 -0.364 1 98.94 292 TRP A O 1
ATOM 2372 N N . ILE A 1 293 ? -3.088 -27.578 -1.434 1 98.94 293 ILE A N 1
ATOM 2373 C CA . ILE A 1 293 ? -2.605 -26.703 -0.375 1 98.94 293 ILE A CA 1
ATOM 2374 C C . ILE A 1 293 ? -2.479 -25.266 -0.908 1 98.94 293 ILE A C 1
ATOM 2376 O O . ILE A 1 293 ? -1.933 -25.047 -1.992 1 98.94 293 ILE A O 1
ATOM 2380 N N . ASN A 1 294 ? -3 -24.312 -0.166 1 98.94 294 ASN A N 1
ATOM 2381 C CA . ASN A 1 294 ? -3.006 -22.922 -0.586 1 98.94 294 ASN A CA 1
ATOM 2382 C C . ASN A 1 294 ? -2.445 -22 0.499 1 98.94 294 ASN A C 1
ATOM 2384 O O . ASN A 1 294 ? -2.609 -22.266 1.69 1 98.94 294 ASN A O 1
ATOM 2388 N N . VAL A 1 295 ? -1.736 -20.953 0.099 1 98.94 295 VAL A N 1
ATOM 2389 C CA . VAL A 1 295 ? -1.399 -19.875 1.015 1 98.94 295 VAL A CA 1
ATOM 2390 C C . VAL A 1 295 ? -1.358 -18.547 0.254 1 98.94 295 VAL A C 1
ATOM 2392 O O . VAL A 1 295 ? -0.808 -18.469 -0.847 1 98.94 295 VAL A O 1
ATOM 2395 N N . GLY A 1 296 ? -1.964 -17.516 0.787 1 98.81 296 GLY A N 1
ATOM 2396 C CA . GLY A 1 296 ? -1.878 -16.188 0.188 1 98.81 296 GLY A CA 1
ATOM 2397 C C . GLY A 1 296 ? -3.064 -15.297 0.522 1 98.81 296 GLY A C 1
ATOM 2398 O O . GLY A 1 296 ? -4.047 -15.766 1.101 1 98.81 296 GLY A O 1
ATOM 2399 N N . PRO A 1 297 ? -2.949 -14.078 0.194 1 98.69 297 PRO A N 1
ATOM 2400 C CA . PRO A 1 297 ? -4.078 -13.156 0.333 1 98.69 297 PRO A CA 1
ATOM 2401 C C . PRO A 1 297 ? -5.043 -13.219 -0.85 1 98.69 297 PRO A C 1
ATOM 2403 O O . PRO A 1 297 ? -4.949 -14.133 -1.677 1 98.69 297 PRO A O 1
ATOM 2406 N N . LEU A 1 298 ? -6.027 -12.375 -0.83 1 98.69 298 LEU A N 1
ATOM 2407 C CA . LEU A 1 298 ? -6.984 -12.258 -1.926 1 98.69 298 LEU A CA 1
ATOM 2408 C C . LEU A 1 298 ? -6.969 -10.852 -2.514 1 98.69 298 LEU A C 1
ATOM 2410 O O . LEU A 1 298 ? -8.008 -10.195 -2.588 1 98.69 298 LEU A O 1
ATOM 2414 N N . THR A 1 299 ? -5.762 -10.391 -2.881 1 98.25 299 THR A N 1
ATOM 2415 C CA . THR A 1 299 ? -5.625 -9.141 -3.621 1 98.25 299 THR A CA 1
ATOM 2416 C C . THR A 1 299 ? -5.98 -9.344 -5.094 1 98.25 299 THR A C 1
ATOM 2418 O O . THR A 1 299 ? -5.098 -9.539 -5.93 1 98.25 299 THR A O 1
ATOM 2421 N N . TRP A 1 300 ? -7.199 -9.219 -5.414 1 98 300 TRP A N 1
ATOM 2422 C CA . TRP A 1 300 ? -7.688 -9.562 -6.746 1 98 300 TRP A CA 1
ATOM 2423 C C . TRP A 1 300 ? -7.035 -8.688 -7.812 1 98 300 TRP A C 1
ATOM 2425 O O . TRP A 1 300 ? -7.266 -7.477 -7.859 1 98 300 TRP A O 1
ATOM 2435 N N . HIS A 1 301 ? -6.316 -9.273 -8.711 1 94.62 301 HIS A N 1
ATOM 2436 C CA . HIS A 1 301 ? -5.445 -8.609 -9.664 1 94.62 301 HIS A CA 1
ATOM 2437 C C . HIS A 1 301 ? -6.254 -7.832 -10.703 1 94.62 301 HIS A C 1
ATOM 2439 O O . HIS A 1 301 ? -5.762 -6.859 -11.281 1 94.62 301 HIS A O 1
ATOM 2445 N N . PHE A 1 302 ? -7.441 -8.188 -10.938 1 94.5 302 PHE A N 1
ATOM 2446 C CA . PHE A 1 302 ? -8.195 -7.602 -12.039 1 94.5 302 PHE A CA 1
ATOM 2447 C C . PHE A 1 302 ? -9.32 -6.715 -11.516 1 94.5 302 PHE A C 1
ATOM 2449 O O . PHE A 1 302 ? -10.18 -6.285 -12.273 1 94.5 302 PHE A O 1
ATOM 2456 N N . GLU A 1 303 ? -9.273 -6.5 -10.25 1 94.06 303 GLU A N 1
ATOM 2457 C CA . GLU A 1 303 ? -10.281 -5.641 -9.641 1 94.06 303 GLU A CA 1
ATOM 2458 C C . GLU A 1 303 ? -10.273 -4.25 -10.273 1 94.06 303 GLU A C 1
ATOM 2460 O O . GLU A 1 303 ? -9.219 -3.625 -10.391 1 94.06 303 GLU A O 1
ATOM 2465 N N . ASP A 1 304 ? -11.383 -3.77 -10.812 1 88.19 304 ASP A N 1
ATOM 2466 C CA . ASP A 1 304 ? -11.641 -2.424 -11.32 1 88.19 304 ASP A CA 1
ATOM 2467 C C . ASP A 1 304 ? -10.781 -2.125 -12.547 1 88.19 304 ASP A C 1
ATOM 2469 O O . ASP A 1 304 ? -10.453 -0.966 -12.812 1 88.19 304 ASP A O 1
ATOM 2473 N N . ILE A 1 305 ? -10.211 -3.16 -13.18 1 87.75 305 ILE A N 1
ATOM 2474 C CA . ILE A 1 305 ? -9.531 -2.963 -14.445 1 87.75 305 ILE A CA 1
ATOM 2475 C C . ILE A 1 305 ? -10.555 -2.891 -15.578 1 87.75 305 ILE A C 1
ATOM 2477 O O . ILE A 1 305 ? -11.312 -3.838 -15.805 1 87.75 305 ILE A O 1
ATOM 2481 N N . ALA A 1 306 ? -10.547 -1.759 -16.203 1 84.75 306 ALA A N 1
ATOM 2482 C CA . ALA A 1 306 ? -11.523 -1.509 -17.266 1 84.75 306 ALA A CA 1
ATOM 2483 C C . ALA A 1 306 ? -11.445 -2.58 -18.344 1 84.75 306 ALA A C 1
ATOM 2485 O O . ALA A 1 306 ? -10.359 -2.934 -18.797 1 84.75 306 ALA A O 1
ATOM 2486 N N . GLY A 1 307 ? -12.539 -3.113 -18.672 1 85.75 307 GLY A N 1
ATOM 2487 C CA . GLY A 1 307 ? -12.625 -4.059 -19.781 1 85.75 307 GLY A CA 1
ATOM 2488 C C . GLY A 1 307 ? -12.344 -5.488 -19.359 1 85.75 307 GLY A C 1
ATOM 2489 O O . GLY A 1 307 ? -12.461 -6.414 -20.172 1 85.75 307 GLY A O 1
ATOM 2490 N N . GLU A 1 308 ? -11.953 -5.707 -18.141 1 87.44 308 GLU A N 1
ATOM 2491 C CA . GLU A 1 308 ? -11.633 -7.043 -17.656 1 87.44 308 GLU A CA 1
ATOM 2492 C C . GLU A 1 308 ? -12.703 -7.551 -16.688 1 87.44 308 GLU A C 1
ATOM 2494 O O . GLU A 1 308 ? -13.227 -6.789 -15.867 1 87.44 308 GLU A O 1
ATOM 2499 N N . MET A 1 309 ? -13.031 -8.75 -16.953 1 89.19 309 MET A N 1
ATOM 2500 C CA . MET A 1 309 ? -13.898 -9.406 -15.977 1 89.19 309 MET A CA 1
ATOM 2501 C C . MET A 1 309 ? -13.117 -9.758 -14.711 1 89.19 309 MET A C 1
ATOM 2503 O O . MET A 1 309 ? -11.953 -10.148 -14.789 1 89.19 309 MET A O 1
ATOM 2507 N N . SER A 1 310 ? -13.719 -9.539 -13.586 1 92.75 310 SER A N 1
ATOM 2508 C CA . SER A 1 310 ? -13.117 -9.914 -12.312 1 92.75 310 SER A CA 1
ATOM 2509 C C . SER A 1 310 ? -14.188 -10.328 -11.297 1 92.75 310 SER A C 1
ATOM 2511 O O . SER A 1 310 ? -15.172 -9.617 -11.094 1 92.75 310 SER A O 1
ATOM 2513 N N . ILE A 1 311 ? -14.023 -11.492 -10.805 1 95.31 311 ILE A N 1
ATOM 2514 C CA . ILE A 1 311 ? -14.859 -11.953 -9.695 1 95.31 311 ILE A CA 1
ATOM 2515 C C . ILE A 1 311 ? -14.07 -11.891 -8.391 1 95.31 311 ILE A C 1
ATOM 2517 O O . ILE A 1 311 ? -13.07 -12.594 -8.234 1 95.31 311 ILE A O 1
ATOM 2521 N N . GLU A 1 312 ? -14.5 -11.062 -7.48 1 97 312 GLU A N 1
ATOM 2522 C CA . GLU A 1 312 ? -13.781 -10.828 -6.23 1 97 312 GLU A CA 1
ATOM 2523 C C . GLU A 1 312 ? -14.539 -11.414 -5.043 1 97 312 GLU A C 1
ATOM 2525 O O . GLU A 1 312 ? -15.258 -10.688 -4.348 1 97 312 GLU A O 1
ATOM 2530 N N . LEU A 1 313 ? -14.312 -12.664 -4.777 1 97.81 313 LEU A N 1
ATOM 2531 C CA . LEU A 1 313 ? -14.984 -13.336 -3.672 1 97.81 313 LEU A CA 1
ATOM 2532 C C . LEU A 1 313 ? -14.211 -13.156 -2.371 1 97.81 313 LEU A C 1
ATOM 2534 O O . LEU A 1 313 ? -12.977 -13.172 -2.369 1 97.81 313 LEU A O 1
ATOM 2538 N N . PRO A 1 314 ? -14.961 -12.953 -1.257 1 98.19 314 PRO A N 1
ATOM 2539 C CA . PRO A 1 314 ? -14.289 -13.086 0.037 1 98.19 314 PRO A CA 1
ATOM 2540 C C . PRO A 1 314 ? -13.867 -14.523 0.342 1 98.19 314 PRO A C 1
ATOM 2542 O O . PRO A 1 314 ? -14.352 -15.461 -0.296 1 98.19 314 PRO A O 1
ATOM 2545 N N . TYR A 1 315 ? -12.984 -14.703 1.261 1 98.75 315 TYR A N 1
ATOM 2546 C CA . TYR A 1 315 ? -12.43 -16.016 1.603 1 98.75 315 TYR A CA 1
ATOM 2547 C C . TYR A 1 315 ? -13.531 -16.984 1.989 1 98.75 315 TYR A C 1
ATOM 2549 O O . TYR A 1 315 ? -13.5 -18.156 1.593 1 98.75 315 TYR A O 1
ATOM 2557 N N . SER A 1 316 ? -14.484 -16.547 2.807 1 98.38 316 SER A N 1
ATOM 2558 C CA . SER A 1 316 ? -15.578 -17.406 3.258 1 98.38 316 SER A CA 1
ATOM 2559 C C . SER A 1 316 ? -16.328 -18.016 2.078 1 98.38 316 SER A C 1
ATOM 2561 O O . SER A 1 316 ? -16.688 -19.203 2.113 1 98.38 316 SER A O 1
ATOM 2563 N N . ASP A 1 317 ? -16.531 -17.219 1.03 1 98.25 317 ASP A N 1
ATOM 2564 C CA . ASP A 1 317 ? -17.25 -17.719 -0.133 1 98.25 317 ASP A CA 1
ATOM 2565 C C . ASP A 1 317 ? -16.375 -18.641 -0.975 1 98.25 317 ASP A C 1
ATOM 2567 O O . ASP A 1 317 ? -16.875 -19.578 -1.598 1 98.25 317 ASP A O 1
ATOM 2571 N N . ILE A 1 318 ? -15.117 -18.375 -1.053 1 98.69 318 ILE A N 1
ATOM 2572 C CA . ILE A 1 318 ? -14.188 -19.281 -1.724 1 98.69 318 ILE A CA 1
ATOM 2573 C C . ILE A 1 318 ? -14.25 -20.656 -1.064 1 98.69 318 ILE A C 1
ATOM 2575 O O . ILE A 1 318 ? -14.367 -21.672 -1.749 1 98.69 318 ILE A O 1
ATOM 2579 N N . MET A 1 319 ? -14.242 -20.672 0.258 1 98.56 319 MET A N 1
ATOM 2580 C CA . MET A 1 319 ? -14.273 -21.922 1.002 1 98.56 319 MET A CA 1
ATOM 2581 C C . MET A 1 319 ? -15.602 -22.641 0.796 1 98.56 319 MET A C 1
ATOM 2583 O O . MET A 1 319 ? -15.641 -23.875 0.73 1 98.56 319 MET A O 1
ATOM 2587 N N . LEU A 1 320 ? -16.656 -21.828 0.763 1 98.19 320 LEU A N 1
ATOM 2588 C CA . LEU A 1 320 ? -17.953 -22.406 0.469 1 98.19 320 LEU A CA 1
ATOM 2589 C C . LEU A 1 320 ? -17.938 -23.125 -0.873 1 98.19 320 LEU A C 1
ATOM 2591 O O . LEU A 1 320 ? -18.453 -24.25 -0.985 1 98.19 320 LEU A O 1
ATOM 2595 N N . ARG A 1 321 ? -17.359 -22.516 -1.892 1 98.31 321 ARG A N 1
ATOM 2596 C CA . ARG A 1 321 ? -17.297 -23.109 -3.221 1 98.31 321 ARG A CA 1
ATOM 2597 C C . ARG A 1 321 ? -16.406 -24.344 -3.217 1 98.31 321 ARG A C 1
ATOM 2599 O O . ARG A 1 321 ? -16.719 -25.359 -3.857 1 98.31 321 ARG A O 1
ATOM 2606 N N . ILE A 1 322 ? -15.312 -24.266 -2.521 1 98.56 322 ILE A N 1
ATOM 2607 C CA . ILE A 1 322 ? -14.367 -25.391 -2.434 1 98.56 322 ILE A CA 1
ATOM 2608 C C . ILE A 1 322 ? -15.07 -26.609 -1.839 1 98.56 322 ILE A C 1
ATOM 2610 O O . ILE A 1 322 ? -14.969 -27.703 -2.379 1 98.56 322 ILE A O 1
ATOM 2614 N N . ARG A 1 323 ? -15.805 -26.438 -0.784 1 98.06 323 ARG A N 1
ATOM 2615 C CA . ARG A 1 323 ? -16.547 -27.531 -0.152 1 98.06 323 ARG A CA 1
ATOM 2616 C C . ARG A 1 323 ? -17.672 -28.016 -1.057 1 98.06 323 ARG A C 1
ATOM 2618 O O . ARG A 1 323 ? -17.875 -29.234 -1.197 1 98.06 323 ARG A O 1
ATOM 2625 N N . GLN A 1 324 ? -18.344 -27.094 -1.671 1 97.44 324 GLN A N 1
ATOM 2626 C CA . GLN A 1 324 ? -19.438 -27.453 -2.564 1 97.44 324 GLN A CA 1
ATOM 2627 C C . GLN A 1 324 ? -18.938 -28.312 -3.723 1 97.44 324 GLN A C 1
ATOM 2629 O O . GLN A 1 324 ? -19.656 -29.203 -4.18 1 97.44 324 GLN A O 1
ATOM 2634 N N . LYS A 1 325 ? -17.766 -28.031 -4.195 1 97.25 325 LYS A N 1
ATOM 2635 C CA . LYS A 1 325 ? -17.203 -28.75 -5.332 1 97.25 325 LYS A CA 1
ATOM 2636 C C . LYS A 1 325 ? -16.859 -30.188 -4.953 1 97.25 325 LYS A C 1
ATOM 2638 O O . LYS A 1 325 ? -16.766 -31.062 -5.82 1 97.25 325 LYS A O 1
ATOM 2643 N N . GLY A 1 326 ? -16.578 -30.391 -3.648 1 97.69 326 GLY A N 1
ATOM 2644 C CA . GLY A 1 326 ? -16.328 -31.766 -3.213 1 97.69 326 GLY A CA 1
ATOM 2645 C C . GLY A 1 326 ? -15.031 -31.906 -2.439 1 97.69 326 GLY A C 1
ATOM 2646 O O . GLY A 1 326 ? -14.641 -33.031 -2.076 1 97.69 326 GLY A O 1
ATOM 2647 N N . PHE A 1 327 ? -14.414 -30.812 -2.156 1 98.5 327 PHE A N 1
ATOM 2648 C CA . PHE A 1 327 ? -13.195 -30.875 -1.357 1 98.5 327 PHE A CA 1
ATOM 2649 C C . PHE A 1 327 ? -13.523 -31.062 0.119 1 98.5 327 PHE A C 1
ATOM 2651 O O . PHE A 1 327 ? -14.492 -30.484 0.625 1 98.5 327 PHE A O 1
ATOM 2658 N N . GLU A 1 328 ? -12.789 -31.875 0.758 1 98.25 328 GLU A N 1
ATOM 2659 C CA . GLU A 1 328 ? -12.734 -31.922 2.217 1 98.25 328 GLU A CA 1
ATOM 2660 C C . GLU A 1 328 ? -11.602 -31.047 2.752 1 98.25 328 GLU A C 1
ATOM 2662 O O . GLU A 1 328 ? -10.422 -31.344 2.535 1 98.25 328 GLU A O 1
ATOM 2667 N N . VAL A 1 329 ? -11.93 -30.047 3.436 1 98.19 329 VAL A N 1
ATOM 2668 C CA . VAL A 1 329 ? -10.906 -29.172 4.004 1 98.19 329 VAL A CA 1
ATOM 2669 C C . VAL A 1 329 ? -10.391 -29.781 5.312 1 98.19 329 VAL A C 1
ATOM 2671 O O . VAL A 1 329 ? -11.133 -29.875 6.293 1 98.19 329 VAL A O 1
ATOM 2674 N N . VAL A 1 330 ? -9.188 -30.094 5.324 1 98.06 330 VAL A N 1
ATOM 2675 C CA . VAL A 1 330 ? -8.586 -30.812 6.441 1 98.06 330 VAL A CA 1
ATOM 2676 C C . VAL A 1 330 ? -8.062 -29.812 7.477 1 98.06 330 VAL A C 1
ATOM 2678 O O . VAL A 1 330 ? -8.195 -30.031 8.68 1 98.06 330 VAL A O 1
ATOM 2681 N N . SER A 1 331 ? -7.453 -28.766 7.031 1 97.5 331 SER A N 1
ATOM 2682 C CA . SER A 1 331 ? -6.945 -27.75 7.957 1 97.5 331 SER A CA 1
ATOM 2683 C C . SER A 1 331 ? -7 -26.359 7.34 1 97.5 331 SER A C 1
ATOM 2685 O O . SER A 1 331 ? -6.926 -26.219 6.117 1 97.5 331 SER A O 1
ATOM 2687 N N . GLU A 1 332 ? -7.227 -25.391 8.227 1 98.12 332 GLU A N 1
ATOM 2688 C CA . GLU A 1 332 ? -7.227 -23.969 7.895 1 98.12 332 GLU A CA 1
ATOM 2689 C C . GLU A 1 332 ? -6.496 -23.156 8.953 1 98.12 332 GLU A C 1
ATOM 2691 O O . GLU A 1 332 ? -6.586 -23.453 10.148 1 98.12 332 GLU A O 1
ATOM 2696 N N . LYS A 1 333 ? -5.754 -22.172 8.531 1 98.44 333 LYS A N 1
ATOM 2697 C CA . LYS A 1 333 ? -5.141 -21.234 9.477 1 98.44 333 LYS A CA 1
ATOM 2698 C C . LYS A 1 333 ? -4.773 -19.922 8.789 1 98.44 333 LYS A C 1
ATOM 2700 O O . LYS A 1 333 ? -4.863 -19.812 7.566 1 98.44 333 LYS A O 1
ATOM 2705 N N . GLU A 1 334 ? -4.531 -18.953 9.523 1 98.56 334 GLU A N 1
ATOM 2706 C CA . GLU A 1 334 ? -4.031 -17.672 9.047 1 98.56 334 GLU A CA 1
ATOM 2707 C C . GLU A 1 334 ? -2.523 -17.562 9.25 1 98.56 334 GLU A C 1
ATOM 2709 O O . GLU A 1 334 ? -1.99 -18 10.266 1 98.56 334 GLU A O 1
ATOM 2714 N N . ILE A 1 335 ? -1.853 -16.969 8.25 1 98.69 335 ILE A N 1
ATOM 2715 C CA . ILE A 1 335 ? -0.402 -16.828 8.305 1 98.69 335 ILE A CA 1
ATOM 2716 C C . ILE A 1 335 ? -0.016 -15.367 8.023 1 98.69 335 ILE A C 1
ATOM 2718 O O . ILE A 1 335 ? -0.409 -14.805 7 1 98.69 335 ILE A O 1
ATOM 2722 N N . ASP A 1 336 ? 0.741 -14.797 8.938 1 98.31 336 ASP A N 1
ATOM 2723 C CA . ASP A 1 336 ? 1.279 -13.461 8.719 1 98.31 336 ASP A CA 1
ATOM 2724 C C . ASP A 1 336 ? 2.514 -13.5 7.824 1 98.31 336 ASP A C 1
ATOM 2726 O O . ASP A 1 336 ? 3.385 -14.359 7.996 1 98.31 336 ASP A O 1
ATOM 2730 N N . SER A 1 337 ? 2.512 -12.664 6.848 1 98.44 337 SER A N 1
ATOM 2731 C CA . SER A 1 337 ? 3.68 -12.586 5.977 1 98.44 337 SER A CA 1
ATOM 2732 C C . SER A 1 337 ? 3.801 -11.211 5.332 1 98.44 337 SER A C 1
ATOM 2734 O O . SER A 1 337 ? 2.857 -10.422 5.371 1 98.44 337 SER A O 1
ATOM 2736 N N . LYS A 1 338 ? 4.953 -10.938 4.883 1 98.25 338 LYS A N 1
ATOM 2737 C CA . LYS A 1 338 ? 5.203 -9.828 3.961 1 98.25 338 LYS A CA 1
ATOM 2738 C C . LYS A 1 338 ? 5.426 -10.344 2.539 1 98.25 338 LYS A C 1
ATOM 2740 O O . LYS A 1 338 ? 5.379 -11.547 2.295 1 98.25 338 LYS A O 1
ATOM 2745 N N . TYR A 1 339 ? 5.535 -9.43 1.61 1 98.19 339 TYR A N 1
ATOM 2746 C CA . TYR A 1 339 ? 5.75 -9.789 0.213 1 98.19 339 TYR A CA 1
ATOM 2747 C C . TYR A 1 339 ? 6.652 -8.773 -0.478 1 98.19 339 TYR A C 1
ATOM 2749 O O . TYR A 1 339 ? 6.242 -7.633 -0.722 1 98.19 339 TYR A O 1
ATOM 2757 N N . THR A 1 340 ? 7.879 -9.117 -0.816 1 97.94 340 THR A N 1
ATOM 2758 C CA . THR A 1 340 ? 8.891 -8.266 -1.438 1 97.94 340 THR A CA 1
ATOM 2759 C C . THR A 1 340 ? 9.117 -7.004 -0.615 1 97.94 340 THR A C 1
ATOM 2761 O O . THR A 1 340 ? 9.125 -5.898 -1.157 1 97.94 340 THR A O 1
ATOM 2764 N N . VAL A 1 341 ? 9.234 -7.184 0.631 1 97.5 341 VAL A N 1
ATOM 2765 C CA . VAL A 1 341 ? 9.297 -6.059 1.557 1 97.5 341 VAL A CA 1
ATOM 2766 C C . VAL A 1 341 ? 10.672 -5.406 1.493 1 97.5 341 VAL A C 1
ATOM 2768 O O . VAL A 1 341 ? 11.688 -6.102 1.386 1 97.5 341 VAL A O 1
ATOM 2771 N N . ASN A 1 342 ? 10.766 -4.094 1.411 1 97.62 342 ASN A N 1
ATOM 2772 C CA . ASN A 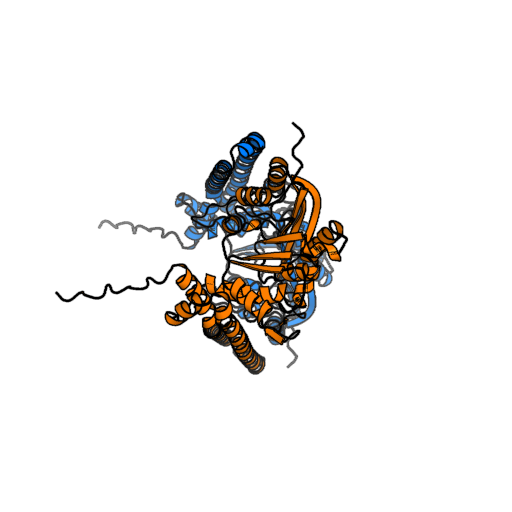1 342 ? 11.953 -3.344 1.802 1 97.62 342 ASN A CA 1
ATOM 2773 C C . ASN A 1 342 ? 12.023 -3.143 3.312 1 97.62 342 ASN A C 1
ATOM 2775 O O . ASN A 1 342 ? 11.367 -2.244 3.852 1 97.62 342 ASN A O 1
ATOM 2779 N N . ARG A 1 343 ? 12.781 -3.879 3.979 1 96.12 343 ARG A N 1
ATOM 2780 C CA . ARG A 1 343 ? 12.773 -3.971 5.434 1 96.12 343 ARG A CA 1
ATOM 2781 C C . ARG A 1 343 ? 13.289 -2.684 6.066 1 96.12 343 ARG A C 1
ATOM 2783 O O . ARG A 1 343 ? 13.078 -2.443 7.258 1 96.12 343 ARG A O 1
ATOM 2790 N N . LEU A 1 344 ? 13.969 -1.902 5.301 1 97.62 344 LEU A N 1
ATOM 2791 C CA . LEU A 1 344 ? 14.516 -0.668 5.852 1 97.62 344 LEU A CA 1
ATOM 2792 C C . LEU A 1 344 ? 13.602 0.515 5.555 1 97.62 344 LEU A C 1
ATOM 2794 O O . LEU A 1 344 ? 13.859 1.635 6 1 97.62 344 LEU A O 1
ATOM 2798 N N . SER A 1 345 ? 12.531 0.311 4.816 1 98.38 345 SER A N 1
ATOM 2799 C CA . SER A 1 345 ? 11.594 1.373 4.473 1 98.38 345 SER A CA 1
ATOM 2800 C C . SER A 1 345 ? 10.695 1.728 5.656 1 98.38 345 SER A C 1
ATOM 2802 O O . SER A 1 345 ? 10.367 0.864 6.473 1 98.38 345 SER A O 1
ATOM 2804 N N . MET A 1 346 ? 10.25 2.973 5.758 1 98.69 346 MET A N 1
ATOM 2805 C CA . MET A 1 346 ? 9.281 3.387 6.77 1 98.69 346 MET A CA 1
ATOM 2806 C C . MET A 1 346 ? 7.934 2.713 6.535 1 98.69 346 MET A C 1
ATOM 2808 O O . MET A 1 346 ? 7.125 2.596 7.457 1 98.69 346 MET A O 1
ATOM 2812 N N . LEU A 1 347 ? 7.684 2.316 5.352 1 98.62 347 LEU A N 1
ATOM 2813 C CA . LEU A 1 347 ? 6.414 1.701 4.988 1 98.62 347 LEU A CA 1
ATOM 2814 C C . LEU A 1 347 ? 6.605 0.233 4.621 1 98.62 347 LEU A C 1
ATOM 2816 O O . LEU A 1 347 ? 7.449 -0.098 3.787 1 98.62 347 LEU A O 1
ATOM 2820 N N . GLN A 1 348 ? 5.848 -0.622 5.188 1 98.12 348 GLN A N 1
ATOM 2821 C CA . GLN A 1 348 ? 5.852 -2.047 4.879 1 98.12 348 GLN A CA 1
ATOM 2822 C C . GLN A 1 348 ? 4.426 -2.592 4.793 1 98.12 348 GLN A C 1
ATOM 2824 O O . GLN A 1 348 ? 3.586 -2.281 5.637 1 98.12 348 GLN A O 1
ATOM 2829 N N . ASN A 1 349 ? 4.137 -3.371 3.785 1 97.69 349 ASN A N 1
ATOM 2830 C CA . ASN A 1 349 ? 2.852 -4.051 3.656 1 97.69 349 ASN A CA 1
ATOM 2831 C C . ASN A 1 349 ? 2.84 -5.375 4.414 1 97.69 349 ASN A C 1
ATOM 2833 O O . ASN A 1 349 ? 3.705 -6.227 4.195 1 97.69 349 ASN A O 1
ATOM 2837 N N . GLN A 1 350 ? 1.904 -5.504 5.25 1 97.94 350 GLN A N 1
ATOM 2838 C CA . GLN A 1 350 ? 1.711 -6.734 6.008 1 97.94 350 GLN A CA 1
ATOM 2839 C C . GLN A 1 350 ? 0.481 -7.492 5.52 1 97.94 350 GLN A C 1
ATOM 2841 O O . GLN A 1 350 ? -0.573 -6.898 5.289 1 97.94 350 GLN A O 1
ATOM 2846 N N . PHE A 1 351 ? 0.619 -8.82 5.391 1 98.56 351 PHE A N 1
ATOM 2847 C CA . PHE A 1 351 ? -0.478 -9.656 4.914 1 98.56 351 PHE A CA 1
ATOM 2848 C C . PHE A 1 351 ? -0.852 -10.703 5.961 1 98.56 351 PHE A C 1
ATOM 2850 O O . PHE A 1 351 ? 0.024 -11.297 6.594 1 98.56 351 PHE A O 1
ATOM 2857 N N . ASN A 1 352 ? -2.078 -10.82 6.215 1 98.62 352 ASN A N 1
ATOM 2858 C CA . ASN A 1 352 ? -2.643 -12.016 6.844 1 98.62 352 ASN A CA 1
ATOM 2859 C C . ASN A 1 352 ? -3.191 -12.984 5.809 1 98.62 352 ASN A C 1
ATOM 2861 O O . ASN A 1 352 ? -4.355 -12.883 5.41 1 98.62 352 ASN A O 1
ATOM 2865 N N . CYS A 1 353 ? -2.434 -13.953 5.504 1 98.81 353 CYS A N 1
ATOM 2866 C CA . CYS A 1 353 ? -2.719 -14.859 4.398 1 98.81 353 CYS A CA 1
ATOM 2867 C C . CYS A 1 353 ? -3.635 -15.992 4.844 1 98.81 353 CYS A C 1
ATOM 2869 O O . CYS A 1 353 ? -3.551 -16.453 5.984 1 98.81 353 CYS A O 1
ATOM 2871 N N . ALA A 1 354 ? -4.465 -16.406 3.973 1 98.88 354 ALA A N 1
ATOM 2872 C CA . ALA A 1 354 ? -5.254 -17.609 4.191 1 98.88 354 ALA A CA 1
ATOM 2873 C C . ALA A 1 354 ? -4.461 -18.859 3.811 1 98.88 354 ALA A C 1
ATOM 2875 O O . ALA A 1 354 ? -3.885 -18.922 2.723 1 98.88 354 ALA A O 1
ATOM 2876 N N . TYR A 1 355 ? -4.383 -19.797 4.707 1 98.88 355 TYR A N 1
ATOM 2877 C CA . TYR A 1 355 ? -3.789 -21.109 4.469 1 98.88 355 TYR A CA 1
ATOM 2878 C C . TYR A 1 355 ? -4.832 -22.203 4.609 1 98.88 355 TYR A C 1
ATOM 2880 O O . TYR A 1 355 ? -5.625 -22.203 5.555 1 98.88 355 TYR A O 1
ATOM 2888 N N . PHE A 1 356 ? -4.863 -23.125 3.678 1 98.88 356 PHE A N 1
ATOM 2889 C CA . PHE A 1 356 ? -5.688 -24.312 3.883 1 98.88 356 PHE A CA 1
ATOM 2890 C C . PHE A 1 356 ? -5.078 -25.516 3.188 1 98.88 356 PHE A C 1
ATOM 2892 O O . PHE A 1 356 ? -4.305 -25.375 2.236 1 98.88 356 PHE A O 1
ATOM 2899 N N . TYR A 1 357 ? -5.312 -26.688 3.746 1 98.81 357 TYR A N 1
ATOM 2900 C CA . TYR A 1 357 ? -5.074 -28.016 3.182 1 98.81 357 TYR A CA 1
ATOM 2901 C C . TYR A 1 357 ? -6.391 -28.734 2.932 1 98.81 357 TYR A C 1
ATOM 2903 O O . TYR A 1 357 ? -7.184 -28.938 3.855 1 98.81 357 TYR A O 1
ATOM 2911 N N . ALA A 1 358 ? -6.656 -29.031 1.657 1 98.81 358 ALA A N 1
ATOM 2912 C CA . ALA A 1 358 ? -7.883 -29.734 1.271 1 98.81 358 ALA A CA 1
ATOM 2913 C C . ALA A 1 358 ? -7.574 -30.984 0.457 1 98.81 358 ALA A C 1
ATOM 2915 O O . ALA A 1 358 ? -6.512 -31.078 -0.163 1 98.81 358 ALA A O 1
ATOM 2916 N N . ARG A 1 359 ? -8.516 -31.938 0.479 1 98.38 359 ARG A N 1
ATOM 2917 C CA . ARG A 1 359 ? -8.43 -33.188 -0.296 1 98.38 359 ARG A CA 1
ATOM 2918 C C . ARG A 1 359 ? -9.68 -33.375 -1.148 1 98.38 359 ARG A C 1
ATOM 2920 O O . ARG A 1 359 ? -10.789 -33.062 -0.713 1 98.38 359 ARG A O 1
ATOM 2927 N N . LYS A 1 360 ? -9.445 -33.812 -2.336 1 97.56 360 LYS A N 1
ATOM 2928 C CA . LYS A 1 360 ? -10.594 -34.188 -3.162 1 97.56 360 LYS A CA 1
ATOM 2929 C C . LYS A 1 360 ? -11.344 -35.375 -2.564 1 97.56 360 LYS A C 1
ATOM 2931 O O . LYS A 1 360 ? -10.75 -36.406 -2.285 1 97.56 360 LYS A O 1
ATOM 2936 N N . GLY A 1 361 ? -12.672 -35.156 -2.189 1 87.25 361 GLY A N 1
ATOM 2937 C CA . GLY A 1 361 ? -13.5 -36.156 -1.529 1 87.25 361 GLY A CA 1
ATOM 2938 C C . GLY A 1 361 ? -13.719 -37.406 -2.371 1 87.25 361 GLY A C 1
ATOM 2939 O O . GLY A 1 361 ? -13.594 -37.344 -3.596 1 87.25 361 GLY A O 1
ATOM 2940 N N . GLY A 1 362 ? -13.68 -38.656 -1.787 1 65.19 362 GLY A N 1
ATOM 2941 C CA . GLY A 1 362 ? -14.023 -39.906 -2.424 1 65.19 362 GLY A CA 1
ATOM 2942 C C . GLY A 1 362 ? -15.477 -39.969 -2.869 1 65.19 362 GLY A C 1
ATOM 2943 O O . GLY A 1 362 ? -16.312 -39.188 -2.4 1 65.19 362 GLY A O 1
ATOM 2944 N N . GLN A 1 363 ? -15.773 -40.438 -4.156 1 53.25 363 GLN A N 1
ATOM 2945 C CA . GLN A 1 363 ? -17.125 -40.75 -4.578 1 53.25 363 GLN A CA 1
ATOM 2946 C C . GLN A 1 363 ? -17.953 -41.344 -3.428 1 53.25 363 GLN A C 1
ATOM 2948 O O . GLN A 1 363 ? -17.469 -42.219 -2.709 1 53.25 363 GLN A O 1
ATOM 2953 N N . LYS A 1 364 ? -18.891 -40.5 -2.711 1 46.5 364 LYS A N 1
ATOM 2954 C CA . LYS A 1 364 ? -19.828 -41.188 -1.831 1 46.5 364 LYS A CA 1
ATOM 2955 C C . LYS A 1 364 ? -20.312 -42.5 -2.445 1 46.5 364 LYS A C 1
ATOM 2957 O O . LYS A 1 364 ? -20.703 -42.531 -3.615 1 46.5 364 LYS A O 1
ATOM 2962 N N . PRO A 1 365 ? -19.953 -43.656 -1.895 1 36.78 365 PRO A N 1
ATOM 2963 C CA . PRO A 1 365 ? -20.641 -44.781 -2.525 1 36.78 365 PRO A CA 1
ATOM 2964 C C . PRO A 1 365 ? -22.094 -44.438 -2.893 1 36.78 365 PRO A C 1
ATOM 2966 O O . PRO A 1 365 ? -22.766 -43.688 -2.174 1 36.78 365 PRO A O 1
ATOM 2969 N N . GLN A 1 366 ? -22.484 -44.562 -4.223 1 31.48 366 GLN A N 1
ATOM 2970 C CA . GLN A 1 366 ? -23.922 -44.656 -4.484 1 31.48 366 GLN A CA 1
ATOM 2971 C C . GLN A 1 366 ? -24.625 -45.438 -3.396 1 31.48 366 GLN A C 1
ATOM 2973 O O . GLN A 1 366 ? -24.172 -46.531 -3.014 1 31.48 366 GLN A O 1
ATOM 2978 N N . MET B 1 1 ? -29.922 59.719 -23.25 1 28.48 1 MET B N 1
ATOM 2979 C CA . MET B 1 1 ? -28.625 59.062 -23.234 1 28.48 1 MET B CA 1
ATOM 2980 C C . MET B 1 1 ? -28.625 57.875 -22.266 1 28.48 1 MET B C 1
ATOM 2982 O O . MET B 1 1 ? -28.75 58.062 -21.047 1 28.48 1 MET B O 1
ATOM 2986 N N . SER B 1 2 ? -29.188 56.656 -22.641 1 28.61 2 SER B N 1
ATOM 2987 C CA . SER B 1 2 ? -29.688 55.469 -21.969 1 28.61 2 SER B CA 1
ATOM 2988 C C . SER B 1 2 ? -28.547 54.688 -21.297 1 28.61 2 SER B C 1
ATOM 2990 O O . SER B 1 2 ? -27.625 54.25 -21.984 1 28.61 2 SER B O 1
ATOM 2992 N N . GLN B 1 3 ? -28.016 55.094 -20.047 1 29.67 3 GLN B N 1
ATOM 2993 C CA . GLN B 1 3 ? -26.938 54.469 -19.281 1 29.67 3 GLN B CA 1
ATOM 2994 C C . GLN B 1 3 ? -27.156 52.969 -19.125 1 29.67 3 GLN B C 1
ATOM 2996 O O . GLN B 1 3 ? -28.188 52.531 -18.609 1 29.67 3 GLN B O 1
ATOM 3001 N N . HIS B 1 4 ? -26.734 52.125 -20.094 1 31.45 4 HIS B N 1
ATOM 3002 C CA . HIS B 1 4 ? -26.797 50.656 -20.016 1 31.45 4 HIS B CA 1
ATOM 3003 C C . HIS B 1 4 ? -26.203 50.156 -18.719 1 31.45 4 HIS B C 1
ATOM 3005 O O . HIS B 1 4 ? -25.094 50.531 -18.344 1 31.45 4 HIS B O 1
ATOM 3011 N N . PRO B 1 5 ? -26.969 49.75 -17.672 1 35.25 5 PRO B N 1
ATOM 3012 C CA . PRO B 1 5 ? -26.422 49.25 -16.406 1 35.25 5 PRO B CA 1
ATOM 3013 C C . PRO B 1 5 ? -25.281 48.25 -16.609 1 35.25 5 PRO B C 1
ATOM 3015 O O . PRO B 1 5 ? -25.328 47.469 -17.562 1 35.25 5 PRO B O 1
ATOM 3018 N N . GLU B 1 6 ? -23.969 48.562 -16.391 1 34.66 6 GLU B N 1
ATOM 3019 C CA . GLU B 1 6 ? -22.797 47.719 -16.297 1 34.66 6 GLU B CA 1
ATOM 3020 C C . GLU B 1 6 ? -23.141 46.375 -15.641 1 34.66 6 GLU B C 1
ATOM 3022 O O . GLU B 1 6 ? -23.672 46.344 -14.531 1 34.66 6 GLU B O 1
ATOM 3027 N N . GLU B 1 7 ? -23.641 45.375 -16.375 1 35.22 7 GLU B N 1
ATOM 3028 C CA . GLU B 1 7 ? -23.859 43.969 -16.031 1 35.22 7 GLU B CA 1
ATOM 3029 C C . GLU B 1 7 ? -22.75 43.438 -15.133 1 35.22 7 GLU B C 1
ATOM 3031 O O . GLU B 1 7 ? -21.594 43.344 -15.555 1 35.22 7 GLU B O 1
ATOM 3036 N N . GLY B 1 8 ? -22.531 43.844 -13.891 1 34.75 8 GLY B N 1
ATOM 3037 C CA . GLY B 1 8 ? -21.719 43.188 -12.875 1 34.75 8 GLY B CA 1
ATOM 3038 C C . GLY B 1 8 ? -21.703 41.688 -13.008 1 34.75 8 GLY B C 1
ATOM 3039 O O . GLY B 1 8 ? -22.562 41 -12.453 1 34.75 8 GLY B O 1
ATOM 3040 N N . GLU B 1 9 ? -21.531 41.031 -14.195 1 39.94 9 GLU B N 1
ATOM 3041 C CA . GLU B 1 9 ? -21.281 39.594 -14.414 1 39.94 9 GLU B CA 1
ATOM 3042 C C . GLU B 1 9 ? -20.422 39 -13.305 1 39.94 9 GLU B C 1
ATOM 3044 O O . GLU B 1 9 ? -19.25 39.344 -13.18 1 39.94 9 GLU B O 1
ATOM 3049 N N . SER B 1 10 ? -20.828 38.75 -12.078 1 42.72 10 SER B N 1
ATOM 3050 C CA . SER B 1 10 ? -20.266 38.094 -10.906 1 42.72 10 SER B CA 1
ATOM 3051 C C . SER B 1 10 ? -19.422 36.875 -11.305 1 42.72 10 SER B C 1
ATOM 3053 O O . SER B 1 10 ? -19.969 35.875 -11.805 1 42.72 10 SER B O 1
ATOM 3055 N N . SER B 1 11 ? -18.328 36.906 -11.969 1 47.19 11 SER B N 1
ATOM 3056 C CA . SER B 1 11 ? -17.297 35.906 -12.258 1 47.19 11 SER B CA 1
ATOM 3057 C C . SER B 1 11 ? -17.141 34.906 -11.117 1 47.19 11 SER B C 1
ATOM 3059 O O . SER B 1 11 ? -16.906 35.312 -9.969 1 47.19 11 SER B O 1
ATOM 3061 N N . VAL B 1 12 ? -17.812 33.906 -11.055 1 60.06 12 VAL B N 1
ATOM 3062 C CA . VAL B 1 12 ? -17.609 32.812 -10.102 1 60.06 12 VAL B CA 1
ATOM 3063 C C . VAL B 1 12 ? -16.125 32.625 -9.812 1 60.06 12 VAL B C 1
ATOM 3065 O O . VAL B 1 12 ? -15.336 32.375 -10.719 1 60.06 12 VAL B O 1
ATOM 3068 N N . ASN B 1 13 ? -15.57 33.031 -8.648 1 78.5 13 ASN B N 1
ATOM 3069 C CA . ASN B 1 13 ? -14.18 32.969 -8.211 1 78.5 13 ASN B CA 1
ATOM 3070 C C . ASN B 1 13 ? -13.688 31.547 -8.062 1 78.5 13 ASN B C 1
ATOM 3072 O O . ASN B 1 13 ? -14.484 30.609 -7.98 1 78.5 13 ASN B O 1
ATOM 3076 N N . ASP B 1 14 ? -12.461 31.281 -8.461 1 85.69 14 ASP B N 1
ATOM 3077 C CA . ASP B 1 14 ? -11.742 30 -8.398 1 85.69 14 ASP B CA 1
ATOM 3078 C C . ASP B 1 14 ? -12.055 29.266 -7.098 1 85.69 14 ASP B C 1
ATOM 3080 O O . ASP B 1 14 ? -12.195 28.047 -7.094 1 85.69 14 ASP B O 1
ATOM 3084 N N . GLU B 1 15 ? -12.344 29.969 -6.125 1 87.25 15 GLU B N 1
ATOM 3085 C CA . GLU B 1 15 ? -12.641 29.359 -4.828 1 87.25 15 GLU B CA 1
ATOM 3086 C C . GLU B 1 15 ? -14.047 28.75 -4.816 1 87.25 15 GLU B C 1
ATOM 3088 O O . GLU B 1 15 ? -14.242 27.656 -4.312 1 87.25 15 GLU B O 1
ATOM 3093 N N . THR B 1 16 ? -14.992 29.469 -5.316 1 90.19 16 THR B N 1
ATOM 3094 C CA . THR B 1 16 ? -16.375 28.984 -5.375 1 90.19 16 THR B CA 1
ATOM 3095 C C . THR B 1 16 ? -16.453 27.703 -6.195 1 90.19 16 THR B C 1
ATOM 3097 O O . THR B 1 16 ? -17.188 26.766 -5.832 1 90.19 16 THR B O 1
ATOM 3100 N N . ARG B 1 17 ? -15.742 27.703 -7.238 1 91.25 17 ARG B N 1
ATOM 3101 C CA . ARG B 1 17 ? -15.734 26.516 -8.086 1 91.25 17 ARG B CA 1
ATOM 3102 C C . ARG B 1 17 ? -15.141 25.328 -7.355 1 91.25 17 ARG B C 1
ATOM 3104 O O . ARG B 1 17 ? -15.648 24.203 -7.465 1 91.25 17 ARG B O 1
ATOM 3111 N N . ALA B 1 18 ? -14.031 25.562 -6.688 1 91.69 18 ALA B N 1
ATOM 3112 C CA . ALA B 1 18 ? -13.398 24.5 -5.918 1 91.69 18 ALA B CA 1
ATOM 3113 C C . ALA B 1 18 ? -14.352 23.922 -4.871 1 91.69 18 ALA B C 1
ATOM 3115 O O . ALA B 1 18 ? -14.438 22.719 -4.691 1 91.69 18 ALA B O 1
ATOM 3116 N N . ILE B 1 19 ? -15.039 24.797 -4.238 1 93.81 19 ILE B N 1
ATOM 3117 C CA . ILE B 1 19 ? -16.016 24.406 -3.219 1 93.81 19 ILE B CA 1
ATOM 3118 C C . ILE B 1 19 ? -17.141 23.609 -3.861 1 93.81 19 ILE B C 1
ATOM 3120 O O . ILE B 1 19 ? -17.562 22.578 -3.332 1 93.81 19 ILE B O 1
ATOM 3124 N N . GLU B 1 20 ? -17.609 24.094 -4.945 1 94.44 20 GLU B N 1
ATOM 3125 C CA . GLU B 1 20 ? -18.703 23.422 -5.66 1 94.44 20 GLU B CA 1
ATOM 3126 C C . GLU B 1 20 ? -18.312 22 -6.043 1 94.44 20 GLU B C 1
ATOM 3128 O O . GLU B 1 20 ? -19.125 21.078 -5.945 1 94.44 20 GLU B O 1
ATOM 3133 N N . GLU B 1 21 ? -17.109 21.812 -6.5 1 95.81 21 GLU B N 1
ATOM 3134 C CA . GLU B 1 21 ? -16.641 20.484 -6.895 1 95.81 21 GLU B CA 1
ATOM 3135 C C . GLU B 1 21 ? -16.641 19.516 -5.711 1 95.81 21 GLU B C 1
ATOM 3137 O O . GLU B 1 21 ? -16.984 18.344 -5.863 1 95.81 21 GLU B O 1
ATOM 3142 N N . VAL B 1 22 ? -16.219 20 -4.555 1 96.75 22 VAL B N 1
ATOM 3143 C CA . VAL B 1 22 ? -16.203 19.188 -3.348 1 96.75 22 VAL B CA 1
ATOM 3144 C C . VAL B 1 22 ? -17.641 18.828 -2.941 1 96.75 22 VAL B C 1
ATOM 3146 O O . VAL B 1 22 ? -17.922 17.672 -2.648 1 96.75 22 VAL B O 1
ATOM 3149 N N . ILE B 1 23 ? -18.531 19.766 -2.939 1 96.06 23 ILE B N 1
ATOM 3150 C CA . ILE B 1 23 ? -19.938 19.531 -2.613 1 96.06 23 ILE B CA 1
ATOM 3151 C C . ILE B 1 23 ? -20.531 18.516 -3.582 1 96.06 23 ILE B C 1
ATOM 3153 O O . ILE B 1 23 ? -21.219 17.578 -3.164 1 96.06 23 ILE B O 1
ATOM 3157 N N . ASN B 1 24 ? -20.234 18.734 -4.855 1 96.81 24 ASN B N 1
ATOM 3158 C CA . ASN B 1 24 ? -20.719 17.812 -5.875 1 96.81 24 ASN B CA 1
ATOM 3159 C C . ASN B 1 24 ? -20.266 16.391 -5.594 1 96.81 24 ASN B C 1
ATOM 3161 O O . ASN B 1 24 ? -21.031 15.445 -5.762 1 96.81 24 ASN B O 1
ATOM 3165 N N . ALA B 1 25 ? -19.016 16.219 -5.203 1 97.94 25 ALA B N 1
ATOM 3166 C CA . ALA B 1 25 ? -18.469 14.898 -4.91 1 97.94 25 ALA B CA 1
ATOM 3167 C C . ALA B 1 25 ? -19.219 14.25 -3.74 1 97.94 25 ALA B C 1
ATOM 3169 O O . ALA B 1 25 ? -19.594 13.086 -3.809 1 97.94 25 ALA B O 1
ATOM 3170 N N . PHE B 1 26 ? -19.438 15 -2.676 1 98.06 26 PHE B N 1
ATOM 3171 C CA . PHE B 1 26 ? -20.188 14.484 -1.533 1 98.06 26 PHE B CA 1
ATOM 3172 C C . PHE B 1 26 ? -21.594 14.078 -1.948 1 98.06 26 PHE B C 1
ATOM 3174 O O . PHE B 1 26 ? -22.078 13 -1.581 1 98.06 26 PHE B O 1
ATOM 3181 N N . MET B 1 27 ? -22.188 14.867 -2.736 1 96.81 27 MET B N 1
ATOM 3182 C CA . MET B 1 27 ? -23.578 14.664 -3.113 1 96.81 27 MET B CA 1
ATOM 3183 C C . MET B 1 27 ? -23.719 13.508 -4.105 1 96.81 27 MET B C 1
ATOM 3185 O O . MET B 1 27 ? -24.797 12.938 -4.254 1 96.81 27 MET B O 1
ATOM 3189 N N . TYR B 1 28 ? -22.672 13.219 -4.754 1 97.75 28 TYR B N 1
ATOM 3190 C CA . TYR B 1 28 ? -22.719 12.18 -5.777 1 97.75 28 TYR B CA 1
ATOM 3191 C C . TYR B 1 28 ? -22.484 10.805 -5.168 1 97.75 28 TYR B C 1
ATOM 3193 O O . TYR B 1 28 ? -22.641 9.781 -5.852 1 97.75 28 TYR B O 1
ATOM 3201 N N . TYR B 1 29 ? -22.156 10.664 -3.949 1 98.38 29 TYR B N 1
ATOM 3202 C CA . TYR B 1 29 ? -21.797 9.406 -3.305 1 98.38 29 TYR B CA 1
ATOM 3203 C C . TYR B 1 29 ? -22.906 8.367 -3.482 1 98.38 29 TYR B C 1
ATOM 3205 O O . TYR B 1 29 ? -22.625 7.191 -3.723 1 98.38 29 TYR B O 1
ATOM 3213 N N . GLY B 1 30 ? -24.141 8.797 -3.311 1 98 30 GLY B N 1
ATOM 3214 C CA . GLY B 1 30 ? -25.25 7.867 -3.479 1 98 30 GLY B CA 1
ATOM 3215 C C . GLY B 1 30 ? -25.281 7.211 -4.844 1 98 30 GLY B C 1
ATOM 3216 O O . GLY B 1 30 ? -25.422 5.992 -4.949 1 98 30 GLY B O 1
ATOM 3217 N N . LYS B 1 31 ? -25.172 8.031 -5.875 1 97.69 31 LYS B N 1
ATOM 3218 C CA . LYS B 1 31 ? -25.125 7.512 -7.238 1 97.69 31 LYS B CA 1
ATOM 3219 C C . LYS B 1 31 ? -23.906 6.625 -7.457 1 97.69 31 LYS B C 1
ATOM 3221 O O . LYS B 1 31 ? -24 5.574 -8.094 1 97.69 31 LYS B O 1
ATOM 3226 N N . PHE B 1 32 ? -22.828 7.082 -6.98 1 97.94 32 PHE B N 1
ATOM 3227 C CA . PHE B 1 32 ? -21.609 6.289 -7.047 1 97.94 32 PHE B CA 1
ATOM 3228 C C . PHE B 1 32 ? -21.797 4.926 -6.391 1 97.94 32 PHE B C 1
ATOM 3230 O O . PHE B 1 32 ? -21.391 3.902 -6.938 1 97.94 32 PHE B O 1
ATOM 3237 N N . GLY B 1 33 ? -22.375 4.926 -5.188 1 97.81 33 GLY B N 1
ATOM 3238 C CA . GLY B 1 33 ? -22.703 3.682 -4.512 1 97.81 33 GLY B CA 1
ATOM 3239 C C . GLY B 1 33 ? -23.578 2.764 -5.34 1 97.81 33 GLY B C 1
ATOM 3240 O O . GLY B 1 33 ? -23.359 1.55 -5.359 1 97.81 33 GLY B O 1
ATOM 3241 N N . THR B 1 34 ? -24.5 3.338 -5.953 1 97.19 34 THR B N 1
ATOM 3242 C CA . THR B 1 34 ? -25.391 2.561 -6.812 1 97.19 34 THR B CA 1
ATOM 3243 C C . THR B 1 34 ? -24.609 1.922 -7.957 1 97.19 34 THR B C 1
ATOM 3245 O O . THR B 1 34 ? -24.844 0.765 -8.305 1 97.19 34 THR B O 1
ATOM 3248 N N . GLU B 1 35 ? -23.719 2.723 -8.547 1 96.06 35 GLU B N 1
ATOM 3249 C CA . GLU B 1 35 ? -22.844 2.168 -9.57 1 96.06 35 GLU B CA 1
ATOM 3250 C C . GLU B 1 35 ? -22.094 0.946 -9.055 1 96.06 35 GLU B C 1
ATOM 3252 O O . GLU B 1 35 ? -21.984 -0.063 -9.758 1 96.06 35 GLU B O 1
ATOM 3257 N N . LYS B 1 36 ? -21.578 1.021 -7.875 1 96.19 36 LYS B N 1
ATOM 3258 C CA . LYS B 1 36 ? -20.812 -0.06 -7.266 1 96.19 36 LYS B CA 1
ATOM 3259 C C . LYS B 1 36 ? -21.703 -1.281 -7.008 1 96.19 36 LYS B C 1
ATOM 3261 O O . LYS B 1 36 ? -21.266 -2.418 -7.195 1 96.19 36 LYS B O 1
ATOM 3266 N N . ILE B 1 37 ? -22.922 -1.087 -6.617 1 96.81 37 ILE B N 1
ATOM 3267 C CA . ILE B 1 37 ? -23.859 -2.174 -6.355 1 96.81 37 ILE B CA 1
ATOM 3268 C C . ILE B 1 37 ? -24.172 -2.902 -7.656 1 96.81 37 ILE B C 1
ATOM 3270 O O . ILE B 1 37 ? -24.203 -4.133 -7.695 1 96.81 37 ILE B O 1
ATOM 3274 N N . LEU B 1 38 ? -24.422 -2.135 -8.664 1 96.31 38 LEU B N 1
ATOM 3275 C CA . LEU B 1 38 ? -24.75 -2.734 -9.953 1 96.31 38 LEU B CA 1
ATOM 3276 C C . LEU B 1 38 ? -23.609 -3.602 -10.453 1 96.31 38 LEU B C 1
ATOM 3278 O O . LEU B 1 38 ? -23.828 -4.688 -10.992 1 96.31 38 LEU B O 1
ATOM 3282 N N . LYS B 1 39 ? -22.422 -3.129 -10.281 1 94.5 39 LYS B N 1
ATOM 3283 C CA . LYS B 1 39 ? -21.25 -3.922 -10.656 1 94.5 39 LYS B CA 1
ATOM 3284 C C . LYS B 1 39 ? -21.172 -5.207 -9.836 1 94.5 39 LYS B C 1
ATOM 3286 O O . LYS B 1 39 ? -20.828 -6.266 -10.359 1 94.5 39 LYS B O 1
ATOM 3291 N N . THR B 1 40 ? -21.453 -5.105 -8.562 1 94.69 40 THR B N 1
ATOM 3292 C CA . THR B 1 40 ? -21.469 -6.266 -7.68 1 94.69 40 THR B CA 1
ATOM 3293 C C . THR B 1 40 ? -22.5 -7.285 -8.141 1 94.69 40 THR B C 1
ATOM 3295 O O . THR B 1 40 ? -22.219 -8.484 -8.211 1 94.69 40 THR B O 1
ATOM 3298 N N . ILE B 1 41 ? -23.656 -6.82 -8.453 1 96.19 41 ILE B N 1
ATOM 3299 C CA . ILE B 1 41 ? -24.734 -7.691 -8.914 1 96.19 41 ILE B CA 1
ATOM 3300 C C . ILE B 1 41 ? -24.328 -8.367 -10.219 1 96.19 41 ILE B C 1
ATOM 3302 O O . ILE B 1 41 ? -24.562 -9.562 -10.406 1 96.19 41 ILE B O 1
ATOM 3306 N N . GLN B 1 42 ? -23.734 -7.617 -11.102 1 95 42 GLN B N 1
ATOM 3307 C CA . GLN B 1 42 ? -23.266 -8.18 -12.367 1 95 42 GLN B CA 1
ATOM 3308 C C . GLN B 1 42 ? -22.234 -9.289 -12.125 1 95 42 GLN B C 1
ATOM 3310 O O . GLN B 1 42 ? -22.266 -10.32 -12.805 1 95 42 GLN B O 1
ATOM 3315 N N . GLN B 1 43 ? -21.359 -9.07 -11.25 1 94.31 43 GLN B N 1
ATOM 3316 C CA . GLN B 1 43 ? -20.375 -10.094 -10.883 1 94.31 43 GLN B CA 1
ATOM 3317 C C . GLN B 1 43 ? -21.062 -11.344 -10.359 1 94.31 43 GLN B C 1
ATOM 3319 O O . GLN B 1 43 ? -20.688 -12.469 -10.703 1 94.31 43 GLN B O 1
ATOM 3324 N N . MET B 1 44 ? -22.078 -11.164 -9.516 1 96.31 44 MET B N 1
ATOM 3325 C CA . MET B 1 44 ? -22.812 -12.281 -8.93 1 96.31 44 MET B CA 1
ATOM 3326 C C . MET B 1 44 ? -23.531 -13.094 -10 1 96.31 44 MET B C 1
ATOM 3328 O O . MET B 1 44 ? -23.656 -14.312 -9.883 1 96.31 44 MET B O 1
ATOM 3332 N N . LYS B 1 45 ? -23.891 -12.422 -11.023 1 95.81 45 LYS B N 1
ATOM 3333 C CA . LYS B 1 45 ? -24.578 -13.094 -12.125 1 95.81 45 LYS B CA 1
ATOM 3334 C C . LYS B 1 45 ? -23.609 -13.977 -12.906 1 95.81 45 LYS B C 1
ATOM 3336 O O . LYS B 1 45 ? -24.031 -14.883 -13.625 1 95.81 45 LYS B O 1
ATOM 3341 N N . ASN B 1 46 ? -22.344 -13.703 -12.766 1 95.5 46 ASN B N 1
ATOM 3342 C CA . ASN B 1 46 ? -21.328 -14.477 -13.477 1 95.5 46 ASN B CA 1
ATOM 3343 C C . ASN B 1 46 ? -20.922 -15.719 -12.688 1 95.5 46 ASN B C 1
ATOM 3345 O O . ASN B 1 46 ? -20.141 -16.547 -13.18 1 95.5 46 ASN B O 1
ATOM 3349 N N . TYR B 1 47 ? -21.484 -15.867 -11.469 1 97.38 47 TYR B N 1
ATOM 3350 C CA . TYR B 1 47 ? -21.25 -17.109 -10.742 1 97.38 47 TYR B CA 1
ATOM 3351 C C . TYR B 1 47 ? -21.828 -18.297 -11.492 1 97.38 47 TYR B C 1
ATOM 3353 O O . TYR B 1 47 ? -22.797 -18.156 -12.25 1 97.38 47 TYR B O 1
ATOM 3361 N N . PRO B 1 48 ? -21.219 -19.5 -11.305 1 97.69 48 PRO B N 1
ATOM 3362 C CA . PRO B 1 48 ? -21.906 -20.688 -11.812 1 97.69 48 PRO B CA 1
ATOM 3363 C C . PRO B 1 48 ? -23.312 -20.859 -11.227 1 97.69 48 PRO B C 1
ATOM 3365 O O . PRO B 1 48 ? -23.547 -20.516 -10.062 1 97.69 48 PRO B O 1
ATOM 3368 N N . GLN B 1 49 ? -24.203 -21.453 -11.977 1 97.69 49 GLN B N 1
ATOM 3369 C CA . GLN B 1 49 ? -25.609 -21.547 -11.609 1 97.69 49 GLN B CA 1
ATOM 3370 C C . GLN B 1 49 ? -25.781 -22.25 -10.266 1 97.69 49 GLN B C 1
ATOM 3372 O O . GLN B 1 49 ? -26.594 -21.828 -9.438 1 97.69 49 GLN B O 1
ATOM 3377 N N . ASP B 1 50 ? -25.156 -23.281 -10.078 1 97.62 50 ASP B N 1
ATOM 3378 C CA . ASP B 1 50 ? -25.297 -24.031 -8.844 1 97.62 50 ASP B CA 1
ATOM 3379 C C . ASP B 1 50 ? -24.844 -23.203 -7.637 1 97.62 50 ASP B C 1
ATOM 3381 O O . ASP B 1 50 ? -25.438 -23.312 -6.559 1 97.62 50 ASP B O 1
ATOM 3385 N N . PHE B 1 51 ? -23.844 -22.438 -7.84 1 98.12 51 PHE B N 1
ATOM 3386 C CA . PHE B 1 51 ? -23.375 -21.609 -6.738 1 98.12 51 PHE B CA 1
ATOM 3387 C C . PHE B 1 51 ? -24.328 -20.438 -6.512 1 98.12 51 PHE B C 1
ATOM 3389 O O . PHE B 1 51 ? -24.547 -20.016 -5.371 1 98.12 51 PHE B O 1
ATOM 3396 N N . GLN B 1 52 ? -24.844 -19.859 -7.566 1 97.75 52 GLN B N 1
ATOM 3397 C CA . GLN B 1 52 ? -25.859 -18.812 -7.434 1 97.75 52 GLN B CA 1
ATOM 3398 C C . GLN B 1 52 ? -27.016 -19.266 -6.543 1 97.75 52 GLN B C 1
ATOM 3400 O O . GLN B 1 52 ? -27.484 -18.516 -5.684 1 97.75 52 GLN B O 1
ATOM 3405 N N . ILE B 1 53 ? -27.406 -20.469 -6.781 1 97.69 53 ILE B N 1
ATOM 3406 C CA . ILE B 1 53 ? -28.516 -21.031 -6.016 1 97.69 53 ILE B CA 1
ATOM 3407 C C . ILE B 1 53 ? -28.125 -21.141 -4.543 1 97.69 53 ILE B C 1
ATOM 3409 O O . ILE B 1 53 ? -28.922 -20.797 -3.66 1 97.69 53 ILE B O 1
ATOM 3413 N N . LEU B 1 54 ? -26.953 -21.516 -4.355 1 97.25 54 LEU B N 1
ATOM 3414 C CA . LEU B 1 54 ? -26.453 -21.734 -3.004 1 97.25 54 LEU B CA 1
ATOM 3415 C C . LEU B 1 54 ? -26.406 -20.438 -2.219 1 97.25 54 LEU B C 1
ATOM 3417 O O . LEU B 1 54 ? -26.703 -20.422 -1.021 1 97.25 54 LEU B O 1
ATOM 3421 N N . VAL B 1 55 ? -26.047 -19.344 -2.908 1 97.62 55 VAL B N 1
ATOM 3422 C CA . VAL B 1 55 ? -25.781 -18.109 -2.164 1 97.62 55 VAL B CA 1
ATOM 3423 C C . VAL B 1 55 ? -26.859 -17.078 -2.465 1 97.62 55 VAL B C 1
ATOM 3425 O O . VAL B 1 55 ? -26.703 -15.891 -2.145 1 97.62 55 VAL B O 1
ATOM 3428 N N . VAL B 1 56 ? -27.906 -17.391 -3.041 1 96.75 56 VAL B N 1
ATOM 3429 C CA . VAL B 1 56 ? -28.906 -16.469 -3.549 1 96.75 56 VAL B CA 1
ATOM 3430 C C . VAL B 1 56 ? -29.438 -15.602 -2.406 1 96.75 56 VAL B C 1
ATOM 3432 O O . VAL B 1 56 ? -29.516 -14.383 -2.529 1 96.75 56 VAL B O 1
ATOM 3435 N N . ASN B 1 57 ? -29.859 -16.203 -1.306 1 97.44 57 ASN B N 1
ATOM 3436 C CA . ASN B 1 57 ? -30.422 -15.461 -0.183 1 97.44 57 ASN B CA 1
ATOM 3437 C C . ASN B 1 57 ? -29.359 -14.594 0.498 1 97.44 57 ASN B C 1
ATOM 3439 O O . ASN B 1 57 ? -29.625 -13.438 0.843 1 97.44 57 ASN B O 1
ATOM 3443 N N . LYS B 1 58 ? -28.234 -15.188 0.673 1 97.12 58 LYS B N 1
ATOM 3444 C CA . LYS B 1 58 ? -27.125 -14.453 1.271 1 97.12 58 LYS B CA 1
ATOM 3445 C C . LYS B 1 58 ? -26.781 -13.211 0.45 1 97.12 58 LYS B C 1
ATOM 3447 O O . LYS B 1 58 ? -26.594 -12.133 1.003 1 97.12 58 LYS B O 1
ATOM 3452 N N . ASN B 1 59 ? -26.703 -13.398 -0.861 1 97.19 59 ASN B N 1
ATOM 3453 C CA . ASN B 1 59 ? -26.344 -12.297 -1.749 1 97.19 59 ASN B CA 1
ATOM 3454 C C . ASN B 1 59 ? -27.438 -11.227 -1.771 1 97.19 59 ASN B C 1
ATOM 3456 O O . ASN B 1 59 ? -27.141 -10.031 -1.808 1 97.19 59 ASN B O 1
ATOM 3460 N N . LYS B 1 60 ? -28.625 -11.68 -1.773 1 97.62 60 LYS B N 1
ATOM 3461 C CA . LYS B 1 60 ? -29.734 -10.734 -1.728 1 97.62 60 LYS B CA 1
ATOM 3462 C C . LYS B 1 60 ? -29.672 -9.875 -0.464 1 97.62 60 LYS B C 1
ATOM 3464 O O . LYS B 1 60 ? -29.812 -8.656 -0.527 1 97.62 60 LYS B O 1
ATOM 3469 N N . GLU B 1 61 ? -29.5 -10.508 0.647 1 98.06 61 GLU B N 1
ATOM 3470 C CA . GLU B 1 61 ? -29.406 -9.805 1.921 1 98.06 61 GLU B CA 1
ATOM 3471 C C . GLU B 1 61 ? -28.219 -8.852 1.936 1 98.06 61 GLU B C 1
ATOM 3473 O O . GLU B 1 61 ? -28.312 -7.734 2.451 1 98.06 61 GLU B O 1
ATOM 3478 N N . PHE B 1 62 ? -27.156 -9.336 1.448 1 97.81 62 PHE B N 1
ATOM 3479 C CA . PHE B 1 62 ? -25.953 -8.516 1.399 1 97.81 62 PHE B CA 1
ATOM 3480 C C . PHE B 1 62 ? -26.188 -7.246 0.585 1 97.81 62 PHE B C 1
ATOM 3482 O O . PHE B 1 62 ? -25.859 -6.145 1.027 1 97.81 62 PHE B O 1
ATOM 3489 N N . VAL B 1 63 ? -26.766 -7.387 -0.62 1 98.06 63 VAL B N 1
ATOM 3490 C CA . VAL B 1 63 ? -27.016 -6.262 -1.516 1 98.06 63 VAL B CA 1
ATOM 3491 C C . VAL B 1 63 ? -27.984 -5.273 -0.854 1 98.06 63 VAL B C 1
ATOM 3493 O O . VAL B 1 63 ? -27.781 -4.062 -0.918 1 98.06 63 VAL B O 1
ATOM 3496 N N . GLU B 1 64 ? -28.953 -5.754 -0.239 1 98.31 64 GLU B N 1
ATOM 3497 C CA . GLU B 1 64 ? -29.906 -4.898 0.468 1 98.31 64 GLU B CA 1
ATOM 3498 C C . GLU B 1 64 ? -29.219 -4.137 1.6 1 98.31 64 GLU B C 1
ATOM 3500 O O . GLU B 1 64 ? -29.453 -2.941 1.781 1 98.31 64 GLU B O 1
ATOM 3505 N N . SER B 1 65 ? -28.453 -4.855 2.297 1 98.44 65 SER B N 1
ATOM 3506 C CA . SER B 1 65 ? -27.703 -4.223 3.383 1 98.44 65 SER B CA 1
ATOM 3507 C C . SER B 1 65 ? -26.766 -3.145 2.855 1 98.44 65 SER B C 1
ATOM 3509 O O . SER B 1 65 ? -26.641 -2.076 3.457 1 98.44 65 SER B O 1
ATOM 3511 N N . MET B 1 66 ? -26.125 -3.438 1.793 1 98.12 66 MET B N 1
ATOM 3512 C CA . MET B 1 66 ? -25.234 -2.465 1.166 1 98.12 66 MET B CA 1
ATOM 3513 C C . MET B 1 66 ? -25.984 -1.203 0.775 1 98.12 66 MET B C 1
ATOM 3515 O O . MET B 1 66 ? -25.531 -0.089 1.022 1 98.12 66 MET B O 1
ATOM 3519 N N . LYS B 1 67 ? -27.078 -1.399 0.129 1 98.38 67 LYS B N 1
ATOM 3520 C CA . LYS B 1 67 ? -27.906 -0.273 -0.299 1 98.38 67 LYS B CA 1
ATOM 3521 C C . LYS B 1 67 ? -28.266 0.625 0.882 1 98.38 67 LYS B C 1
ATOM 3523 O O . LYS B 1 67 ? -28.156 1.849 0.794 1 98.38 67 LYS B O 1
ATOM 3528 N N . GLN B 1 68 ? -28.688 0.023 1.922 1 98.62 68 GLN B N 1
ATOM 3529 C CA . GLN B 1 68 ? -29.078 0.763 3.115 1 98.62 68 GLN B CA 1
ATOM 3530 C C . GLN B 1 68 ? -27.906 1.555 3.688 1 98.62 68 GLN B C 1
ATOM 3532 O O . GLN B 1 68 ? -28.062 2.713 4.082 1 98.62 68 GLN B O 1
ATOM 3537 N N . ARG B 1 69 ? -26.781 0.96 3.748 1 98.75 69 ARG B N 1
ATOM 3538 C CA . ARG B 1 69 ? -25.609 1.589 4.336 1 98.75 69 ARG B CA 1
ATOM 3539 C C . ARG B 1 69 ? -25.062 2.689 3.428 1 98.75 69 ARG B C 1
ATOM 3541 O O . ARG B 1 69 ? -24.547 3.697 3.91 1 98.75 69 ARG B O 1
ATOM 3548 N N . ILE B 1 70 ? -25.188 2.477 2.113 1 98.75 70 ILE B N 1
ATOM 3549 C CA . ILE B 1 70 ? -24.797 3.518 1.164 1 98.75 70 ILE B CA 1
ATOM 3550 C C . ILE B 1 70 ? -25.703 4.738 1.351 1 98.75 70 ILE B C 1
ATOM 3552 O O . ILE B 1 70 ? -25.219 5.871 1.395 1 98.75 70 ILE B O 1
ATOM 3556 N N . GLU B 1 71 ? -26.953 4.508 1.456 1 98.56 71 GLU B N 1
ATOM 3557 C CA . GLU B 1 71 ? -27.906 5.598 1.675 1 98.56 71 GLU B CA 1
ATOM 3558 C C . GLU B 1 71 ? -27.625 6.316 2.99 1 98.56 71 GLU B C 1
ATOM 3560 O O . GLU B 1 71 ? -27.719 7.543 3.066 1 98.56 71 GLU B O 1
ATOM 3565 N N . HIS B 1 72 ? -27.375 5.551 3.959 1 98.75 72 HIS B N 1
ATOM 3566 C CA . HIS B 1 72 ? -27.047 6.129 5.258 1 98.75 72 HIS B CA 1
ATOM 3567 C C . HIS B 1 72 ? -25.812 7.004 5.172 1 98.75 72 HIS B C 1
ATOM 3569 O O . HIS B 1 72 ? -25.812 8.148 5.625 1 98.75 72 HIS B O 1
ATOM 3575 N N . ASN B 1 73 ? -24.688 6.445 4.605 1 98.81 73 ASN B N 1
ATOM 3576 C CA . ASN B 1 73 ? -23.484 7.238 4.402 1 98.81 73 ASN B CA 1
ATOM 3577 C C . ASN B 1 73 ? -23.781 8.516 3.621 1 98.81 73 ASN B C 1
ATOM 3579 O O . ASN B 1 73 ? -23.266 9.586 3.951 1 98.81 73 ASN B O 1
ATOM 3583 N N . HIS B 1 74 ? -24.594 8.344 2.613 1 98.62 74 HIS B N 1
ATOM 3584 C CA . HIS B 1 74 ? -24.953 9.477 1.769 1 98.62 74 HIS B CA 1
ATOM 3585 C C . HIS B 1 74 ? -25.625 10.578 2.578 1 98.62 74 HIS B C 1
ATOM 3587 O O . HIS B 1 74 ? -25.375 11.766 2.369 1 98.62 74 HIS B O 1
ATOM 3593 N N . SER B 1 75 ? -26.5 10.211 3.432 1 98.56 75 SER B N 1
ATOM 3594 C CA . SER B 1 75 ? -27.188 11.18 4.273 1 98.56 75 SER B CA 1
ATOM 3595 C C . SER B 1 75 ? -26.203 11.938 5.164 1 98.56 75 SER B C 1
ATOM 3597 O O . SER B 1 75 ? -26.344 13.148 5.355 1 98.56 75 SER B O 1
ATOM 3599 N N . ILE B 1 76 ? -25.266 11.258 5.727 1 98.5 76 ILE B N 1
ATOM 3600 C CA . ILE B 1 76 ? -24.25 11.891 6.57 1 98.5 76 ILE B CA 1
ATOM 3601 C C . ILE B 1 76 ? -23.406 12.844 5.734 1 98.5 76 ILE B C 1
ATOM 3603 O O . ILE B 1 76 ? -23.125 13.969 6.156 1 98.5 76 ILE B O 1
ATOM 3607 N N . LEU B 1 77 ? -22.984 12.406 4.543 1 98.56 77 LEU B N 1
ATOM 3608 C CA . LEU B 1 77 ? -22.156 13.227 3.666 1 98.56 77 LEU B CA 1
ATOM 3609 C C . LEU B 1 77 ? -22.906 14.484 3.229 1 98.56 77 LEU B C 1
ATOM 3611 O O . LEU B 1 77 ? -22.312 15.547 3.076 1 98.56 77 LEU B O 1
ATOM 3615 N N . LYS B 1 78 ? -24.188 14.344 3.018 1 97.38 78 LYS B N 1
ATOM 3616 C CA . LYS B 1 78 ? -25.016 15.516 2.715 1 97.38 78 LYS B CA 1
ATOM 3617 C C . LYS B 1 78 ? -25.047 16.484 3.889 1 97.38 78 LYS B C 1
ATOM 3619 O O . LYS B 1 78 ? -24.984 17.703 3.693 1 97.38 78 LYS B O 1
ATOM 3624 N N . MET B 1 79 ? -25.172 15.977 5.102 1 97.5 79 MET B N 1
ATOM 3625 C CA . MET B 1 79 ? -25.125 16.828 6.281 1 97.5 79 MET B CA 1
ATOM 3626 C C . MET B 1 79 ? -23.797 17.578 6.363 1 97.5 79 MET B C 1
ATOM 3628 O O . MET B 1 79 ? -23.766 18.766 6.676 1 97.5 79 MET B O 1
ATOM 3632 N N . ILE B 1 80 ? -22.75 16.891 6.051 1 97.81 80 ILE B N 1
ATOM 3633 C CA . ILE B 1 80 ? -21.422 17.484 6.051 1 97.81 80 ILE B CA 1
ATOM 3634 C C . ILE B 1 80 ? -21.375 18.609 5.023 1 97.81 80 ILE B C 1
ATOM 3636 O O . ILE B 1 80 ? -20.969 19.734 5.344 1 97.81 80 ILE B O 1
ATOM 3640 N N . ALA B 1 81 ? -21.828 18.297 3.826 1 95.94 81 ALA B N 1
ATOM 3641 C CA . ALA B 1 81 ? -21.797 19.281 2.748 1 95.94 81 ALA B CA 1
ATOM 3642 C C . ALA B 1 81 ? -22.656 20.5 3.096 1 95.94 81 ALA B C 1
ATOM 3644 O O . ALA B 1 81 ? -22.25 21.641 2.857 1 95.94 81 ALA B O 1
ATOM 3645 N N . ASN B 1 82 ? -23.766 20.281 3.703 1 93.69 82 ASN B N 1
ATOM 3646 C CA . ASN B 1 82 ? -24.703 21.344 4.012 1 93.69 82 ASN B CA 1
ATOM 3647 C C . ASN B 1 82 ? -24.234 22.188 5.191 1 93.69 82 ASN B C 1
ATOM 3649 O O . ASN B 1 82 ? -24.469 23.406 5.23 1 93.69 82 ASN B O 1
ATOM 3653 N N . SER B 1 83 ? -23.625 21.562 6.117 1 92.69 83 SER B N 1
ATOM 3654 C CA . SER B 1 83 ? -23.172 22.281 7.301 1 92.69 83 SER B CA 1
ATOM 3655 C C . SER B 1 83 ? -22.047 23.25 6.953 1 92.69 83 SER B C 1
ATOM 3657 O O . SER B 1 83 ? -21.75 24.172 7.719 1 92.69 83 SER B O 1
ATOM 3659 N N . ALA B 1 84 ? -21.453 23.016 5.852 1 89.06 84 ALA B N 1
ATOM 3660 C CA . ALA B 1 84 ? -20.312 23.828 5.441 1 89.06 84 ALA B CA 1
ATOM 3661 C C . ALA B 1 84 ? -20.719 25.281 5.23 1 89.06 84 ALA B C 1
ATOM 3663 O O . ALA B 1 84 ? -19.875 26.188 5.199 1 89.06 84 ALA B O 1
ATOM 3664 N N . SER B 1 85 ? -21.984 25.531 5.023 1 84.38 85 SER B N 1
ATOM 3665 C CA . SER B 1 85 ? -22.516 26.891 4.906 1 84.38 85 SER B CA 1
ATOM 3666 C C . SER B 1 85 ? -22.141 27.734 6.125 1 84.38 85 SER B C 1
ATOM 3668 O O . SER B 1 85 ? -21.922 28.938 6.012 1 84.38 85 SER B O 1
ATOM 3670 N N . GLY B 1 86 ? -22.078 27.109 7.258 1 81.69 86 GLY B N 1
ATOM 3671 C CA . GLY B 1 86 ? -21.688 27.797 8.477 1 81.69 86 GLY B CA 1
ATOM 3672 C C . GLY B 1 86 ? -20.219 28.188 8.5 1 81.69 86 GLY B C 1
ATOM 3673 O O . GLY B 1 86 ? -19.828 29.078 9.25 1 81.69 86 GLY B O 1
ATOM 3674 N N . MET B 1 87 ? -19.484 27.578 7.766 1 80.19 87 MET B N 1
ATOM 3675 C CA . MET B 1 87 ? -18.047 27.781 7.762 1 80.19 87 MET B CA 1
ATOM 3676 C C . MET B 1 87 ? -17.641 28.812 6.707 1 80.19 87 MET B C 1
ATOM 3678 O O . MET B 1 87 ? -16.859 29.734 6.988 1 80.19 87 MET B O 1
ATOM 3682 N N . ILE B 1 88 ? -18.234 28.609 5.504 1 81.19 88 ILE B N 1
ATOM 3683 C CA . ILE B 1 88 ? -17.703 29.391 4.398 1 81.19 88 ILE B CA 1
ATOM 3684 C C . ILE B 1 88 ? -18.734 30.438 3.965 1 81.19 88 ILE B C 1
ATOM 3686 O O . ILE B 1 88 ? -18.5 31.188 3.018 1 81.19 88 ILE B O 1
ATOM 3690 N N . GLY B 1 89 ? -19.828 30.531 4.492 1 81.5 89 GLY B N 1
ATOM 3691 C CA . GLY B 1 89 ? -20.812 31.594 4.332 1 81.5 89 GLY B CA 1
ATOM 3692 C C . GLY B 1 89 ? -21.328 31.719 2.908 1 81.5 89 GLY B C 1
ATOM 3693 O O . GLY B 1 89 ? -21.844 30.766 2.344 1 81.5 89 GLY B O 1
ATOM 3694 N N . GLU B 1 90 ? -20.953 32.875 2.311 1 81.19 90 GLU B N 1
ATOM 3695 C CA . GLU B 1 90 ? -21.516 33.25 1.016 1 81.19 90 GLU B CA 1
ATOM 3696 C C . GLU B 1 90 ? -20.969 32.344 -0.099 1 81.19 90 GLU B C 1
ATOM 3698 O O . GLU B 1 90 ? -21.672 32.062 -1.071 1 81.19 90 GLU B O 1
ATOM 3703 N N . ASN B 1 91 ? -19.781 31.969 0.036 1 84.62 91 ASN B N 1
ATOM 3704 C CA . ASN B 1 91 ? -19.188 31.109 -0.993 1 84.62 91 ASN B CA 1
ATOM 3705 C C . ASN B 1 91 ? -19.906 29.766 -1.094 1 84.62 91 ASN B C 1
ATOM 3707 O O . ASN B 1 91 ? -19.984 29.188 -2.176 1 84.62 91 ASN B O 1
ATOM 3711 N N . HIS B 1 92 ? -20.375 29.328 -0.023 1 85.5 92 HIS B N 1
ATOM 3712 C CA . HIS B 1 92 ? -21.125 28.078 -0.013 1 85.5 92 HIS B CA 1
ATOM 3713 C C . HIS B 1 92 ? -22.438 28.234 -0.789 1 85.5 92 HIS B C 1
ATOM 3715 O O . HIS B 1 92 ? -22.766 27.375 -1.62 1 85.5 92 HIS B O 1
ATOM 3721 N N . THR B 1 93 ? -23.141 29.281 -0.47 1 85.25 93 THR B N 1
ATOM 3722 C CA . THR B 1 93 ? -24.406 29.547 -1.142 1 85.25 93 THR B CA 1
ATOM 3723 C C . THR B 1 93 ? -24.203 29.688 -2.648 1 85.25 93 THR B C 1
ATOM 3725 O O . THR B 1 93 ? -24.984 29.156 -3.436 1 85.25 93 THR B O 1
ATOM 3728 N N . LYS B 1 94 ? -23.188 30.344 -2.994 1 85.88 94 LYS B N 1
ATOM 3729 C CA . LYS B 1 94 ? -22.859 30.5 -4.41 1 85.88 94 LYS B CA 1
ATOM 3730 C C . LYS B 1 94 ? -22.547 29.141 -5.051 1 85.88 94 LYS B C 1
ATOM 3732 O O . LYS B 1 94 ? -22.969 28.875 -6.172 1 85.88 94 LYS B O 1
ATOM 3737 N N . ALA B 1 95 ? -21.812 28.359 -4.383 1 86.56 95 ALA B N 1
ATOM 3738 C CA . ALA B 1 95 ? -21.438 27.047 -4.887 1 86.56 95 ALA B CA 1
ATOM 3739 C C . ALA B 1 95 ? -22.688 26.172 -5.109 1 86.56 95 ALA B C 1
ATOM 3741 O O . ALA B 1 95 ? -22.797 25.5 -6.133 1 86.56 95 ALA B O 1
ATOM 3742 N N . LEU B 1 96 ? -23.609 26.25 -4.203 1 87.38 96 LEU B N 1
ATOM 3743 C CA . LEU B 1 96 ? -24.828 25.469 -4.32 1 87.38 96 LEU B CA 1
ATOM 3744 C C . LEU B 1 96 ? -25.672 25.938 -5.5 1 87.38 96 LEU B C 1
ATOM 3746 O O . LEU B 1 96 ? -26.312 25.141 -6.172 1 87.38 96 LEU B O 1
ATOM 3750 N N . ARG B 1 97 ? -25.609 27.172 -5.676 1 84.94 97 ARG B N 1
ATOM 3751 C CA . ARG B 1 97 ? -26.406 27.75 -6.75 1 84.94 97 ARG B CA 1
ATOM 3752 C C . ARG B 1 97 ? -25.906 27.281 -8.117 1 84.94 97 ARG B C 1
ATOM 3754 O O . ARG B 1 97 ? -26.703 27.047 -9.023 1 84.94 97 ARG B O 1
ATOM 3761 N N . ILE B 1 98 ? -24.719 27.172 -8.227 1 86.12 98 ILE B N 1
ATOM 3762 C CA . ILE B 1 98 ? -24.172 26.828 -9.539 1 86.12 98 ILE B CA 1
ATOM 3763 C C . ILE B 1 98 ? -24.016 25.312 -9.648 1 86.12 98 ILE B C 1
ATOM 3765 O O . ILE B 1 98 ? -23.594 24.812 -10.695 1 86.12 98 ILE B O 1
ATOM 3769 N N . HIS B 1 99 ? -24.266 24.656 -8.609 1 86.25 99 HIS B N 1
ATOM 3770 C CA . HIS B 1 99 ? -24.047 23.219 -8.594 1 86.25 99 HIS B CA 1
ATOM 3771 C C . HIS B 1 99 ? -24.922 22.516 -9.609 1 86.25 99 HIS B C 1
ATOM 3773 O O . HIS B 1 99 ? -26.141 22.75 -9.656 1 86.25 99 HIS B O 1
ATOM 3779 N N . GLN B 1 100 ? -24.297 21.75 -10.453 1 85.81 100 GLN B N 1
ATOM 3780 C CA . GLN B 1 100 ? -24.969 20.812 -11.359 1 85.81 100 GLN B CA 1
ATOM 3781 C C . GLN B 1 100 ? -24.438 19.406 -11.156 1 85.81 100 GLN B C 1
ATOM 3783 O O . GLN B 1 100 ? -23.234 19.156 -11.258 1 85.81 100 GLN B O 1
ATOM 3788 N N . ALA B 1 101 ? -25.391 18.609 -10.984 1 87 101 ALA B N 1
ATOM 3789 C CA . ALA B 1 101 ? -25.016 17.219 -10.719 1 87 101 ALA B CA 1
ATOM 3790 C C . ALA B 1 101 ? -24.25 16.625 -11.898 1 87 101 ALA B C 1
ATOM 3792 O O . ALA B 1 101 ? -24.703 16.703 -13.039 1 87 101 ALA B O 1
ATOM 3793 N N . ARG B 1 102 ? -23.094 16.203 -11.688 1 93.81 102 ARG B N 1
ATOM 3794 C CA . ARG B 1 102 ? -22.25 15.5 -12.648 1 93.81 102 ARG B CA 1
ATOM 3795 C C . ARG B 1 102 ? -21.328 14.5 -11.953 1 93.81 102 ARG B C 1
ATOM 3797 O O . ARG B 1 102 ? -21.062 14.625 -10.758 1 93.81 102 ARG B O 1
ATOM 3804 N N . ARG B 1 103 ? -20.938 13.523 -12.68 1 95.5 103 ARG B N 1
ATOM 3805 C CA . ARG B 1 103 ? -20.031 12.539 -12.086 1 95.5 103 ARG B CA 1
ATOM 3806 C C . ARG B 1 103 ? -18.672 13.141 -11.812 1 95.5 103 ARG B C 1
ATOM 3808 O O . ARG B 1 103 ? -17.984 13.609 -12.734 1 95.5 103 ARG B O 1
ATOM 3815 N N . PRO B 1 104 ? -18.25 13.188 -10.602 1 97.06 104 PRO B N 1
ATOM 3816 C CA . PRO B 1 104 ? -16.922 13.695 -10.281 1 97.06 104 PRO B CA 1
ATOM 3817 C C . PRO B 1 104 ? -15.805 12.82 -10.867 1 97.06 104 PRO B C 1
ATOM 3819 O O . PRO B 1 104 ? -16.062 11.703 -11.312 1 97.06 104 PRO B O 1
ATOM 3822 N N . THR B 1 105 ? -14.625 13.406 -10.945 1 95.56 105 THR B N 1
ATOM 3823 C CA . THR B 1 105 ? -13.461 12.625 -11.344 1 95.56 105 THR B CA 1
ATOM 3824 C C . THR B 1 105 ? -13.195 11.5 -10.344 1 95.56 105 THR B C 1
ATOM 3826 O O . THR B 1 105 ? -13.672 11.547 -9.211 1 95.56 105 THR B O 1
ATOM 3829 N N . GLY B 1 106 ? -12.477 10.477 -10.758 1 94.75 106 GLY B N 1
ATOM 3830 C CA . GLY B 1 106 ? -12.078 9.391 -9.875 1 94.75 106 GLY B CA 1
ATOM 3831 C C . GLY B 1 106 ? -11.328 9.875 -8.648 1 94.75 106 GLY B C 1
ATOM 3832 O O . GLY B 1 106 ? -11.492 9.328 -7.555 1 94.75 106 GLY B O 1
ATOM 3833 N N . GLU B 1 107 ? -10.555 10.875 -8.859 1 94.88 107 GLU B N 1
ATOM 3834 C CA . GLU B 1 107 ? -9.766 11.438 -7.773 1 94.88 107 GLU B CA 1
ATOM 3835 C C . GLU B 1 107 ? -10.664 12.008 -6.676 1 94.88 107 GLU B C 1
ATOM 3837 O O . GLU B 1 107 ? -10.43 11.766 -5.492 1 94.88 107 GLU B O 1
ATOM 3842 N N . PHE B 1 108 ? -11.711 12.742 -7.043 1 96.81 108 PHE B N 1
ATOM 3843 C CA . PHE B 1 108 ? -12.602 13.359 -6.07 1 96.81 108 PHE B CA 1
ATOM 3844 C C . PHE B 1 108 ? -13.414 12.305 -5.336 1 96.81 108 PHE B C 1
ATOM 3846 O O . PHE B 1 108 ? -13.656 12.414 -4.129 1 96.81 108 PHE B O 1
ATOM 3853 N N . LEU B 1 109 ? -13.82 11.289 -6.07 1 97.5 109 LEU B N 1
ATOM 3854 C CA . LEU B 1 109 ? -14.547 10.203 -5.43 1 97.5 109 LEU B CA 1
ATOM 3855 C C . LEU B 1 109 ? -13.656 9.461 -4.434 1 97.5 109 LEU B C 1
ATOM 3857 O O . LEU B 1 109 ? -14.109 9.086 -3.35 1 97.5 109 LEU B O 1
ATOM 3861 N N . SER B 1 110 ? -12.438 9.32 -4.836 1 97.12 110 SER B N 1
ATOM 3862 C CA . SER B 1 110 ? -11.477 8.711 -3.926 1 97.12 110 SER B CA 1
ATOM 3863 C C . SER B 1 110 ? -11.297 9.555 -2.666 1 97.12 110 SER B C 1
ATOM 3865 O O . SER B 1 110 ? -11.125 9.016 -1.571 1 97.12 110 SER B O 1
ATOM 3867 N N . LYS B 1 111 ? -11.32 10.812 -2.787 1 98.06 111 LYS B N 1
ATOM 3868 C CA . LYS B 1 111 ? -11.18 11.711 -1.643 1 98.06 111 LYS B CA 1
ATOM 3869 C C . LYS B 1 111 ? -12.367 11.586 -0.694 1 98.06 111 LYS B C 1
ATOM 3871 O O . LYS B 1 111 ? -12.211 11.695 0.523 1 98.06 111 LYS B O 1
ATOM 3876 N N . VAL B 1 112 ? -13.508 11.367 -1.284 1 98.62 112 VAL B N 1
ATOM 3877 C CA . VAL B 1 112 ? -14.688 11.156 -0.452 1 98.62 112 VAL B CA 1
ATOM 3878 C C . VAL B 1 112 ? -14.5 9.906 0.403 1 98.62 112 VAL B C 1
ATOM 3880 O O . VAL B 1 112 ? -14.711 9.938 1.617 1 98.62 112 VAL B O 1
ATOM 3883 N N . LEU B 1 113 ? -14.07 8.859 -0.26 1 98.44 113 LEU B N 1
ATOM 3884 C CA . LEU B 1 113 ? -13.867 7.605 0.454 1 98.44 113 LEU B CA 1
ATOM 3885 C C . LEU B 1 113 ? -12.773 7.75 1.509 1 98.44 113 LEU B C 1
ATOM 3887 O O . LEU B 1 113 ? -12.906 7.234 2.621 1 98.44 113 LEU B O 1
ATOM 3891 N N . SER B 1 114 ? -11.727 8.445 1.153 1 98.12 114 SER B N 1
ATOM 3892 C CA . SER B 1 114 ? -10.633 8.688 2.092 1 98.12 114 SER B CA 1
ATOM 3893 C C . SER B 1 114 ? -11.109 9.508 3.291 1 98.12 114 SER B C 1
ATOM 3895 O O . SER B 1 114 ? -10.672 9.273 4.418 1 98.12 114 SER B O 1
ATOM 3897 N N . THR B 1 115 ? -11.938 10.422 3.062 1 98.69 115 THR B N 1
ATOM 3898 C CA . THR B 1 115 ? -12.484 11.25 4.133 1 98.69 115 THR B CA 1
ATOM 3899 C C . THR B 1 115 ? -13.273 10.406 5.117 1 98.69 115 THR B C 1
ATOM 3901 O O . THR B 1 115 ? -13.148 10.57 6.332 1 98.69 115 THR B O 1
ATOM 3904 N N . ILE B 1 116 ? -14.023 9.508 4.594 1 98.62 116 ILE B N 1
ATOM 3905 C CA . ILE B 1 116 ? -14.805 8.602 5.43 1 98.62 116 ILE B CA 1
ATOM 3906 C C . ILE B 1 116 ? -13.867 7.781 6.316 1 98.62 116 ILE B C 1
ATOM 3908 O O . ILE B 1 116 ? -14.117 7.625 7.516 1 98.62 116 ILE B O 1
ATOM 3912 N N . ARG B 1 117 ? -12.82 7.344 5.766 1 98.44 117 ARG B N 1
ATOM 3913 C CA . ARG B 1 117 ? -11.844 6.578 6.531 1 98.44 117 ARG B CA 1
ATOM 3914 C C . ARG B 1 117 ? -11.172 7.449 7.59 1 98.44 117 ARG B C 1
ATOM 3916 O O . ARG B 1 117 ? -10.828 6.973 8.672 1 98.44 117 ARG B O 1
ATOM 3923 N N . GLN B 1 118 ? -10.969 8.664 7.262 1 98.69 118 GLN B N 1
ATOM 3924 C CA . GLN B 1 118 ? -10.344 9.586 8.203 1 98.69 118 GLN B CA 1
ATOM 3925 C C . GLN B 1 118 ? -11.242 9.828 9.414 1 98.69 118 GLN B C 1
ATOM 3927 O O . GLN B 1 118 ? -10.75 10.031 10.523 1 98.69 118 GLN B O 1
ATOM 3932 N N . ILE B 1 119 ? -12.547 9.844 9.18 1 98.81 119 ILE B N 1
ATOM 3933 C CA . ILE B 1 119 ? -13.484 9.945 10.297 1 98.81 119 ILE B CA 1
ATOM 3934 C C . ILE B 1 119 ? -13.234 8.812 11.289 1 98.81 119 ILE B C 1
ATOM 3936 O O . ILE B 1 119 ? -13.164 9.039 12.5 1 98.81 119 ILE B O 1
ATOM 3940 N N . CYS B 1 120 ? -13.023 7.645 10.727 1 98.38 120 CYS B N 1
ATOM 3941 C CA . CYS B 1 120 ? -12.758 6.48 11.562 1 98.38 120 CYS B CA 1
ATOM 3942 C C . CYS B 1 120 ? -11.445 6.637 12.312 1 98.38 120 CYS B C 1
ATOM 3944 O O . CYS B 1 120 ? -11.383 6.371 13.516 1 98.38 120 CYS B O 1
ATOM 3946 N N . ARG B 1 121 ? -10.43 7.062 11.68 1 98.5 121 ARG B N 1
ATOM 3947 C CA . ARG B 1 121 ? -9.102 7.184 12.273 1 98.5 121 ARG B CA 1
ATOM 3948 C C . ARG B 1 121 ? -9.094 8.227 13.391 1 98.5 121 ARG B C 1
ATOM 3950 O O . ARG B 1 121 ? -8.539 7.984 14.469 1 98.5 121 ARG B O 1
ATOM 3957 N N . GLU B 1 122 ? -9.727 9.328 13.219 1 98.69 122 GLU B N 1
ATOM 3958 C CA . GLU B 1 122 ? -9.547 10.445 14.125 1 98.69 122 GLU B CA 1
ATOM 3959 C C . GLU B 1 122 ? -10.656 10.5 15.172 1 98.69 122 GLU B C 1
ATOM 3961 O O . GLU B 1 122 ? -10.414 10.891 16.312 1 98.69 122 GLU B O 1
ATOM 3966 N N . TRP B 1 123 ? -11.883 10.039 14.781 1 98.62 123 TRP B N 1
ATOM 3967 C CA . TRP B 1 123 ? -12.977 10.414 15.672 1 98.62 123 TRP B CA 1
ATOM 3968 C C . TRP B 1 123 ? -13.797 9.188 16.078 1 98.62 123 TRP B C 1
ATOM 3970 O O . TRP B 1 123 ? -14.969 9.32 16.438 1 98.62 123 TRP B O 1
ATOM 3980 N N . SER B 1 124 ? -13.195 8.047 15.938 1 98.5 124 SER B N 1
ATOM 3981 C CA . SER B 1 124 ? -13.875 6.844 16.406 1 98.5 124 SER B CA 1
ATOM 3982 C C . SER B 1 124 ? -12.977 6.02 17.312 1 98.5 124 SER B C 1
ATOM 3984 O O . SER B 1 124 ? -11.766 6.234 17.359 1 98.5 124 SER B O 1
ATOM 3986 N N . SER B 1 125 ? -13.609 5.09 18.047 1 98 125 SER B N 1
ATOM 3987 C CA . SER B 1 125 ? -12.859 4.184 18.906 1 98 125 SER B CA 1
ATOM 3988 C C . SER B 1 125 ? -11.953 3.271 18.094 1 98 125 SER B C 1
ATOM 3990 O O . SER B 1 125 ? -10.891 2.863 18.578 1 98 125 SER B O 1
ATOM 3992 N N . GLU B 1 126 ? -12.281 3.029 16.906 1 96.81 126 GLU B N 1
ATOM 3993 C CA . GLU B 1 126 ? -11.484 2.164 16.031 1 96.81 126 GLU B CA 1
ATOM 3994 C C . GLU B 1 126 ? -10.133 2.797 15.719 1 96.81 126 GLU B C 1
ATOM 3996 O O . GLU B 1 126 ? -9.141 2.09 15.516 1 96.81 126 GLU B O 1
ATOM 4001 N N . GLY B 1 127 ? -10.102 4.078 15.719 1 98.12 127 GLY B N 1
ATOM 4002 C CA . GLY B 1 127 ? -8.875 4.785 15.367 1 98.12 127 GLY B CA 1
ATOM 4003 C C . GLY B 1 127 ? -7.977 5.047 16.562 1 98.12 127 GLY B C 1
ATOM 4004 O O . GLY B 1 127 ? -6.887 5.602 16.406 1 98.12 127 GLY B O 1
ATOM 4005 N N . LEU B 1 128 ? -8.422 4.629 17.75 1 98.5 128 LEU B N 1
ATOM 4006 C CA . LEU B 1 128 ? -7.715 4.934 18.984 1 98.5 128 LEU B CA 1
ATOM 4007 C C . LEU B 1 128 ? -6.273 4.434 18.938 1 98.5 128 LEU B C 1
ATOM 4009 O O . LEU B 1 128 ? -5.348 5.16 19.297 1 98.5 128 LEU B O 1
ATOM 4013 N N . PRO B 1 129 ? -5.965 3.172 18.406 1 98.5 129 PRO B N 1
ATOM 4014 C CA . PRO B 1 129 ? -4.578 2.705 18.375 1 98.5 129 PRO B CA 1
ATOM 4015 C C . PRO B 1 129 ? -3.666 3.602 17.547 1 98.5 129 PRO B C 1
ATOM 4017 O O . PRO B 1 129 ? -2.512 3.826 17.906 1 98.5 129 PRO B O 1
ATOM 4020 N N . GLU B 1 130 ? -4.129 4.109 16.469 1 98.62 130 GLU B N 1
ATOM 4021 C CA . GLU B 1 130 ? -3.336 4.996 15.625 1 98.62 130 GLU B CA 1
ATOM 4022 C C . GLU B 1 130 ? -3.076 6.332 16.312 1 98.62 130 GLU B C 1
ATOM 4024 O O . GLU B 1 130 ? -1.97 6.871 16.234 1 98.62 130 GLU B O 1
ATOM 4029 N N . ARG B 1 131 ? -4.055 6.852 17.031 1 98.75 131 ARG B N 1
ATOM 4030 C CA . ARG B 1 131 ? -3.896 8.102 17.75 1 98.75 131 ARG B CA 1
ATOM 4031 C C . ARG B 1 131 ? -2.99 7.922 18.969 1 98.75 131 ARG B C 1
ATOM 4033 O O . ARG B 1 131 ? -2.18 8.797 19.281 1 98.75 131 ARG B O 1
ATOM 4040 N N . GLU B 1 132 ? -3.131 6.766 19.625 1 98.75 132 GLU B N 1
ATOM 4041 C CA . GLU B 1 132 ? -2.256 6.469 20.766 1 98.75 132 GLU B CA 1
ATOM 4042 C C . GLU B 1 132 ? -0.799 6.363 20.312 1 98.75 132 GLU B C 1
ATOM 4044 O O . GLU B 1 132 ? 0.108 6.758 21.047 1 98.75 132 GLU B O 1
ATOM 4049 N N . ALA B 1 133 ? -0.654 5.895 19.156 1 98.75 133 ALA B N 1
ATOM 4050 C CA . ALA B 1 133 ? 0.705 5.707 18.656 1 98.75 133 ALA B CA 1
ATOM 4051 C C . ALA B 1 133 ? 1.337 7.043 18.266 1 98.75 133 ALA B C 1
ATOM 4053 O O . ALA B 1 133 ? 2.535 7.25 18.469 1 98.75 133 ALA B O 1
ATOM 4054 N N . THR B 1 134 ? 0.552 7.988 17.766 1 98.75 134 THR B N 1
ATOM 4055 C CA . THR B 1 134 ? 1.197 9.133 17.125 1 98.75 134 THR B CA 1
ATOM 4056 C C . THR B 1 134 ? 0.792 10.43 17.812 1 98.75 134 THR B C 1
ATOM 4058 O O . THR B 1 134 ? 1.61 11.344 17.969 1 98.75 134 THR B O 1
ATOM 4061 N N . PHE B 1 135 ? -0.459 10.617 18.266 1 98.81 135 PHE B N 1
ATOM 4062 C CA . PHE B 1 135 ? -0.917 11.844 18.906 1 98.81 135 PHE B CA 1
ATOM 4063 C C . PHE B 1 135 ? -0.487 11.891 20.359 1 98.81 135 PHE B C 1
ATOM 4065 O O . PHE B 1 135 ? -0.004 12.914 20.844 1 98.81 135 PHE B O 1
ATOM 4072 N N . LYS B 1 136 ? -0.651 10.781 21.031 1 98.81 136 LYS B N 1
ATOM 4073 C CA . LYS B 1 136 ? -0.379 10.727 22.469 1 98.81 136 LYS B CA 1
ATOM 4074 C C . LYS B 1 136 ? 1.067 11.109 22.766 1 98.81 136 LYS B C 1
ATOM 4076 O O . LYS B 1 136 ? 1.328 11.906 23.672 1 98.81 136 LYS B O 1
ATOM 4081 N N . PRO B 1 137 ? 2.045 10.562 22 1 98.81 137 PRO B N 1
ATOM 4082 C CA . PRO B 1 137 ? 3.426 10.953 22.297 1 98.81 137 PRO B CA 1
ATOM 4083 C C . PRO B 1 137 ? 3.662 12.453 22.156 1 98.81 137 PRO B C 1
ATOM 4085 O O . PRO B 1 137 ? 4.465 13.031 22.906 1 98.81 137 PRO B O 1
ATOM 4088 N N . ILE B 1 138 ? 3.014 13.07 21.234 1 98.88 138 ILE B N 1
ATOM 4089 C CA . ILE B 1 138 ? 3.125 14.516 21.047 1 98.88 138 ILE B CA 1
ATOM 4090 C C . ILE B 1 138 ? 2.572 15.242 22.266 1 98.88 138 ILE B C 1
ATOM 4092 O O . ILE B 1 138 ? 3.227 16.125 22.812 1 98.88 138 ILE B O 1
ATOM 4096 N N . ILE B 1 139 ? 1.42 14.859 22.703 1 98.88 139 ILE B N 1
ATOM 4097 C CA 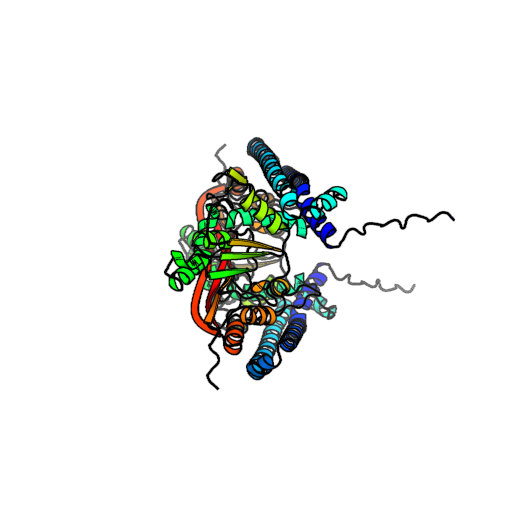. ILE B 1 139 ? 0.734 15.484 23.828 1 98.88 139 ILE B CA 1
ATOM 4098 C C . ILE B 1 139 ? 1.566 15.312 25.109 1 98.88 139 ILE B C 1
ATOM 4100 O O . ILE B 1 139 ? 1.772 16.281 25.859 1 98.88 139 ILE B O 1
ATOM 4104 N N . GLU B 1 140 ? 2.051 14.109 25.266 1 98.75 140 GLU B N 1
ATOM 4105 C CA . GLU B 1 140 ? 2.855 13.828 26.438 1 98.75 140 GLU B CA 1
ATOM 4106 C C . GLU B 1 140 ? 4.133 14.656 26.453 1 98.75 140 GLU B C 1
ATOM 4108 O O . GLU B 1 140 ? 4.547 15.156 27.5 1 98.75 140 GLU B O 1
ATOM 4113 N N . GLU B 1 141 ? 4.746 14.766 25.297 1 98.75 141 GLU B N 1
ATOM 4114 C CA . GLU B 1 141 ? 5.953 15.57 25.188 1 98.75 141 GLU B CA 1
ATOM 4115 C C . GLU B 1 141 ? 5.668 17.031 25.516 1 98.75 141 GLU B C 1
ATOM 4117 O O . GLU B 1 141 ? 6.387 17.656 26.297 1 98.75 141 GLU B O 1
ATOM 4122 N N . LEU B 1 142 ? 4.594 17.625 25.047 1 98.81 142 LEU B N 1
ATOM 4123 C CA . LEU B 1 142 ? 4.207 19.016 25.312 1 98.81 142 LEU B CA 1
ATOM 4124 C C . LEU B 1 142 ? 3.895 19.203 26.781 1 98.81 142 LEU B C 1
ATOM 4126 O O . LEU B 1 142 ? 4.328 20.203 27.391 1 98.81 142 LEU B O 1
ATOM 4130 N N . ASN B 1 143 ? 3.203 18.234 27.359 1 98.69 143 ASN B N 1
ATOM 4131 C CA . ASN B 1 143 ? 2.84 18.328 28.766 1 98.69 143 ASN B CA 1
ATOM 4132 C C . ASN B 1 143 ? 4.066 18.25 29.672 1 98.69 143 ASN B C 1
ATOM 4134 O O . ASN B 1 143 ? 4.086 18.828 30.75 1 98.69 143 ASN B O 1
ATOM 4138 N N . SER B 1 144 ? 5.027 17.5 29.188 1 98.5 144 SER B N 1
ATOM 4139 C CA . SER B 1 144 ? 6.277 17.422 29.938 1 98.5 144 SER B CA 1
ATOM 4140 C C . SER B 1 144 ? 7.039 18.734 29.859 1 98.5 144 SER B C 1
ATOM 4142 O O . SER B 1 144 ? 7.664 19.156 30.844 1 98.5 144 SER B O 1
ATOM 4144 N N . ILE B 1 145 ? 6.988 19.406 28.75 1 98.12 145 ILE B N 1
ATOM 4145 C CA . ILE B 1 145 ? 7.672 20.688 28.547 1 98.12 145 ILE B CA 1
ATOM 4146 C C . ILE B 1 145 ? 6.949 21.797 29.297 1 98.12 145 ILE B C 1
ATOM 4148 O O . ILE B 1 145 ? 7.59 22.672 29.875 1 98.12 145 ILE B O 1
ATOM 4152 N N . PHE B 1 146 ? 5.645 21.703 29.281 1 98.31 146 PHE B N 1
ATOM 4153 C CA . PHE B 1 146 ? 4.793 22.672 29.969 1 98.31 146 PHE B CA 1
ATOM 4154 C C . PHE B 1 146 ? 3.959 21.984 31.047 1 98.31 146 PHE B C 1
ATOM 4156 O O . PHE B 1 146 ? 2.742 21.844 30.906 1 98.31 146 PHE B O 1
ATOM 4163 N N . PRO B 1 147 ? 4.504 21.766 32.188 1 97.81 147 PRO B N 1
ATOM 4164 C CA . PRO B 1 147 ? 3.855 20.922 33.188 1 97.81 147 PRO B CA 1
ATOM 4165 C C . PRO B 1 147 ? 2.742 21.641 33.969 1 97.81 147 PRO B C 1
ATOM 4167 O O . PRO B 1 147 ? 1.881 20.984 34.562 1 97.81 147 PRO B O 1
ATOM 4170 N N . THR B 1 148 ? 2.697 22.953 33.969 1 97.75 148 THR B N 1
ATOM 4171 C CA . THR B 1 148 ? 1.691 23.703 34.719 1 97.75 148 THR B CA 1
ATOM 4172 C C . THR B 1 148 ? 0.437 23.922 33.875 1 97.75 148 THR B C 1
ATOM 4174 O O . THR B 1 148 ? 0.364 24.859 33.094 1 97.75 148 THR B O 1
ATOM 4177 N N . GLU B 1 149 ? -0.536 23.188 34.125 1 95.56 149 GLU B N 1
ATOM 4178 C CA . GLU B 1 149 ? -1.753 23.156 33.312 1 95.56 149 GLU B CA 1
ATOM 4179 C C . GLU B 1 149 ? -2.443 24.516 33.312 1 95.56 149 GLU B C 1
ATOM 4181 O O . GLU B 1 149 ? -2.971 24.938 32.281 1 95.56 149 GLU B O 1
ATOM 4186 N N . THR B 1 150 ? -2.461 25.234 34.375 1 94.81 150 THR B N 1
ATOM 4187 C CA . THR B 1 150 ? -3.184 26.5 34.5 1 94.81 150 THR B CA 1
ATOM 4188 C C . THR B 1 150 ? -2.531 27.594 33.656 1 94.81 150 THR B C 1
ATOM 4190 O O . THR B 1 150 ? -3.133 28.641 33.438 1 94.81 150 THR B O 1
ATOM 4193 N N . GLU B 1 151 ? -1.347 27.297 33.188 1 97.25 151 GLU B N 1
ATOM 4194 C CA . GLU B 1 151 ? -0.628 28.297 32.438 1 97.25 151 GLU B CA 1
ATOM 4195 C C . GLU B 1 151 ? -0.59 27.938 30.953 1 97.25 151 GLU B C 1
ATOM 4197 O O . GLU B 1 151 ? -0.142 28.734 30.125 1 97.25 151 GLU B O 1
ATOM 4202 N N . ARG B 1 152 ? -1.14 26.844 30.562 1 97.81 152 ARG B N 1
ATOM 4203 C CA . ARG B 1 152 ? -1.006 26.328 29.203 1 97.81 152 ARG B CA 1
ATOM 4204 C C . ARG B 1 152 ? -1.806 27.172 28.219 1 97.81 152 ARG B C 1
ATOM 4206 O O . ARG B 1 152 ? -1.528 27.156 27.016 1 97.81 152 ARG B O 1
ATOM 4213 N N . HIS B 1 153 ? -2.768 27.875 28.75 1 96.94 153 HIS B N 1
ATOM 4214 C CA . HIS B 1 153 ? -3.561 28.719 27.859 1 96.94 153 HIS B CA 1
ATOM 4215 C C . HIS B 1 153 ? -2.705 29.812 27.234 1 96.94 153 HIS B C 1
ATOM 4217 O O . HIS B 1 153 ? -3.092 30.391 26.219 1 96.94 153 HIS B O 1
ATOM 4223 N N . ASN B 1 154 ? -1.521 30.094 27.781 1 97.56 154 ASN B N 1
ATOM 4224 C CA . ASN B 1 154 ? -0.602 31.094 27.266 1 97.56 154 ASN B CA 1
ATOM 4225 C C . ASN B 1 154 ? 0.278 30.531 26.156 1 97.56 154 ASN B C 1
ATOM 4227 O O . ASN B 1 154 ? 0.974 31.266 25.453 1 97.56 154 ASN B O 1
ATOM 4231 N N . ILE B 1 155 ? 0.26 29.266 26 1 98.5 155 ILE B N 1
ATOM 4232 C CA . ILE B 1 155 ? 1.073 28.594 25 1 98.5 155 ILE B CA 1
ATOM 4233 C C . ILE B 1 155 ? 0.271 28.438 23.703 1 98.5 155 ILE B C 1
ATOM 4235 O O . ILE B 1 155 ? -0.728 27.703 23.672 1 98.5 155 ILE B O 1
ATOM 4239 N N . ARG B 1 156 ? 0.698 29.078 22.641 1 98.5 156 ARG B N 1
ATOM 4240 C CA . ARG B 1 156 ? 0.034 29 21.344 1 98.5 156 ARG B CA 1
ATOM 4241 C C . ARG B 1 156 ? 0.649 27.922 20.469 1 98.5 156 ARG B C 1
ATOM 4243 O O . ARG B 1 156 ? 1.841 27.969 20.156 1 98.5 156 ARG B O 1
ATOM 4250 N N . ILE B 1 157 ? -0.172 26.953 20.016 1 98.81 157 ILE B N 1
ATOM 4251 C CA . ILE B 1 157 ? 0.297 25.812 19.234 1 98.81 157 ILE B CA 1
ATOM 4252 C C . ILE B 1 157 ? -0.346 25.844 17.859 1 98.81 157 ILE B C 1
ATOM 4254 O O . ILE B 1 157 ? -1.555 26.047 17.734 1 98.81 157 ILE B O 1
ATOM 4258 N N . LEU B 1 158 ? 0.453 25.656 16.828 1 98.81 158 LEU B N 1
ATOM 4259 C CA . LEU B 1 158 ? -0.052 25.453 15.477 1 98.81 158 LEU B CA 1
ATOM 4260 C C . LEU B 1 158 ? 0.004 23.969 15.102 1 98.81 158 LEU B C 1
ATOM 4262 O O . LEU B 1 158 ? 1.019 23.312 15.32 1 98.81 158 LEU B O 1
ATOM 4266 N N . VAL B 1 159 ? -1.054 23.453 14.578 1 98.88 159 VAL B N 1
ATOM 4267 C CA . VAL B 1 159 ? -1.118 22.094 14.031 1 98.88 159 VAL B CA 1
ATOM 4268 C C . VAL B 1 159 ? -1.417 22.172 12.531 1 98.88 159 VAL B C 1
ATOM 4270 O O . VAL B 1 159 ? -2.576 22.078 12.117 1 98.88 159 VAL B O 1
ATOM 4273 N N . PRO B 1 160 ? -0.395 22.219 11.688 1 98.75 160 PRO B N 1
ATOM 4274 C CA . PRO B 1 160 ? -0.63 22.234 10.242 1 98.75 160 PRO B CA 1
ATOM 4275 C C . PRO B 1 160 ? -1.047 20.875 9.695 1 98.75 160 PRO B C 1
ATOM 4277 O O . PRO B 1 160 ? -0.596 19.828 10.188 1 98.75 160 PRO B O 1
ATOM 4280 N N . GLY B 1 161 ? -1.826 20.906 8.602 1 98.19 161 GLY B N 1
ATOM 4281 C CA . GLY B 1 161 ? -2.348 19.641 8.086 1 98.19 161 GLY B CA 1
ATOM 4282 C C . GLY B 1 161 ? -3.1 18.844 9.133 1 98.19 161 GLY B C 1
ATOM 4283 O O . GLY B 1 161 ? -2.832 17.656 9.328 1 98.19 161 GLY B O 1
ATOM 4284 N N . CYS B 1 162 ? -4.016 19.469 9.789 1 98.19 162 CYS B N 1
ATOM 4285 C CA . CYS B 1 162 ? -4.574 18.891 11.008 1 98.19 162 CYS B CA 1
ATOM 4286 C C . CYS B 1 162 ? -5.699 17.922 10.68 1 98.19 162 CYS B C 1
ATOM 4288 O O . CYS B 1 162 ? -6.289 17.312 11.578 1 98.19 162 CYS B O 1
ATOM 4290 N N . GLY B 1 163 ? -6 17.703 9.391 1 97.94 163 GLY B N 1
ATOM 4291 C CA . GLY B 1 163 ? -7.02 16.734 9.023 1 97.94 163 GLY B CA 1
ATOM 4292 C C . GLY B 1 163 ? -8.398 17.078 9.555 1 97.94 163 GLY B C 1
ATOM 4293 O O . GLY B 1 163 ? -8.891 18.188 9.344 1 97.94 163 GLY B O 1
ATOM 4294 N N . LEU B 1 164 ? -8.945 16.188 10.32 1 98.38 164 LEU B N 1
ATOM 4295 C CA . LEU B 1 164 ? -10.289 16.422 10.836 1 98.38 164 LEU B CA 1
ATOM 4296 C C . LEU B 1 164 ? -10.227 17.094 12.203 1 98.38 164 LEU B C 1
ATOM 4298 O O . LEU B 1 164 ? -11.234 17.156 12.914 1 98.38 164 LEU B O 1
ATOM 4302 N N . GLY B 1 165 ? -9.086 17.484 12.68 1 97.69 165 GLY B N 1
ATOM 4303 C CA . GLY B 1 165 ? -8.938 18.375 13.805 1 97.69 165 GLY B CA 1
ATOM 4304 C C . GLY B 1 165 ? -8.82 17.656 15.133 1 97.69 165 GLY B C 1
ATOM 4305 O O . GLY B 1 165 ? -8.898 18.281 16.203 1 97.69 165 GLY B O 1
ATOM 4306 N N . ARG B 1 166 ? -8.656 16.375 15.133 1 98.25 166 ARG B N 1
ATOM 4307 C CA . ARG B 1 166 ? -8.656 15.617 16.375 1 98.25 166 ARG B CA 1
ATOM 4308 C C . ARG B 1 166 ? -7.48 16.016 17.266 1 98.25 166 ARG B C 1
ATOM 4310 O O . ARG B 1 166 ? -7.66 16.312 18.453 1 98.25 166 ARG B O 1
ATOM 4317 N N . LEU B 1 167 ? -6.273 16.016 16.719 1 98.69 167 LEU B N 1
ATOM 4318 C CA . LEU B 1 167 ? -5.105 16.359 17.516 1 98.69 167 LEU B CA 1
ATOM 4319 C C . LEU B 1 167 ? -5.227 17.781 18.062 1 98.69 167 LEU B C 1
ATOM 4321 O O . LEU B 1 167 ? -4.926 18.031 19.219 1 98.69 167 LEU B O 1
ATOM 4325 N N . ALA B 1 168 ? -5.656 18.703 17.203 1 97.94 168 ALA B N 1
ATOM 4326 C CA . ALA B 1 168 ? -5.871 20.078 17.656 1 97.94 168 ALA B CA 1
ATOM 4327 C C . ALA B 1 168 ? -6.852 20.125 18.812 1 97.94 168 ALA B C 1
ATOM 4329 O O . ALA B 1 168 ? -6.598 20.812 19.812 1 97.94 168 ALA B O 1
ATOM 4330 N N . HIS B 1 169 ? -7.934 19.422 18.672 1 97 169 HIS B N 1
ATOM 4331 C CA . HIS B 1 169 ? -8.953 19.359 19.719 1 97 169 HIS B CA 1
ATOM 4332 C C . HIS B 1 169 ? -8.383 18.781 21.016 1 97 169 HIS B C 1
ATOM 4334 O O . HIS B 1 169 ? -8.648 19.297 22.109 1 97 169 HIS B O 1
ATOM 4340 N N . ASP B 1 170 ? -7.633 17.703 20.922 1 97.44 170 ASP B N 1
ATOM 4341 C CA . ASP B 1 170 ? -7.035 17.062 22.094 1 97.44 170 ASP B CA 1
ATOM 4342 C C . ASP B 1 170 ? -6.09 18.031 22.812 1 97.44 170 ASP B C 1
ATOM 4344 O O . ASP B 1 170 ? -6.023 18.047 24.047 1 97.44 170 ASP B O 1
ATOM 4348 N N . LEU B 1 171 ? -5.395 18.781 22.078 1 98.06 171 LEU B N 1
ATOM 4349 C CA . LEU B 1 171 ? -4.453 19.734 22.656 1 98.06 171 LEU B CA 1
ATOM 4350 C C . LEU B 1 171 ? -5.195 20.859 23.375 1 98.06 171 LEU B C 1
ATOM 4352 O O . LEU B 1 171 ? -4.75 21.312 24.438 1 98.06 171 LEU B O 1
ATOM 4356 N N . ILE B 1 172 ? -6.305 21.312 22.875 1 96.25 172 ILE B N 1
ATOM 4357 C CA . ILE B 1 172 ? -7.137 22.297 23.547 1 96.25 172 ILE B CA 1
ATOM 4358 C C . ILE B 1 172 ? -7.594 21.75 24.906 1 96.25 172 ILE B C 1
ATOM 4360 O O . ILE B 1 172 ? -7.602 22.484 25.906 1 96.25 172 ILE B O 1
ATOM 4364 N N . GLU B 1 173 ? -7.91 20.531 24.906 1 94.69 173 GLU B N 1
ATOM 4365 C CA . GLU B 1 173 ? -8.383 19.906 26.141 1 94.69 173 GLU B CA 1
ATOM 4366 C C . GLU B 1 173 ? -7.281 19.828 27.188 1 94.69 173 GLU B C 1
ATOM 4368 O O . GLU B 1 173 ? -7.559 19.766 28.391 1 94.69 173 GLU B O 1
ATOM 4373 N N . GLN B 1 174 ? -6.062 19.812 26.672 1 96.75 174 GLN B N 1
ATOM 4374 C CA . GLN B 1 174 ? -4.93 19.797 27.594 1 96.75 174 GLN B CA 1
ATOM 4375 C C . GLN B 1 174 ? -4.66 21.203 28.156 1 96.75 174 GLN B C 1
ATOM 4377 O O . GLN B 1 174 ? -3.785 21.375 29 1 96.75 174 GLN B O 1
ATOM 4382 N N . GLY B 1 175 ? -5.332 22.219 27.609 1 96.31 175 GLY B N 1
ATOM 4383 C CA . GLY B 1 175 ? -5.242 23.562 28.156 1 96.31 175 GLY B CA 1
ATOM 4384 C C . GLY B 1 175 ? -4.523 24.531 27.234 1 96.31 175 GLY B C 1
ATOM 4385 O O . GLY B 1 175 ? -4.371 25.719 27.562 1 96.31 175 GLY B O 1
ATOM 4386 N N . TYR B 1 176 ? -4.133 24.141 26.062 1 98.06 176 TYR B N 1
ATOM 4387 C CA . TYR B 1 176 ? -3.344 24.969 25.156 1 98.06 176 TYR B CA 1
ATOM 4388 C C . TYR B 1 176 ? -4.242 25.828 24.281 1 98.06 176 TYR B C 1
ATOM 4390 O O . TYR B 1 176 ? -5.418 25.5 24.078 1 98.06 176 TYR B O 1
ATOM 4398 N N . THR B 1 177 ? -3.746 26.969 23.859 1 97.69 177 THR B N 1
ATOM 4399 C CA . THR B 1 177 ? -4.352 27.719 22.75 1 97.69 177 THR B CA 1
ATOM 4400 C C . THR B 1 177 ? -3.895 27.156 21.406 1 97.69 177 THR B C 1
ATOM 4402 O O . THR B 1 177 ? -2.693 27.062 21.141 1 97.69 177 THR B O 1
ATOM 4405 N N . VAL B 1 178 ? -4.844 26.75 20.562 1 97.88 178 VAL B N 1
ATOM 4406 C CA . VAL B 1 178 ? -4.453 25.938 19.406 1 97.88 178 VAL B CA 1
ATOM 4407 C C . VAL B 1 178 ? -5.062 26.531 18.141 1 97.88 178 VAL B C 1
ATOM 4409 O O . VAL B 1 178 ? -6.227 26.938 18.125 1 97.88 178 VAL B O 1
ATOM 4412 N N . GLN B 1 179 ? -4.281 26.625 17.094 1 97.62 179 GLN B N 1
ATOM 4413 C CA . GLN B 1 179 ? -4.738 26.891 15.734 1 97.62 179 GLN B CA 1
ATOM 4414 C C . GLN B 1 179 ? -4.484 25.703 14.812 1 97.62 179 GLN B C 1
ATOM 4416 O O . GLN B 1 179 ? -3.348 25.25 14.672 1 97.62 179 GLN B O 1
ATOM 4421 N N . GLY B 1 180 ? -5.512 25.125 14.281 1 97.88 180 GLY B N 1
ATOM 4422 C CA . GLY B 1 180 ? -5.387 24.125 13.234 1 97.88 180 GLY B CA 1
ATOM 4423 C C . GLY B 1 180 ? -5.34 24.719 11.836 1 97.88 180 GLY B C 1
ATOM 4424 O O . GLY B 1 180 ? -5.996 25.734 11.562 1 97.88 180 GLY B O 1
ATOM 4425 N N . ASN B 1 181 ? -4.578 24.125 10.922 1 98.25 181 ASN B N 1
ATOM 4426 C CA . ASN B 1 181 ? -4.5 24.516 9.523 1 98.25 181 ASN B CA 1
ATOM 4427 C C . ASN B 1 181 ? -4.785 23.344 8.586 1 98.25 181 ASN B C 1
ATOM 4429 O O . ASN B 1 181 ? -4.305 22.234 8.812 1 98.25 181 ASN B O 1
ATOM 4433 N N . GLU B 1 182 ? -5.586 23.578 7.645 1 97.38 182 GLU B N 1
ATOM 4434 C CA . GLU B 1 182 ? -5.938 22.547 6.676 1 97.38 182 GLU B CA 1
ATOM 4435 C C . GLU B 1 182 ? -6.207 23.141 5.301 1 97.38 182 GLU B C 1
ATOM 4437 O O . GLU B 1 182 ? -6.805 24.219 5.195 1 97.38 182 GLU B O 1
ATOM 4442 N N . PHE B 1 183 ? -5.766 22.453 4.293 1 95.56 183 PHE B N 1
ATOM 4443 C CA . PHE B 1 183 ? -5.887 22.922 2.918 1 95.56 183 PHE B CA 1
ATOM 4444 C C . PHE B 1 183 ? -7.086 22.266 2.232 1 95.56 183 PHE B C 1
ATOM 4446 O O . PHE B 1 183 ? -7.754 22.906 1.413 1 95.56 183 PHE B O 1
ATOM 4453 N N . SER B 1 184 ? -7.406 21.078 2.477 1 96.31 184 SER B N 1
ATOM 4454 C CA . SER B 1 184 ? -8.406 20.281 1.776 1 96.31 184 SER B CA 1
ATOM 4455 C C . SER B 1 184 ? -9.82 20.656 2.225 1 96.31 184 SER B C 1
ATOM 4457 O O . SER B 1 184 ? -10.172 20.469 3.391 1 96.31 184 SER B O 1
ATOM 4459 N N . TYR B 1 185 ? -10.664 21.016 1.282 1 96 185 TYR B N 1
ATOM 4460 C CA . TYR B 1 185 ? -12.047 21.344 1.603 1 96 185 TYR B CA 1
ATOM 4461 C C . TYR B 1 185 ? -12.805 20.109 2.072 1 96 185 TYR B C 1
ATOM 4463 O O . TYR B 1 185 ? -13.719 20.203 2.898 1 96 185 TYR B O 1
ATOM 4471 N N . PHE B 1 186 ? -12.422 18.922 1.593 1 97.88 186 PHE B N 1
ATOM 4472 C CA . PHE B 1 186 ? -13.023 17.688 2.104 1 97.88 186 PHE B CA 1
ATOM 4473 C C . PHE B 1 186 ? -12.828 17.578 3.611 1 97.88 186 PHE B C 1
ATOM 4475 O O . PHE B 1 186 ? -13.781 17.297 4.344 1 97.88 186 PHE B O 1
ATOM 4482 N N . MET B 1 187 ? -11.617 17.844 4.031 1 98.12 187 MET B N 1
ATOM 4483 C CA . MET B 1 187 ? -11.266 17.75 5.445 1 98.12 187 MET B CA 1
ATOM 4484 C C . MET B 1 187 ? -11.922 18.875 6.238 1 98.12 187 MET B C 1
ATOM 4486 O O . MET B 1 187 ? -12.445 18.656 7.332 1 98.12 187 MET B O 1
ATOM 4490 N N . LEU B 1 188 ? -11.922 20.047 5.656 1 96.81 188 LEU B N 1
ATOM 4491 C CA . LEU B 1 188 ? -12.445 21.219 6.348 1 96.81 188 LEU B CA 1
ATOM 4492 C C . LEU B 1 188 ? -13.938 21.078 6.605 1 96.81 188 LEU B C 1
ATOM 4494 O O . LEU B 1 188 ? -14.406 21.344 7.719 1 96.81 188 LEU B O 1
ATOM 4498 N N . PHE B 1 189 ? -14.672 20.719 5.59 1 97 189 PHE B N 1
ATOM 4499 C CA . PHE B 1 189 ? -16.109 20.562 5.746 1 97 189 PHE B CA 1
ATOM 4500 C C . PHE B 1 189 ? -16.422 19.484 6.781 1 97 189 PHE B C 1
ATOM 4502 O O . PHE B 1 189 ? -17.312 19.672 7.629 1 97 189 PHE B O 1
ATOM 4509 N N . THR B 1 190 ? -15.719 18.422 6.676 1 98.25 190 THR B N 1
ATOM 4510 C CA . THR B 1 190 ? -15.969 17.297 7.574 1 98.25 190 THR B CA 1
ATOM 4511 C C . THR B 1 190 ? -15.57 17.656 9 1 98.25 190 THR B C 1
ATOM 4513 O O . THR B 1 190 ? -16.297 17.344 9.953 1 98.25 190 THR B O 1
ATOM 4516 N N . SER B 1 191 ? -14.422 18.25 9.195 1 97.06 191 SER B N 1
ATOM 4517 C CA . SER B 1 191 ? -14 18.672 10.523 1 97.06 191 SER B CA 1
ATOM 4518 C C . SER B 1 191 ? -14.992 19.672 11.133 1 97.06 191 SER B C 1
ATOM 4520 O O . SER B 1 191 ? -15.297 19.594 12.32 1 97.06 191 SER B O 1
ATOM 4522 N N . PHE B 1 192 ? -15.5 20.609 10.344 1 95.31 192 PHE B N 1
ATOM 4523 C CA . PHE B 1 192 ? -16.484 21.562 10.812 1 95.31 192 PHE B CA 1
ATOM 4524 C C . PHE B 1 192 ? -17.734 20.859 11.328 1 95.31 192 PHE B C 1
ATOM 4526 O O . PHE B 1 192 ? -18.25 21.172 12.406 1 95.31 192 PHE B O 1
ATOM 4533 N N . PHE B 1 193 ? -18.219 19.953 10.555 1 96.75 193 PHE B N 1
ATOM 4534 C CA . PHE B 1 193 ? -19.391 19.188 10.938 1 96.75 193 PHE B CA 1
ATOM 4535 C C . PHE B 1 193 ? -19.188 18.484 12.281 1 96.75 193 PHE B C 1
ATOM 4537 O O . PHE B 1 193 ? -20.031 18.562 13.164 1 96.75 193 PHE B O 1
ATOM 4544 N N . ILE B 1 194 ? -18.031 17.797 12.438 1 97 194 ILE B N 1
ATOM 4545 C CA . ILE B 1 194 ? -17.766 17.031 13.641 1 97 194 ILE B CA 1
ATOM 4546 C C . ILE B 1 194 ? -17.609 17.953 14.836 1 97 194 ILE B C 1
ATOM 4548 O O . ILE B 1 194 ? -18.234 17.75 15.883 1 97 194 ILE B O 1
ATOM 4552 N N . LEU B 1 195 ? -16.875 19.016 14.688 1 94.19 195 LEU B N 1
ATOM 4553 C CA . LEU B 1 195 ? -16.5 19.891 15.797 1 94.19 195 LEU B CA 1
ATOM 4554 C C . LEU B 1 195 ? -17.672 20.781 16.203 1 94.19 195 LEU B C 1
ATOM 4556 O O . LEU B 1 195 ? -17.781 21.188 17.359 1 94.19 195 LEU B O 1
ATOM 4560 N N . ASN B 1 196 ? -18.656 21.016 15.227 1 92.19 196 ASN B N 1
ATOM 4561 C CA . ASN B 1 196 ? -19.656 22.031 15.531 1 92.19 196 ASN B CA 1
ATOM 4562 C C . ASN B 1 196 ? -21.062 21.438 15.523 1 92.19 196 ASN B C 1
ATOM 4564 O O . ASN B 1 196 ? -21.984 22.016 16.094 1 92.19 196 ASN B O 1
ATOM 4568 N N . CYS B 1 197 ? -21.188 20.359 14.922 1 92.12 197 CYS B N 1
ATOM 4569 C CA . CYS B 1 197 ? -22.562 19.891 14.734 1 92.12 197 CYS B CA 1
ATOM 4570 C C . CYS B 1 197 ? -22.812 18.625 15.547 1 92.12 197 CYS B C 1
ATOM 4572 O O . CYS B 1 197 ? -23.953 18.266 15.797 1 92.12 197 CYS B O 1
ATOM 4574 N N . CYS B 1 198 ? -21.797 17.906 15.891 1 93.06 198 CYS B N 1
ATOM 4575 C CA . CYS B 1 198 ? -21.969 16.703 16.703 1 93.06 198 CYS B CA 1
ATOM 4576 C C . CYS B 1 198 ? -22.141 17.062 18.172 1 93.06 198 CYS B C 1
ATOM 4578 O O . CYS B 1 198 ? -21.328 17.781 18.734 1 93.06 198 CYS B O 1
ATOM 4580 N N . LYS B 1 199 ? -23.141 16.516 18.859 1 90.75 199 LYS B N 1
ATOM 4581 C CA . LYS B 1 199 ? -23.5 16.938 20.219 1 90.75 199 LYS B CA 1
ATOM 4582 C C . LYS B 1 199 ? -23.312 15.797 21.219 1 90.75 199 LYS B C 1
ATOM 4584 O O . LYS B 1 199 ? -23.125 16.047 22.406 1 90.75 199 LYS B O 1
ATOM 4589 N N . GLU B 1 200 ? -23.406 14.602 20.719 1 95.19 200 GLU B N 1
ATOM 4590 C CA . GLU B 1 200 ? -23.344 13.453 21.609 1 95.19 200 GLU B CA 1
ATOM 4591 C C . GLU B 1 200 ? -22.281 12.445 21.141 1 95.19 200 GLU B C 1
ATOM 4593 O O . GLU B 1 200 ? -21.984 12.367 19.953 1 95.19 200 GLU B O 1
ATOM 4598 N N . VAL B 1 201 ? -21.766 11.797 22.141 1 96.88 201 VAL B N 1
ATOM 4599 C CA . VAL B 1 201 ? -20.828 10.711 21.844 1 96.88 201 VAL B CA 1
ATOM 4600 C C . VAL B 1 201 ? -21.547 9.633 21.031 1 96.88 201 VAL B C 1
ATOM 4602 O O . VAL B 1 201 ? -22.688 9.273 21.328 1 96.88 201 VAL B O 1
ATOM 4605 N N . ASP B 1 202 ? -20.875 9.148 19.953 1 97.88 202 ASP B N 1
ATOM 4606 C CA . ASP B 1 202 ? -21.375 8.078 19.094 1 97.88 202 ASP B CA 1
ATOM 4607 C C . ASP B 1 202 ? -22.719 8.438 18.5 1 97.88 202 ASP B C 1
ATOM 4609 O O . ASP B 1 202 ? -23.609 7.586 18.359 1 97.88 202 ASP B O 1
ATOM 4613 N N . GLN B 1 203 ? -22.875 9.719 18.172 1 97.44 203 GLN B N 1
ATOM 4614 C CA . GLN B 1 203 ? -24.125 10.25 17.625 1 97.44 203 GLN B CA 1
ATOM 4615 C C . GLN B 1 203 ? -24.391 9.68 16.234 1 97.44 203 GLN B C 1
ATOM 4617 O O . GLN B 1 203 ? -25.547 9.43 15.883 1 97.44 203 GLN B O 1
ATOM 4622 N N . PHE B 1 204 ? -23.375 9.5 15.469 1 98.31 204 PHE B N 1
ATOM 4623 C CA . PHE B 1 204 ? -23.547 9.07 14.086 1 98.31 204 PHE B CA 1
ATOM 4624 C C . PHE B 1 204 ? -22.828 7.75 13.844 1 98.31 204 PHE B C 1
ATOM 4626 O O . PHE B 1 204 ? -21.938 7.363 14.609 1 98.31 204 PHE B O 1
ATOM 4633 N N . THR B 1 205 ? -23.25 7.035 12.812 1 98.62 205 THR B N 1
ATOM 4634 C CA . THR B 1 205 ? -22.594 5.824 12.32 1 98.62 205 THR B CA 1
ATOM 4635 C C . THR B 1 205 ? -22.203 5.984 10.859 1 98.62 205 THR B C 1
ATOM 4637 O O . THR B 1 205 ? -22.938 6.562 10.062 1 98.62 205 THR B O 1
ATOM 4640 N N . ILE B 1 206 ? -21.031 5.609 10.531 1 98.62 206 ILE B N 1
ATOM 4641 C CA . ILE B 1 206 ? -20.562 5.598 9.148 1 98.62 206 ILE B CA 1
ATOM 4642 C C . ILE B 1 206 ? -20.062 4.207 8.781 1 98.62 206 ILE B C 1
ATOM 4644 O O . ILE B 1 206 ? -19.703 3.418 9.656 1 98.62 206 ILE B O 1
ATOM 4648 N N . TYR B 1 207 ? -20.094 3.881 7.504 1 98.69 207 TYR B N 1
ATOM 4649 C CA . TYR B 1 207 ? -19.672 2.58 6.984 1 98.69 207 TYR B CA 1
ATOM 4650 C C . TYR B 1 207 ? -18.516 2.729 6.004 1 98.69 207 TYR B C 1
ATOM 4652 O O . TYR B 1 207 ? -18.734 2.84 4.793 1 98.69 207 TYR B O 1
ATOM 4660 N N . PRO B 1 208 ? -17.297 2.602 6.453 1 98.44 208 PRO B N 1
ATOM 4661 C CA . PRO B 1 208 ? -16.141 3.041 5.684 1 98.44 208 PRO B CA 1
ATOM 4662 C C . PRO B 1 208 ? -15.656 1.986 4.688 1 98.44 208 PRO B C 1
ATOM 4664 O O . PRO B 1 208 ? -14.875 2.295 3.785 1 98.44 208 PRO B O 1
ATOM 4667 N N . TYR B 1 209 ? -16.125 0.726 4.73 1 98.19 209 TYR B N 1
ATOM 4668 C CA . TYR B 1 209 ? -15.438 -0.348 4.02 1 98.19 209 TYR B CA 1
ATOM 4669 C C . TYR B 1 209 ? -16.344 -0.987 2.982 1 98.19 209 TYR B C 1
ATOM 4671 O O . TYR B 1 209 ? -16.062 -2.076 2.48 1 98.19 209 TYR B O 1
ATOM 4679 N N . LEU B 1 210 ? -17.406 -0.346 2.641 1 98.31 210 LEU B N 1
ATOM 4680 C CA . LEU B 1 210 ? -18.469 -0.917 1.814 1 98.31 210 LEU B CA 1
ATOM 4681 C C . LEU B 1 210 ? -17.906 -1.414 0.484 1 98.31 210 LEU B C 1
ATOM 4683 O O . LEU B 1 210 ? -18.391 -2.416 -0.056 1 98.31 210 LEU B O 1
ATOM 4687 N N . PHE B 1 211 ? -16.922 -0.737 0.027 1 96.94 211 PHE B N 1
ATOM 4688 C CA . PHE B 1 211 ? -16.5 -1.007 -1.344 1 96.94 211 PHE B CA 1
ATOM 4689 C C . PHE B 1 211 ? -15.18 -1.759 -1.368 1 96.94 211 PHE B C 1
ATOM 4691 O O . PHE B 1 211 ? -14.578 -1.932 -2.43 1 96.94 211 PHE B O 1
ATOM 4698 N N . ASP B 1 212 ? -14.688 -2.242 -0.24 1 94.94 212 ASP B N 1
ATOM 4699 C CA . ASP B 1 212 ? -13.453 -3.02 -0.137 1 94.94 212 ASP B CA 1
ATOM 4700 C C . ASP B 1 212 ? -13.68 -4.469 -0.555 1 94.94 212 ASP B C 1
ATOM 4702 O O . ASP B 1 212 ? -14.008 -5.316 0.28 1 94.94 212 ASP B O 1
ATOM 4706 N N . LYS B 1 213 ? -13.367 -4.859 -1.72 1 94.94 213 LYS B N 1
ATOM 4707 C CA . LYS B 1 213 ? -13.633 -6.207 -2.215 1 94.94 213 LYS B CA 1
ATOM 4708 C C . LYS B 1 213 ? -12.414 -7.109 -2.045 1 94.94 213 LYS B C 1
ATOM 4710 O O . LYS B 1 213 ? -12.555 -8.297 -1.736 1 94.94 213 LYS B O 1
ATOM 4715 N N . SER B 1 214 ? -11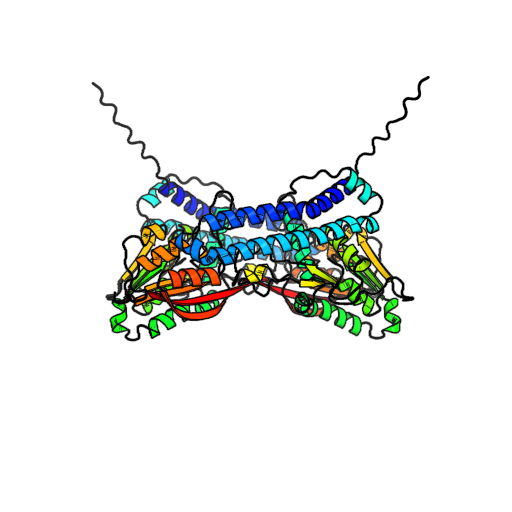.234 -6.566 -2.271 1 97.88 214 SER B N 1
ATOM 4716 C CA . SER B 1 214 ? -10 -7.324 -2.121 1 97.88 214 SER B CA 1
ATOM 4717 C C . SER B 1 214 ? -9.648 -7.523 -0.651 1 97.88 214 SER B C 1
ATOM 4719 O O . SER B 1 214 ? -10 -6.699 0.194 1 97.88 214 SER B O 1
ATOM 4721 N N . ASN B 1 215 ? -8.992 -8.695 -0.409 1 98.56 215 ASN B N 1
ATOM 4722 C CA . ASN B 1 215 ? -8.422 -8.961 0.905 1 98.56 215 ASN B CA 1
ATOM 4723 C C . ASN B 1 215 ? -9.5 -9.039 1.982 1 98.56 215 ASN B C 1
ATOM 4725 O O . ASN B 1 215 ? -9.289 -8.586 3.107 1 98.56 215 ASN B O 1
ATOM 4729 N N . CYS B 1 216 ? -10.648 -9.562 1.627 1 98.31 216 CYS B N 1
ATOM 4730 C CA . CYS B 1 216 ? -11.789 -9.688 2.531 1 98.31 216 CYS B CA 1
ATOM 4731 C C . CYS B 1 216 ? -11.938 -11.117 3.021 1 98.31 216 CYS B C 1
ATOM 4733 O O . CYS B 1 216 ? -11.867 -12.062 2.23 1 98.31 216 CYS B O 1
ATOM 4735 N N . TRP B 1 217 ? -12.141 -11.281 4.293 1 98.44 217 TRP B N 1
ATOM 4736 C CA . TRP B 1 217 ? -12.375 -12.609 4.852 1 98.44 217 TRP B CA 1
ATOM 4737 C C . TRP B 1 217 ? -13.836 -13.016 4.691 1 98.44 217 TRP B C 1
ATOM 4739 O O . TRP B 1 217 ? -14.133 -14.148 4.312 1 98.44 217 TRP B O 1
ATOM 4749 N N . LYS B 1 218 ? -14.719 -12.062 5.02 1 97.31 218 LYS B N 1
ATOM 4750 C CA . LYS B 1 218 ? -16.156 -12.281 4.887 1 97.31 218 LYS B CA 1
ATOM 4751 C C . LYS B 1 218 ? -16.859 -11.031 4.355 1 97.31 218 LYS B C 1
ATOM 4753 O O . LYS B 1 218 ? -16.453 -9.906 4.664 1 97.31 218 LYS B O 1
ATOM 4758 N N . SER B 1 219 ? -17.938 -11.258 3.615 1 95.19 219 SER B N 1
ATOM 4759 C CA . SER B 1 219 ? -18.672 -10.141 3.027 1 95.19 219 SER B CA 1
ATOM 4760 C C . SER B 1 219 ? -19.188 -9.195 4.102 1 95.19 219 SER B C 1
ATOM 4762 O O . SER B 1 219 ? -19.234 -7.98 3.895 1 95.19 219 SER B O 1
ATOM 4764 N N . GLU B 1 220 ? -19.516 -9.711 5.223 1 96.06 220 GLU B N 1
ATOM 4765 C CA . GLU B 1 220 ? -20.094 -8.93 6.309 1 96.06 220 GLU B CA 1
ATOM 4766 C C . GLU B 1 220 ? -19.078 -7.926 6.863 1 96.06 220 GLU B C 1
ATOM 4768 O O . GLU B 1 220 ? -19.469 -6.926 7.477 1 96.06 220 GLU B O 1
ATOM 4773 N N . ASP B 1 221 ? -17.797 -8.234 6.664 1 97.25 221 ASP B N 1
ATOM 4774 C CA . ASP B 1 221 ? -16.766 -7.32 7.129 1 97.25 221 ASP B CA 1
ATOM 4775 C C . ASP B 1 221 ? -16.891 -5.953 6.461 1 97.25 221 ASP B C 1
ATOM 4777 O O . ASP B 1 221 ? -16.531 -4.93 7.047 1 97.25 221 ASP B O 1
ATOM 4781 N N . ARG B 1 222 ? -17.469 -5.938 5.293 1 97.69 222 ARG B N 1
ATOM 4782 C CA . ARG B 1 222 ? -17.609 -4.711 4.512 1 97.69 222 ARG B CA 1
ATOM 4783 C C . ARG B 1 222 ? -18.766 -3.863 5.031 1 97.69 222 ARG B C 1
ATOM 4785 O O . ARG B 1 222 ? -18.844 -2.666 4.746 1 97.69 222 ARG B O 1
ATOM 4792 N N . LEU B 1 223 ? -19.672 -4.492 5.781 1 98.38 223 LEU B N 1
ATOM 4793 C CA . LEU B 1 223 ? -20.906 -3.842 6.195 1 98.38 223 LEU B CA 1
ATOM 4794 C C . LEU B 1 223 ? -20.766 -3.244 7.59 1 98.38 223 LEU B C 1
ATOM 4796 O O . LEU B 1 223 ? -21.688 -2.602 8.094 1 98.38 223 LEU B O 1
ATOM 4800 N N . ARG B 1 224 ? -19.656 -3.422 8.18 1 97.62 224 ARG B N 1
ATOM 4801 C CA . ARG B 1 224 ? -19.5 -3.02 9.578 1 97.62 224 ARG B CA 1
ATOM 4802 C C . ARG B 1 224 ? -19.531 -1.5 9.711 1 97.62 224 ARG B C 1
ATOM 4804 O O . ARG B 1 224 ? -18.922 -0.787 8.906 1 97.62 224 ARG B O 1
ATOM 4811 N N . GLY B 1 225 ? -20.234 -1.046 10.719 1 98.25 225 GLY B N 1
ATOM 4812 C CA . GLY B 1 225 ? -20.344 0.373 11.008 1 98.25 225 GLY B CA 1
ATOM 4813 C C . GLY B 1 225 ? -19.344 0.854 12.039 1 98.25 225 GLY B C 1
ATOM 4814 O O . GLY B 1 225 ? -18.891 0.077 12.883 1 98.25 225 GLY B O 1
ATOM 4815 N N . VAL B 1 226 ? -19.062 2.08 11.969 1 98.56 226 VAL B N 1
ATOM 4816 C CA . VAL B 1 226 ? -18.203 2.76 12.938 1 98.56 226 VAL B CA 1
ATOM 4817 C C . VAL B 1 226 ? -18.906 4.012 13.453 1 98.56 226 VAL B C 1
ATOM 4819 O O . VAL B 1 226 ? -19.359 4.844 12.672 1 98.56 226 VAL B O 1
ATOM 4822 N N . THR B 1 227 ? -19.016 4.133 14.75 1 98.69 227 THR B N 1
ATOM 4823 C CA . THR B 1 227 ? -19.703 5.285 15.32 1 98.69 227 THR B CA 1
ATOM 4824 C C . THR B 1 227 ? -18.719 6.422 15.594 1 98.69 227 THR B C 1
ATOM 4826 O O . THR B 1 227 ? -17.531 6.184 15.797 1 98.69 227 THR B O 1
ATOM 4829 N N . PHE B 1 228 ? -19.25 7.621 15.609 1 98.56 228 PHE B N 1
ATOM 4830 C CA . PHE B 1 228 ? -18.469 8.82 15.898 1 98.56 228 PHE B CA 1
ATOM 4831 C C . PHE B 1 228 ? -19.375 9.969 16.328 1 98.56 228 PHE B C 1
ATOM 4833 O O . PHE B 1 228 ? -20.578 9.945 16.047 1 98.56 228 PHE B O 1
ATOM 4840 N N . PRO B 1 229 ? -18.828 10.961 16.938 1 98.31 229 PRO B N 1
ATOM 4841 C CA . PRO B 1 229 ? -17.484 10.992 17.531 1 98.31 229 PRO B CA 1
ATOM 4842 C C . PRO B 1 229 ? -17.359 10.109 18.766 1 98.31 229 PRO B C 1
ATOM 4844 O O . PRO B 1 229 ? -18.359 9.75 19.375 1 98.31 229 PRO B O 1
ATOM 4847 N N . ASP B 1 230 ? -16.141 9.75 19.109 1 98.25 230 ASP B N 1
ATOM 4848 C CA . ASP B 1 230 ? -15.922 8.828 20.219 1 98.25 230 ASP B CA 1
ATOM 4849 C C . ASP B 1 230 ? -15.742 9.586 21.531 1 98.25 230 ASP B C 1
ATOM 4851 O O . ASP B 1 230 ? -15.352 9 22.547 1 98.25 230 ASP B O 1
ATOM 4855 N N . LYS B 1 231 ? -15.992 10.875 21.531 1 95.56 231 LYS B N 1
ATOM 4856 C CA . LYS B 1 231 ? -15.922 11.672 22.75 1 95.56 231 LYS B CA 1
ATOM 4857 C C . LYS B 1 231 ? -16.797 12.922 22.641 1 95.56 231 LYS B C 1
ATOM 4859 O O . LYS B 1 231 ? -17.266 13.273 21.547 1 95.56 231 LYS B O 1
ATOM 4864 N N . THR B 1 232 ? -17.047 13.492 23.781 1 91.81 232 THR B N 1
ATOM 4865 C CA . THR B 1 232 ? -17.766 14.758 23.812 1 91.81 232 THR B CA 1
ATOM 4866 C C . THR B 1 232 ? -16.875 15.898 23.344 1 91.81 232 THR B C 1
ATOM 4868 O O . THR B 1 232 ? -15.703 15.969 23.719 1 91.81 232 THR B O 1
ATOM 4871 N N . LEU B 1 233 ? -17.422 16.656 22.531 1 89.19 233 LEU B N 1
ATOM 4872 C CA . LEU B 1 233 ? -16.656 17.781 22.016 1 89.19 233 LEU B CA 1
ATOM 4873 C C . LEU B 1 233 ? -16.844 19.031 22.891 1 89.19 233 LEU B C 1
ATOM 4875 O O . LEU B 1 233 ? -17.938 19.25 23.422 1 89.19 233 LEU B O 1
ATOM 4879 N N . ILE B 1 234 ? -15.742 19.703 23.156 1 73.31 234 ILE B N 1
ATOM 4880 C CA . ILE B 1 234 ? -15.758 20.891 24 1 73.31 234 ILE B CA 1
ATOM 4881 C C . ILE B 1 234 ? -16.609 21.984 23.344 1 73.31 234 ILE B C 1
ATOM 4883 O O . ILE B 1 234 ? -16.5 22.219 22.141 1 73.31 234 ILE B O 1
ATOM 4887 N N . SER B 1 235 ? -17.578 22.422 24.078 1 62.44 235 SER B N 1
ATOM 4888 C CA . SER B 1 235 ? -18.453 23.484 23.578 1 62.44 235 SER B CA 1
ATOM 4889 C C . SER B 1 235 ? -17.703 24.828 23.547 1 62.44 235 SER B C 1
ATOM 4891 O O . SER B 1 235 ? -16.828 25.078 24.359 1 62.44 235 SER B O 1
ATOM 4893 N N . SER B 1 236 ? -17.594 25.469 22.375 1 55.22 236 SER B N 1
ATOM 4894 C CA . SER B 1 236 ? -17.047 26.812 22.188 1 55.22 236 SER B CA 1
ATOM 4895 C C . SER B 1 236 ? -17.5 27.75 23.297 1 55.22 236 SER B C 1
ATOM 4897 O O . SER B 1 236 ? -16.875 28.797 23.516 1 55.22 236 SER B O 1
ATOM 4899 N N . VAL B 1 237 ? -18.625 27.422 24 1 50.53 237 VAL B N 1
ATOM 4900 C CA . VAL B 1 237 ? -19.297 28.406 24.859 1 50.53 237 VAL B CA 1
ATOM 4901 C C . VAL B 1 237 ? -18.641 28.422 26.234 1 50.53 237 VAL B C 1
ATOM 4903 O O . VAL B 1 237 ? -18.969 29.25 27.078 1 50.53 237 VAL B O 1
ATOM 4906 N N . THR B 1 238 ? -17.656 27.625 26.406 1 58.59 238 THR B N 1
ATOM 4907 C CA . THR B 1 238 ? -17.219 27.578 27.781 1 58.59 238 THR B CA 1
ATOM 4908 C C . THR B 1 238 ? -16.203 28.672 28.078 1 58.59 238 THR B C 1
ATOM 4910 O O . THR B 1 238 ? -15.453 29.078 27.172 1 58.59 238 THR B O 1
ATOM 4913 N N . ASN B 1 239 ? -16.391 29.406 29.094 1 66.94 239 ASN B N 1
ATOM 4914 C CA . ASN B 1 239 ? -15.516 30.406 29.703 1 66.94 239 ASN B CA 1
ATOM 4915 C C . ASN B 1 239 ? -14.094 29.875 29.875 1 66.94 239 ASN B C 1
ATOM 4917 O O . ASN B 1 239 ? -13.648 29.656 31 1 66.94 239 ASN B O 1
ATOM 4921 N N . ARG B 1 240 ? -13.5 29.438 28.734 1 81.88 240 ARG B N 1
ATOM 4922 C CA . ARG B 1 240 ? -12.125 28.953 28.828 1 81.88 240 ARG B CA 1
ATOM 4923 C C . ARG B 1 240 ? -11.133 30.047 28.422 1 81.88 240 ARG B C 1
ATOM 4925 O O . ARG B 1 240 ? -11.422 30.844 27.531 1 81.88 240 ARG B O 1
ATOM 4932 N N . PRO B 1 241 ? -10.016 30.094 29.062 1 88.38 241 PRO B N 1
ATOM 4933 C CA . PRO B 1 241 ? -9.008 31.109 28.75 1 88.38 241 PRO B CA 1
ATOM 4934 C C . PRO B 1 241 ? -8.297 30.844 27.422 1 88.38 241 PRO B C 1
ATOM 4936 O O . PRO B 1 241 ? -7.75 31.766 26.812 1 88.38 241 PRO B O 1
ATOM 4939 N N . ASN B 1 242 ? -8.289 29.578 27.016 1 92.12 242 ASN B N 1
ATOM 4940 C CA . ASN B 1 242 ? -7.629 29.25 25.75 1 92.12 242 ASN B CA 1
ATOM 4941 C C . ASN B 1 242 ? -8.586 29.391 24.578 1 92.12 242 ASN B C 1
ATOM 4943 O O . ASN B 1 242 ? -9.797 29.516 24.766 1 92.12 242 ASN B O 1
ATOM 4947 N N . SER B 1 243 ? -7.996 29.453 23.359 1 91.75 243 SER B N 1
ATOM 4948 C CA . SER B 1 243 ? -8.781 29.641 22.141 1 91.75 243 SER B CA 1
ATOM 4949 C C . SER B 1 243 ? -8.492 28.547 21.125 1 91.75 243 SER B C 1
ATOM 4951 O O . SER B 1 243 ? -7.406 27.953 21.141 1 91.75 243 SER B O 1
ATOM 4953 N N . PHE B 1 244 ? -9.523 28.25 20.391 1 92.81 244 PHE B N 1
ATOM 4954 C CA . PHE B 1 244 ? -9.445 27.281 19.297 1 92.81 244 PHE B CA 1
ATOM 4955 C C . PHE B 1 244 ? -9.812 27.922 17.969 1 92.81 244 PHE B C 1
ATOM 4957 O O . PHE B 1 244 ? -10.875 28.547 17.844 1 92.81 244 PHE B O 1
ATOM 4964 N N . SER B 1 245 ? -8.906 27.828 17.016 1 92.19 245 SER B N 1
ATOM 4965 C CA . SER B 1 245 ? -9.227 28.359 15.688 1 92.19 245 SER B CA 1
ATOM 4966 C C . SER B 1 245 ? -8.758 27.406 14.586 1 92.19 245 SER B C 1
ATOM 4968 O O . SER B 1 245 ? -7.848 26.609 14.797 1 92.19 245 SER B O 1
ATOM 4970 N N . MET B 1 246 ? -9.484 27.438 13.523 1 91.62 246 MET B N 1
ATOM 4971 C CA . MET B 1 246 ? -9.125 26.688 12.312 1 91.62 246 MET B CA 1
ATOM 4972 C C . MET B 1 246 ? -8.867 27.641 11.148 1 91.62 246 MET B C 1
ATOM 4974 O O . MET B 1 246 ? -9.672 28.531 10.875 1 91.62 246 MET B O 1
ATOM 4978 N N . CYS B 1 247 ? -7.766 27.469 10.523 1 92.88 247 CYS B N 1
ATOM 4979 C CA . CYS B 1 247 ? -7.438 28.297 9.367 1 92.88 247 CYS B CA 1
ATOM 4980 C C . CYS B 1 247 ? -7.344 27.469 8.102 1 92.88 247 CYS B C 1
ATOM 4982 O O . CYS B 1 247 ? -6.609 26.469 8.062 1 92.88 247 CYS B O 1
ATOM 4984 N N . ALA B 1 248 ? -8.07 27.906 7.055 1 92.88 248 ALA B N 1
ATOM 4985 C CA . ALA B 1 248 ? -8.039 27.234 5.758 1 92.88 248 ALA B CA 1
ATOM 4986 C C . ALA B 1 248 ? -6.988 27.844 4.844 1 92.88 248 ALA B C 1
ATOM 4988 O O . ALA B 1 248 ? -6.816 29.062 4.82 1 92.88 248 ALA B O 1
ATOM 4989 N N . GLY B 1 249 ? -6.234 26.984 4.129 1 93.81 249 GLY B N 1
ATOM 4990 C CA . GLY B 1 249 ? -5.297 27.516 3.15 1 93.81 249 GLY B CA 1
ATOM 4991 C C . GLY B 1 249 ? -3.953 26.812 3.172 1 93.81 249 GLY B C 1
ATOM 4992 O O . GLY B 1 249 ? -3.764 25.844 3.92 1 93.81 249 GLY B O 1
ATOM 4993 N N . ASP B 1 250 ? -3.152 27.297 2.363 1 95.62 250 ASP B N 1
ATOM 4994 C CA . ASP B 1 250 ? -1.803 26.75 2.244 1 95.62 250 ASP B CA 1
ATOM 4995 C C . ASP B 1 250 ? -0.967 27.078 3.479 1 95.62 250 ASP B C 1
ATOM 4997 O O . ASP B 1 250 ? -0.974 28.219 3.953 1 95.62 250 ASP B O 1
ATOM 5001 N N . PHE B 1 251 ? -0.247 26.141 4 1 97.94 251 PHE B N 1
ATOM 5002 C CA . PHE B 1 251 ? 0.545 26.266 5.215 1 97.94 251 PHE B CA 1
ATOM 5003 C C . PHE B 1 251 ? 1.523 27.438 5.102 1 97.94 251 PHE B C 1
ATOM 5005 O O . PHE B 1 251 ? 1.635 28.25 6.016 1 97.94 251 PHE B O 1
ATOM 5012 N N . LEU B 1 252 ? 2.225 27.516 3.965 1 97.44 252 LEU B N 1
ATOM 5013 C CA . LEU B 1 252 ? 3.266 28.531 3.795 1 97.44 252 LEU B CA 1
ATOM 5014 C C . LEU B 1 252 ? 2.668 29.922 3.803 1 97.44 252 LEU B C 1
ATOM 5016 O O . LEU B 1 252 ? 3.324 30.891 4.223 1 97.44 252 LEU B O 1
ATOM 5020 N N . GLU B 1 253 ? 1.448 30.031 3.412 1 95.62 253 GLU B N 1
ATOM 5021 C CA . GLU B 1 253 ? 0.772 31.328 3.414 1 95.62 253 GLU B CA 1
ATOM 5022 C C . GLU B 1 253 ? 0.271 31.688 4.809 1 95.62 253 GLU B C 1
ATOM 5024 O O . GLU B 1 253 ? 0.39 32.844 5.242 1 95.62 253 GLU B O 1
ATOM 5029 N N . ILE B 1 254 ? -0.2 30.703 5.512 1 93.12 254 ILE B N 1
ATOM 5030 C CA . ILE B 1 254 ? -0.855 30.938 6.793 1 93.12 254 ILE B CA 1
ATOM 5031 C C . ILE B 1 254 ? 0.194 31.25 7.859 1 93.12 254 ILE B C 1
ATOM 5033 O O . ILE B 1 254 ? -0.048 32.031 8.766 1 93.12 254 ILE B O 1
ATOM 5037 N N . VAL B 1 255 ? 1.311 30.609 7.762 1 95.62 255 VAL B N 1
ATOM 5038 C CA . VAL B 1 255 ? 2.309 30.688 8.82 1 95.62 255 VAL B CA 1
ATOM 5039 C C . VAL B 1 255 ? 3.176 31.922 8.633 1 95.62 255 VAL B C 1
ATOM 5041 O O . VAL B 1 255 ? 3.861 32.375 9.555 1 95.62 255 VAL B O 1
ATOM 5044 N N . LYS B 1 256 ? 2.965 32.562 7.496 1 93.94 256 LYS B N 1
ATOM 5045 C CA . LYS B 1 256 ? 3.77 33.75 7.195 1 93.94 256 LYS B CA 1
ATOM 5046 C C . LYS B 1 256 ? 3.512 34.875 8.211 1 93.94 256 LYS B C 1
ATOM 5048 O O . LYS B 1 256 ? 2.359 35.188 8.508 1 93.94 256 LYS B O 1
ATOM 5053 N N . ASP B 1 257 ? 4.566 35.438 8.758 1 93.25 257 ASP B N 1
ATOM 5054 C CA . ASP B 1 257 ? 4.547 36.562 9.664 1 93.25 257 ASP B CA 1
ATOM 5055 C C . ASP B 1 257 ? 3.734 36.25 10.922 1 93.25 257 ASP B C 1
ATOM 5057 O O . ASP B 1 257 ? 3.02 37.125 11.438 1 93.25 257 ASP B O 1
ATOM 5061 N N . THR B 1 258 ? 3.605 35 11.297 1 94.81 258 THR B N 1
ATOM 5062 C CA . THR B 1 258 ? 2.943 34.562 12.523 1 94.81 258 THR B CA 1
ATOM 5063 C C . THR B 1 258 ? 3.938 33.906 13.461 1 94.81 258 THR B C 1
ATOM 5065 O O . THR B 1 258 ? 5.004 33.469 13.031 1 94.81 258 THR B O 1
ATOM 5068 N N . GLN B 1 259 ? 3.643 33.969 14.734 1 96.62 259 GLN B N 1
ATOM 5069 C CA . GLN B 1 259 ? 4.508 33.312 15.711 1 96.62 259 GLN B CA 1
ATOM 5070 C C . GLN B 1 259 ? 3.707 32.406 16.625 1 96.62 259 GLN B C 1
ATOM 5072 O O . GLN B 1 259 ? 2.609 32.75 17.062 1 96.62 259 GLN B O 1
ATOM 5077 N N . PHE B 1 260 ? 4.199 31.281 16.875 1 98.44 260 PHE B N 1
ATOM 5078 C CA . PHE B 1 260 ? 3.656 30.281 17.781 1 98.44 260 PHE B CA 1
ATOM 5079 C C . PHE B 1 260 ? 4.723 29.797 18.766 1 98.44 260 PHE B C 1
ATOM 5081 O O . PHE B 1 260 ? 5.918 29.859 18.469 1 98.44 260 PHE B O 1
ATOM 5088 N N . ASP B 1 261 ? 4.305 29.406 19.922 1 98.62 261 ASP B N 1
ATOM 5089 C CA . ASP B 1 261 ? 5.242 28.859 20.891 1 98.62 261 ASP B CA 1
ATOM 5090 C C . ASP B 1 261 ? 5.672 27.438 20.5 1 98.62 261 ASP B C 1
ATOM 5092 O O . ASP B 1 261 ? 6.777 27 20.828 1 98.62 261 ASP B O 1
ATOM 5096 N N . ALA B 1 262 ? 4.781 26.75 19.859 1 98.88 262 ALA B N 1
ATOM 5097 C CA . ALA B 1 262 ? 5.055 25.391 19.406 1 98.88 262 ALA B CA 1
ATOM 5098 C C . ALA B 1 262 ? 4.348 25.094 18.078 1 98.88 262 ALA B C 1
ATOM 5100 O O . ALA B 1 262 ? 3.246 25.594 17.844 1 98.88 262 ALA B O 1
ATOM 5101 N N . ILE B 1 263 ? 4.969 24.328 17.219 1 98.88 263 ILE B N 1
ATOM 5102 C CA . ILE B 1 263 ? 4.379 23.781 16 1 98.88 263 ILE B CA 1
ATOM 5103 C C . ILE B 1 263 ? 4.477 22.25 16.031 1 98.88 263 ILE B C 1
ATOM 5105 O O . ILE B 1 263 ? 5.555 21.703 16.234 1 98.88 263 ILE B O 1
ATOM 5109 N N . VAL B 1 264 ? 3.359 21.656 15.836 1 98.88 264 VAL B N 1
ATOM 5110 C CA . VAL B 1 264 ? 3.273 20.188 15.891 1 98.88 264 VAL B CA 1
ATOM 5111 C C . VAL B 1 264 ? 2.865 19.641 14.523 1 98.88 264 VAL B C 1
ATOM 5113 O O . VAL B 1 264 ? 1.763 19.922 14.047 1 98.88 264 VAL B O 1
ATOM 5116 N N . THR B 1 265 ? 3.76 18.875 13.922 1 98.88 265 THR B N 1
ATOM 5117 C CA . THR B 1 265 ? 3.486 18.281 12.617 1 98.88 265 THR B CA 1
ATOM 5118 C C . THR B 1 265 ? 3.266 16.781 12.734 1 98.88 265 THR B C 1
ATOM 5120 O O . THR B 1 265 ? 4.207 16.031 13.008 1 98.88 265 THR B O 1
ATOM 5123 N N . ALA B 1 266 ? 2.094 16.359 12.602 1 98.88 266 ALA B N 1
ATOM 5124 C CA . ALA B 1 266 ? 1.72 14.945 12.594 1 98.88 266 ALA B CA 1
ATOM 5125 C C . ALA B 1 266 ? 1.229 14.516 11.211 1 98.88 266 ALA B C 1
ATOM 5127 O O . ALA B 1 266 ? 0.213 15.016 10.727 1 98.88 266 ALA B O 1
ATOM 5128 N N . TRP B 1 267 ? 1.996 13.547 10.586 1 98.62 267 TRP B N 1
ATOM 5129 C CA . TRP B 1 267 ? 1.649 13.102 9.242 1 98.62 267 TRP B CA 1
ATOM 5130 C C . TRP B 1 267 ? 1.53 14.297 8.289 1 98.62 267 TRP B C 1
ATOM 5132 O O . TRP B 1 267 ? 0.549 14.406 7.555 1 98.62 267 TRP B O 1
ATOM 5142 N N . PHE B 1 268 ? 2.596 15.172 8.266 1 98.75 268 PHE B N 1
ATOM 5143 C CA . PHE B 1 268 ? 2.373 16.438 7.562 1 98.75 268 PHE B CA 1
ATOM 5144 C C . PHE B 1 268 ? 3.557 16.766 6.66 1 98.75 268 PHE B C 1
ATOM 5146 O O . PHE B 1 268 ? 3.373 17.188 5.516 1 98.75 268 PHE B O 1
ATOM 5153 N N . ILE B 1 269 ? 4.77 16.609 7.082 1 98.69 269 ILE B N 1
ATOM 5154 C CA . ILE B 1 269 ? 5.898 17.219 6.402 1 98.69 269 ILE B CA 1
ATOM 5155 C C . ILE B 1 269 ? 6.07 16.609 5.016 1 98.69 269 ILE B C 1
ATOM 5157 O O . ILE B 1 269 ? 6.566 17.25 4.098 1 98.69 269 ILE B O 1
ATOM 5161 N N . ASP B 1 270 ? 5.605 15.359 4.805 1 98.31 270 ASP B N 1
ATOM 5162 C CA . ASP B 1 270 ? 5.766 14.711 3.508 1 98.31 270 ASP B CA 1
ATOM 5163 C C . ASP B 1 270 ? 4.75 15.234 2.5 1 98.31 270 ASP B C 1
ATOM 5165 O O . ASP B 1 270 ? 4.77 14.852 1.329 1 98.31 270 ASP B O 1
ATOM 5169 N N . THR B 1 271 ? 3.861 16.141 2.928 1 97.62 271 THR B N 1
ATOM 5170 C CA . THR B 1 271 ? 2.936 16.797 2.008 1 97.62 271 THR B CA 1
ATOM 5171 C C . THR B 1 271 ? 3.629 17.938 1.258 1 97.62 271 THR B C 1
ATOM 5173 O O . THR B 1 271 ? 3.074 18.484 0.303 1 97.62 271 THR B O 1
ATOM 5176 N N . ALA B 1 272 ? 4.824 18.297 1.596 1 96.81 272 ALA B N 1
ATOM 5177 C CA . ALA B 1 272 ? 5.551 19.406 0.994 1 96.81 272 ALA B CA 1
ATOM 5178 C C . ALA B 1 272 ? 6.047 19.047 -0.404 1 96.81 272 ALA B C 1
ATOM 5180 O O . ALA B 1 272 ? 6.617 17.984 -0.609 1 96.81 272 ALA B O 1
ATOM 5181 N N . ASN B 1 273 ? 5.855 20.016 -1.272 1 95.44 273 ASN B N 1
ATOM 5182 C CA . ASN B 1 273 ? 6.586 19.922 -2.531 1 95.44 273 ASN B CA 1
ATOM 5183 C C . ASN B 1 273 ? 8.078 20.172 -2.332 1 95.44 273 ASN B C 1
ATOM 5185 O O . ASN B 1 273 ? 8.914 19.484 -2.932 1 95.44 273 ASN B O 1
ATOM 5189 N N . ASP B 1 274 ? 8.273 21.172 -1.54 1 97 274 ASP B N 1
ATOM 5190 C CA . ASP B 1 274 ? 9.617 21.578 -1.161 1 97 274 ASP B CA 1
ATOM 5191 C C . ASP B 1 274 ? 9.781 21.609 0.357 1 97 274 ASP B C 1
ATOM 5193 O O . ASP B 1 274 ? 9.453 22.594 1.005 1 97 274 ASP B O 1
ATOM 5197 N N . ILE B 1 275 ? 10.414 20.625 0.916 1 98.12 275 ILE B N 1
ATOM 5198 C CA . ILE B 1 275 ? 10.523 20.422 2.357 1 98.12 275 ILE B CA 1
ATOM 5199 C C . ILE B 1 275 ? 11.383 21.531 2.963 1 98.12 275 ILE B C 1
ATOM 5201 O O . ILE B 1 275 ? 11.195 21.906 4.125 1 98.12 275 ILE B O 1
ATOM 5205 N N . PHE B 1 276 ? 12.281 22.109 2.223 1 98.44 276 PHE B N 1
ATOM 5206 C CA . PHE B 1 276 ? 13.117 23.188 2.734 1 98.44 276 PHE B CA 1
ATOM 5207 C C . PHE B 1 276 ? 12.273 24.406 3.098 1 98.44 276 PHE B C 1
ATOM 5209 O O . PHE B 1 276 ? 12.516 25.062 4.113 1 98.44 276 PHE B O 1
ATOM 5216 N N . LYS B 1 277 ? 11.297 24.641 2.293 1 98.06 277 LYS B N 1
ATOM 5217 C CA . LYS B 1 277 ? 10.406 25.766 2.566 1 98.06 277 LYS B CA 1
ATOM 5218 C C . LYS B 1 277 ? 9.609 25.531 3.844 1 98.06 277 LYS B C 1
ATOM 5220 O O . LYS B 1 277 ? 9.352 26.469 4.598 1 98.06 277 LYS B O 1
ATOM 5225 N N . TYR B 1 278 ? 9.172 24.312 4.078 1 98.5 278 TYR B N 1
ATOM 5226 C CA . TYR B 1 278 ? 8.453 23.984 5.309 1 98.5 278 TYR B CA 1
ATOM 5227 C C . TYR B 1 278 ? 9.344 24.203 6.523 1 98.5 278 TYR B C 1
ATOM 5229 O O . TYR B 1 278 ? 8.93 24.828 7.504 1 98.5 278 TYR B O 1
ATOM 5237 N N . ILE B 1 279 ? 10.594 23.719 6.438 1 98.62 279 ILE B N 1
ATOM 5238 C CA . ILE B 1 279 ? 11.523 23.844 7.551 1 98.62 279 ILE B CA 1
ATOM 5239 C C . ILE B 1 279 ? 11.805 25.328 7.836 1 98.62 279 ILE B C 1
ATOM 5241 O O . ILE B 1 279 ? 11.781 25.75 8.992 1 98.62 279 ILE B O 1
ATOM 5245 N N . ASP B 1 280 ? 12.016 26.078 6.766 1 98 280 ASP B N 1
ATOM 5246 C CA . ASP B 1 280 ? 12.258 27.5 6.918 1 98 280 ASP B CA 1
ATOM 5247 C C . ASP B 1 280 ? 11.055 28.203 7.555 1 98 280 ASP B C 1
ATOM 5249 O O . ASP B 1 280 ? 11.219 29.016 8.477 1 98 280 ASP B O 1
ATOM 5253 N N . ALA B 1 281 ? 9.867 27.891 7.055 1 98.5 281 ALA B N 1
ATOM 5254 C CA . ALA B 1 281 ? 8.648 28.516 7.551 1 98.5 281 ALA B CA 1
ATOM 5255 C C . ALA B 1 281 ? 8.414 28.188 9.023 1 98.5 281 ALA B C 1
ATOM 5257 O O . ALA B 1 281 ? 8.023 29.047 9.805 1 98.5 281 ALA B O 1
ATOM 5258 N N . ILE B 1 282 ? 8.688 26.969 9.445 1 98.69 282 ILE B N 1
ATOM 5259 C CA . ILE B 1 282 ? 8.516 26.547 10.828 1 98.69 282 ILE B CA 1
ATOM 5260 C C . ILE B 1 282 ? 9.516 27.281 11.719 1 98.69 282 ILE B C 1
ATOM 5262 O O . ILE B 1 282 ? 9.148 27.812 12.773 1 98.69 282 ILE B O 1
ATOM 5266 N N . TYR B 1 283 ? 10.766 27.312 11.273 1 98.31 283 TYR B N 1
ATOM 5267 C CA . TYR B 1 283 ? 11.797 28.016 12.031 1 98.31 283 TYR B CA 1
ATOM 5268 C C . TYR B 1 283 ? 11.422 29.469 12.242 1 98.31 283 TYR B C 1
ATOM 5270 O O . TYR B 1 283 ? 11.531 30 13.359 1 98.31 283 TYR B O 1
ATOM 5278 N N . ASP B 1 284 ? 10.938 30.094 11.195 1 97.81 284 ASP B N 1
ATOM 5279 C CA . ASP B 1 284 ? 10.633 31.516 11.234 1 97.81 284 ASP B CA 1
ATOM 5280 C C . ASP B 1 284 ? 9.414 31.781 12.117 1 97.81 284 ASP B C 1
ATOM 5282 O O . ASP B 1 284 ? 9.297 32.875 12.703 1 97.81 284 ASP B O 1
ATOM 5286 N N . ALA B 1 285 ? 8.57 30.844 12.227 1 98.44 285 ALA B N 1
ATOM 5287 C CA . ALA B 1 285 ? 7.309 31.031 12.945 1 98.44 285 ALA B CA 1
ATOM 5288 C C . ALA B 1 285 ? 7.465 30.688 14.422 1 98.44 285 ALA B C 1
ATOM 5290 O O . ALA B 1 285 ? 6.496 30.75 15.18 1 98.44 285 ALA B O 1
ATOM 5291 N N . LEU B 1 286 ? 8.648 30.359 14.836 1 98.38 286 LEU B N 1
ATOM 5292 C CA . LEU B 1 286 ? 8.922 30.031 16.234 1 98.38 286 LEU B CA 1
ATOM 5293 C C . LEU B 1 286 ? 9.805 31.094 16.875 1 98.38 286 LEU B C 1
ATOM 5295 O O . LEU B 1 286 ? 10.727 31.594 16.25 1 98.38 286 LEU B O 1
ATOM 5299 N N . PRO B 1 287 ? 9.531 31.516 18.109 1 97.62 287 PRO B N 1
ATOM 5300 C CA . PRO B 1 287 ? 10.477 32.344 18.859 1 97.62 287 PRO B CA 1
ATOM 5301 C C . PRO B 1 287 ? 11.711 31.562 19.312 1 97.62 287 PRO B C 1
ATOM 5303 O O . PRO B 1 287 ? 11.773 30.344 19.156 1 97.62 287 PRO B O 1
ATOM 5306 N N . GLU B 1 288 ? 12.633 32.312 19.859 1 96.5 288 GLU B N 1
ATOM 5307 C CA . GLU B 1 288 ? 13.758 31.625 20.484 1 96.5 288 GLU B CA 1
ATOM 5308 C C . GLU B 1 288 ? 13.289 30.594 21.5 1 96.5 288 GLU B C 1
ATOM 5310 O O . GLU B 1 288 ? 12.367 30.859 22.281 1 96.5 288 GLU B O 1
ATOM 5315 N N . ASN B 1 289 ? 13.789 29.406 21.375 1 96.69 289 ASN B N 1
ATOM 5316 C CA . ASN B 1 289 ? 13.469 28.266 22.219 1 96.69 289 ASN B CA 1
ATOM 5317 C C . ASN B 1 289 ? 12.094 27.703 21.891 1 96.69 289 ASN B C 1
ATOM 5319 O O . ASN B 1 289 ? 11.562 26.859 22.625 1 96.69 289 ASN B O 1
ATOM 5323 N N . GLY B 1 290 ? 11.484 28.188 20.797 1 98.38 290 GLY B N 1
ATOM 5324 C CA . GLY B 1 290 ? 10.234 27.609 20.344 1 98.38 290 GLY B CA 1
ATOM 5325 C C . GLY B 1 290 ? 10.344 26.125 20.047 1 98.38 290 GLY B C 1
ATOM 5326 O O . GLY B 1 290 ? 11.438 25.609 19.797 1 98.38 290 GLY B O 1
ATOM 5327 N N . ILE B 1 291 ? 9.195 25.453 20.047 1 98.56 291 ILE B N 1
ATOM 5328 C CA . ILE B 1 291 ? 9.172 24 20.062 1 98.56 291 ILE B CA 1
ATOM 5329 C C . ILE B 1 291 ? 8.641 23.484 18.719 1 98.56 291 ILE B C 1
ATOM 5331 O O . ILE B 1 291 ? 7.641 23.984 18.203 1 98.56 291 ILE B O 1
ATOM 5335 N N . TRP B 1 292 ? 9.336 22.5 18.141 1 98.94 292 TRP B N 1
ATOM 5336 C CA . TRP B 1 292 ? 8.836 21.734 16.984 1 98.94 292 TRP B CA 1
ATOM 5337 C C . TRP B 1 292 ? 8.805 20.25 17.297 1 98.94 292 TRP B C 1
ATOM 5339 O O . TRP B 1 292 ? 9.836 19.641 17.594 1 98.94 292 TRP B O 1
ATOM 5349 N N . ILE B 1 293 ? 7.641 19.672 17.297 1 98.94 293 ILE B N 1
ATOM 5350 C CA . ILE B 1 293 ? 7.473 18.234 17.469 1 98.94 293 ILE B CA 1
ATOM 5351 C C . ILE B 1 293 ? 6.879 17.625 16.203 1 98.94 293 ILE B C 1
ATOM 5353 O O . ILE B 1 293 ? 5.91 18.156 15.656 1 98.94 293 ILE B O 1
ATOM 5357 N N . ASN B 1 294 ? 7.469 16.547 15.734 1 98.94 294 ASN B N 1
ATOM 5358 C CA . ASN B 1 294 ? 7.047 15.906 14.492 1 98.94 294 ASN B CA 1
ATOM 5359 C C . ASN B 1 294 ? 6.812 14.414 14.688 1 98.94 294 ASN B C 1
ATOM 5361 O O . ASN B 1 294 ? 7.492 13.773 15.492 1 98.94 294 ASN B O 1
ATOM 5365 N N . VAL B 1 295 ? 5.828 13.867 14 1 98.94 295 VAL B N 1
ATOM 5366 C CA . VAL B 1 295 ? 5.699 12.422 13.875 1 98.94 295 VAL B CA 1
ATOM 5367 C C . VAL B 1 295 ? 5.109 12.062 12.516 1 98.94 295 VAL B C 1
ATOM 5369 O O . VAL B 1 295 ? 4.156 12.703 12.055 1 98.94 295 VAL B O 1
ATOM 5372 N N . GLY B 1 296 ? 5.676 11.078 11.828 1 98.81 296 GLY B N 1
ATOM 5373 C CA . GLY B 1 296 ? 5.113 10.602 10.578 1 98.81 296 GLY B CA 1
ATOM 5374 C C . GLY B 1 296 ? 6.148 9.984 9.656 1 98.81 296 GLY B C 1
ATOM 5375 O O . GLY B 1 296 ? 7.348 10.062 9.922 1 98.81 296 GLY B O 1
ATOM 5376 N N . PRO B 1 297 ? 5.676 9.383 8.633 1 98.69 297 PRO B N 1
ATOM 5377 C CA . PRO B 1 297 ? 6.574 8.867 7.602 1 98.69 297 PRO B CA 1
ATOM 5378 C C . PRO B 1 297 ? 6.973 9.93 6.582 1 98.69 297 PRO B C 1
ATOM 5380 O O . PRO B 1 297 ? 6.727 11.125 6.801 1 98.69 297 PRO B O 1
ATOM 5383 N N . LEU B 1 298 ? 7.707 9.523 5.598 1 98.69 298 LEU B N 1
ATOM 5384 C CA . LEU B 1 298 ? 8.102 10.406 4.504 1 98.69 298 LEU B CA 1
ATOM 5385 C C . LEU B 1 298 ? 7.586 9.875 3.168 1 98.69 298 LEU B C 1
ATOM 5387 O O . LEU B 1 298 ? 8.367 9.68 2.234 1 98.69 298 LEU B O 1
ATOM 5391 N N . THR B 1 299 ? 6.273 9.602 3.123 1 98.25 299 THR B N 1
ATOM 5392 C CA . THR B 1 299 ? 5.625 9.266 1.862 1 98.25 299 THR B CA 1
ATOM 5393 C C . THR B 1 299 ? 5.387 10.516 1.022 1 98.25 299 THR B C 1
ATOM 5395 O O . THR B 1 299 ? 4.293 11.086 1.044 1 98.25 299 THR B O 1
ATOM 5398 N N . TRP B 1 300 ? 6.324 10.883 0.252 1 98 300 TRP B N 1
ATOM 5399 C CA . TRP B 1 300 ? 6.281 12.156 -0.461 1 98 300 TRP B CA 1
ATOM 5400 C C . TRP B 1 300 ? 5.105 12.203 -1.43 1 98 300 TRP B C 1
ATOM 5402 O O . TRP B 1 300 ? 5.074 11.461 -2.414 1 98 300 TRP B O 1
ATOM 5412 N N . HIS B 1 301 ? 4.207 13.109 -1.221 1 94.56 301 HIS B N 1
ATOM 5413 C CA . HIS B 1 301 ? 2.914 13.172 -1.893 1 94.56 301 HIS B CA 1
ATOM 5414 C C . HIS B 1 301 ? 3.076 13.539 -3.365 1 94.56 301 HIS B C 1
ATOM 5416 O O . HIS B 1 301 ? 2.217 13.211 -4.188 1 94.56 301 HIS B O 1
ATOM 5422 N N . PHE B 1 302 ? 4.113 14.164 -3.73 1 94.44 302 PHE B N 1
ATOM 5423 C CA . PHE B 1 302 ? 4.234 14.688 -5.086 1 94.44 302 PHE B CA 1
ATOM 5424 C C . PHE B 1 302 ? 5.293 13.922 -5.871 1 94.44 302 PHE B C 1
ATOM 5426 O O . PHE B 1 302 ? 5.68 14.336 -6.965 1 94.44 302 PHE B O 1
ATOM 5433 N N . GLU B 1 303 ? 5.727 12.867 -5.285 1 94.06 303 GLU B N 1
ATOM 5434 C CA . GLU B 1 303 ? 6.715 12.039 -5.965 1 94.06 303 GLU B CA 1
ATOM 5435 C C . GLU B 1 303 ? 6.191 11.555 -7.312 1 94.06 303 GLU B C 1
ATOM 5437 O O . GLU B 1 303 ? 5.086 11.023 -7.398 1 94.06 303 GLU B O 1
ATOM 5442 N N . ASP B 1 304 ? 6.883 11.82 -8.43 1 88.25 304 ASP B N 1
ATOM 5443 C CA . ASP B 1 304 ? 6.66 11.32 -9.781 1 88.25 304 ASP B CA 1
ATOM 5444 C C . ASP B 1 304 ? 5.336 11.836 -10.344 1 88.25 304 ASP B C 1
ATOM 5446 O O . ASP B 1 304 ? 4.727 11.195 -11.203 1 88.25 304 ASP B O 1
ATOM 5450 N N . ILE B 1 305 ? 4.766 12.883 -9.727 1 87.88 305 ILE B N 1
ATOM 5451 C CA . ILE B 1 305 ? 3.6 13.539 -10.312 1 87.88 305 ILE B CA 1
ATOM 5452 C C . ILE B 1 305 ? 4.047 14.484 -11.422 1 87.88 305 ILE B C 1
ATOM 5454 O O . ILE B 1 305 ? 4.812 15.422 -11.18 1 87.88 305 ILE B O 1
ATOM 5458 N N . ALA B 1 306 ? 3.582 14.18 -12.586 1 84.88 306 ALA B N 1
ATOM 5459 C CA . ALA B 1 306 ? 3.984 14.945 -13.766 1 84.88 306 ALA B CA 1
ATOM 5460 C C . ALA B 1 306 ? 3.68 16.422 -13.586 1 84.88 306 ALA B C 1
ATOM 5462 O O . ALA B 1 306 ? 2.586 16.797 -13.148 1 84.88 306 ALA B O 1
ATOM 5463 N N . GLY B 1 307 ? 4.625 17.219 -13.828 1 85.75 307 GLY B N 1
ATOM 5464 C CA . GLY B 1 307 ? 4.434 18.656 -13.82 1 85.75 307 GLY B CA 1
ATOM 5465 C C . GLY B 1 307 ? 4.609 19.281 -12.438 1 85.75 307 GLY B C 1
ATOM 5466 O O . GLY B 1 307 ? 4.555 20.5 -12.289 1 85.75 307 GLY B O 1
ATOM 5467 N N . GLU B 1 308 ? 4.801 18.469 -11.438 1 87.38 308 GLU B N 1
ATOM 5468 C CA . GLU B 1 308 ? 4.961 18.969 -10.07 1 87.38 308 GLU B CA 1
ATOM 5469 C C . GLU B 1 308 ? 6.402 18.828 -9.594 1 87.38 308 GLU B C 1
ATOM 5471 O O . GLU B 1 308 ? 7.059 17.828 -9.883 1 87.38 308 GLU B O 1
ATOM 5476 N N . MET B 1 309 ? 6.812 19.875 -9.039 1 89.06 309 MET B N 1
ATOM 5477 C CA . MET B 1 309 ? 8.102 19.781 -8.359 1 89.06 309 MET B CA 1
ATOM 5478 C C . MET B 1 309 ? 7.98 18.969 -7.07 1 89.06 309 MET B C 1
ATOM 5480 O O . MET B 1 309 ? 6.98 19.078 -6.355 1 89.06 309 MET B O 1
ATOM 5484 N N . SER B 1 310 ? 8.93 18.125 -6.828 1 92.81 310 SER B N 1
ATOM 5485 C CA . SER B 1 310 ? 8.977 17.344 -5.59 1 92.81 310 SER B CA 1
ATOM 5486 C C . SER B 1 310 ? 10.414 17.109 -5.145 1 92.81 310 SER B C 1
ATOM 5488 O O . SER B 1 310 ? 11.242 16.656 -5.938 1 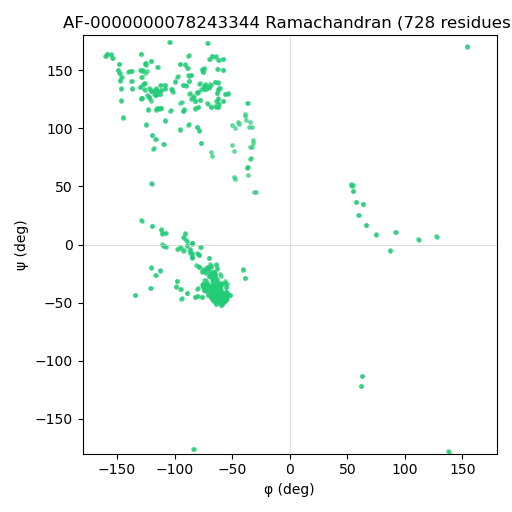92.81 310 SER B O 1
ATOM 5490 N N . ILE B 1 311 ? 10.68 17.516 -3.961 1 95.5 311 ILE B N 1
ATOM 5491 C CA . ILE B 1 311 ? 11.953 17.188 -3.344 1 95.5 311 ILE B CA 1
ATOM 5492 C C . ILE B 1 311 ? 11.766 16.078 -2.318 1 95.5 311 ILE B C 1
ATOM 5494 O O . ILE B 1 311 ? 11.07 16.25 -1.317 1 95.5 311 ILE B O 1
ATOM 5498 N N . GLU B 1 312 ? 12.352 14.93 -2.568 1 97 312 GLU B N 1
ATOM 5499 C CA . GLU B 1 312 ? 12.172 13.75 -1.724 1 97 312 GLU B CA 1
ATOM 5500 C C . GLU B 1 312 ? 13.445 13.438 -0.94 1 97 312 GLU B C 1
ATOM 5502 O O . GLU B 1 312 ? 14.242 12.586 -1.351 1 97 312 GLU B O 1
ATOM 5507 N N . LEU B 1 313 ? 13.578 14.055 0.199 1 97.88 313 LEU B N 1
ATOM 5508 C CA . LEU B 1 313 ? 14.758 13.852 1.039 1 97.88 313 LEU B CA 1
ATOM 5509 C C . LEU B 1 313 ? 14.555 12.656 1.963 1 97.88 313 LEU B C 1
ATOM 5511 O O . LEU B 1 313 ? 13.461 12.438 2.48 1 97.88 313 LEU B O 1
ATOM 5515 N N . PRO B 1 314 ? 15.648 11.867 2.145 1 98.19 314 PRO B N 1
ATOM 5516 C CA . PRO B 1 314 ? 15.602 10.906 3.25 1 98.19 314 PRO B CA 1
ATOM 5517 C C . PRO B 1 314 ? 15.609 11.578 4.621 1 98.19 314 PRO B C 1
ATOM 5519 O O . PRO B 1 314 ? 15.953 12.758 4.727 1 98.19 314 PRO B O 1
ATOM 5522 N N . TYR B 1 315 ? 15.234 10.891 5.633 1 98.75 315 TYR B N 1
ATOM 5523 C CA . TYR B 1 315 ? 15.117 11.422 6.984 1 98.75 315 TYR B CA 1
ATOM 5524 C C . TYR B 1 315 ? 16.438 12.008 7.457 1 98.75 315 TYR B C 1
ATOM 5526 O O . TYR B 1 315 ? 16.469 13.078 8.078 1 98.75 315 TYR B O 1
ATOM 5534 N N . SER B 1 316 ? 17.547 11.305 7.223 1 98.38 316 SER B N 1
ATOM 5535 C CA . SER B 1 316 ? 18.859 11.766 7.652 1 98.38 316 SER B CA 1
ATOM 5536 C C . SER B 1 316 ? 19.156 13.156 7.117 1 98.38 316 SER B C 1
ATOM 5538 O O . SER B 1 316 ? 19.719 13.992 7.832 1 98.38 316 SER B O 1
ATOM 5540 N N . ASP B 1 317 ? 18.781 13.406 5.855 1 98.19 317 ASP B N 1
ATOM 5541 C CA . ASP B 1 317 ? 19.047 14.711 5.254 1 98.19 317 ASP B CA 1
ATOM 5542 C C . ASP B 1 317 ? 18.094 15.766 5.789 1 98.19 317 ASP B C 1
ATOM 5544 O O . ASP B 1 317 ? 18.453 16.938 5.902 1 98.19 317 ASP B O 1
ATOM 5548 N N . ILE B 1 318 ? 16.875 15.414 6.078 1 98.69 318 ILE B N 1
ATOM 5549 C CA . ILE B 1 318 ? 15.938 16.328 6.719 1 98.69 318 ILE B CA 1
ATOM 5550 C C . ILE B 1 318 ? 16.516 16.797 8.055 1 98.69 318 ILE B C 1
ATOM 5552 O O . ILE B 1 318 ? 16.531 18 8.344 1 98.69 318 ILE B O 1
ATOM 5556 N N . MET B 1 319 ? 17.047 15.867 8.812 1 98.56 319 MET B N 1
ATOM 5557 C CA . MET B 1 319 ? 17.609 16.188 10.125 1 98.56 319 MET B CA 1
ATOM 5558 C C . MET B 1 319 ? 18.844 17.062 9.984 1 98.56 319 MET B C 1
ATOM 5560 O O . MET B 1 319 ? 19.078 17.953 10.805 1 98.56 319 MET B O 1
ATOM 5564 N N . LEU B 1 320 ? 19.609 16.734 8.953 1 98.19 320 LEU B N 1
ATOM 5565 C CA . LEU B 1 320 ? 20.766 17.578 8.672 1 98.19 320 LEU B CA 1
ATOM 5566 C C . LEU B 1 320 ? 20.344 19.016 8.43 1 98.19 320 LEU B C 1
ATOM 5568 O O . LEU B 1 320 ? 20.953 19.953 8.961 1 98.19 320 LEU B O 1
ATOM 5572 N N . ARG B 1 321 ? 19.297 19.234 7.637 1 98.31 321 ARG B N 1
ATOM 5573 C CA . ARG B 1 321 ? 18.797 20.562 7.332 1 98.31 321 ARG B CA 1
ATOM 5574 C C . ARG B 1 321 ? 18.234 21.234 8.578 1 98.31 321 ARG B C 1
ATOM 5576 O O . ARG B 1 321 ? 18.438 22.438 8.797 1 98.31 321 ARG B O 1
ATOM 5583 N N . ILE B 1 322 ? 17.531 20.484 9.375 1 98.5 322 ILE B N 1
ATOM 5584 C CA . ILE B 1 322 ? 16.922 21 10.602 1 98.5 322 ILE B CA 1
ATOM 5585 C C . ILE B 1 322 ? 18.016 21.516 11.523 1 98.5 322 ILE B C 1
ATOM 5587 O O . ILE B 1 322 ? 17.922 22.641 12.047 1 98.5 322 ILE B O 1
ATOM 5591 N N . ARG B 1 323 ? 19.078 20.797 11.711 1 98.06 323 ARG B N 1
ATOM 5592 C CA . ARG B 1 323 ? 20.188 21.219 12.547 1 98.06 323 ARG B CA 1
ATOM 5593 C C . ARG B 1 323 ? 20.922 22.406 11.93 1 98.06 323 ARG B C 1
ATOM 5595 O O . ARG B 1 323 ? 21.266 23.359 12.633 1 98.06 323 ARG B O 1
ATOM 5602 N N . GLN B 1 324 ? 21.109 22.328 10.641 1 97.44 324 GLN B N 1
ATOM 5603 C CA . GLN B 1 324 ? 21.797 23.422 9.945 1 97.44 324 GLN B CA 1
ATOM 5604 C C . GLN B 1 324 ? 21.031 24.734 10.094 1 97.44 324 GLN B C 1
ATOM 5606 O O . GLN B 1 324 ? 21.641 25.797 10.195 1 97.44 324 GLN B O 1
ATOM 5611 N N . LYS B 1 325 ? 19.75 24.656 10.102 1 97.25 325 LYS B N 1
ATOM 5612 C CA . LYS B 1 325 ? 18.906 25.844 10.203 1 97.25 325 LYS B CA 1
ATOM 5613 C C . LYS B 1 325 ? 19.016 26.484 11.578 1 97.25 325 LYS B C 1
ATOM 5615 O O . LYS B 1 325 ? 18.734 27.688 11.742 1 97.25 325 LYS B O 1
ATOM 5620 N N . GLY B 1 326 ? 19.344 25.656 12.586 1 97.62 326 GLY B N 1
ATOM 5621 C CA . GLY B 1 326 ? 19.531 26.219 13.914 1 97.62 326 GLY B CA 1
ATOM 5622 C C . GLY B 1 326 ? 18.719 25.531 14.984 1 97.62 326 GLY B C 1
ATOM 5623 O O . GLY B 1 326 ? 18.734 25.938 16.141 1 97.62 326 GLY B O 1
ATOM 5624 N N . PHE B 1 327 ? 18.078 24.453 14.617 1 98.5 327 PHE B N 1
ATOM 5625 C CA . PHE B 1 327 ? 17.328 23.703 15.609 1 98.5 327 PHE B CA 1
ATOM 5626 C C . PHE B 1 327 ? 18.25 22.828 16.453 1 98.5 327 PHE B C 1
ATOM 5628 O O . PHE B 1 327 ? 19.203 22.25 15.93 1 98.5 327 PHE B O 1
ATOM 5635 N N . GLU B 1 328 ? 18 22.797 17.688 1 98.25 328 GLU B N 1
ATOM 5636 C CA . GLU B 1 328 ? 18.547 21.766 18.578 1 98.25 328 GLU B CA 1
ATOM 5637 C C . GLU B 1 328 ? 17.594 20.594 18.719 1 98.25 328 GLU B C 1
ATOM 5639 O O . GLU B 1 328 ? 16.5 20.734 19.281 1 98.25 328 GLU B O 1
ATOM 5644 N N . VAL B 1 329 ? 17.984 19.484 18.266 1 98.19 329 VAL B N 1
ATOM 5645 C CA . VAL B 1 329 ? 17.141 18.297 18.391 1 98.19 329 VAL B CA 1
ATOM 5646 C C . VAL B 1 329 ? 17.312 17.672 19.766 1 98.19 329 VAL B C 1
ATOM 5648 O O . VAL B 1 329 ? 18.391 17.188 20.109 1 98.19 329 VAL B O 1
ATOM 5651 N N . VAL B 1 330 ? 16.297 17.656 20.484 1 98.06 330 VAL B N 1
ATOM 5652 C CA . VAL B 1 330 ? 16.344 17.234 21.891 1 98.06 330 VAL B CA 1
ATOM 5653 C C . VAL B 1 330 ? 16.109 15.734 21.984 1 98.06 330 VAL B C 1
ATOM 5655 O O . VAL B 1 330 ? 16.75 15.047 22.766 1 98.06 330 VAL B O 1
ATOM 5658 N N . SER B 1 331 ? 15.18 15.227 21.219 1 97.5 331 SER B N 1
ATOM 5659 C CA . SER B 1 331 ? 14.922 13.797 21.234 1 97.5 331 SER B CA 1
ATOM 5660 C C . SER B 1 331 ? 14.461 13.305 19.859 1 97.5 331 SER B C 1
ATOM 5662 O O . SER B 1 331 ? 13.875 14.07 19.094 1 97.5 331 SER B O 1
ATOM 5664 N N . GLU B 1 332 ? 14.844 12.047 19.578 1 98.12 332 GLU B N 1
ATOM 5665 C CA . GLU B 1 332 ? 14.445 11.328 18.375 1 98.12 332 GLU B CA 1
ATOM 5666 C C . GLU B 1 332 ? 14.07 9.883 18.688 1 98.12 332 GLU B C 1
ATOM 5668 O O . GLU B 1 332 ? 14.688 9.25 19.547 1 98.12 332 GLU B O 1
ATOM 5673 N N . LYS B 1 333 ? 13.062 9.391 18.047 1 98.44 333 LYS B N 1
ATOM 5674 C CA . LYS B 1 333 ? 12.719 7.977 18.172 1 98.44 333 LYS B CA 1
ATOM 5675 C C . LYS B 1 333 ? 11.867 7.512 16.984 1 98.44 333 LYS B C 1
ATOM 5677 O O . LYS B 1 333 ? 11.43 8.328 16.172 1 98.44 333 LYS B O 1
ATOM 5682 N N . GLU B 1 334 ? 11.773 6.293 16.812 1 98.56 334 GLU B N 1
ATOM 5683 C CA . GLU B 1 334 ? 10.898 5.676 15.82 1 98.56 334 GLU B CA 1
ATOM 5684 C C . GLU B 1 334 ? 9.609 5.176 16.469 1 98.56 334 GLU B C 1
ATOM 5686 O O . GLU B 1 334 ? 9.625 4.645 17.578 1 98.56 334 GLU B O 1
ATOM 5691 N N . ILE B 1 335 ? 8.492 5.371 15.75 1 98.69 335 ILE B N 1
ATOM 5692 C CA . ILE B 1 335 ? 7.188 4.965 16.266 1 98.69 335 ILE B CA 1
ATOM 5693 C C . ILE B 1 335 ? 6.465 4.117 15.219 1 98.69 335 ILE B C 1
ATOM 5695 O O . ILE B 1 335 ? 6.297 4.539 14.07 1 98.69 335 ILE B O 1
ATOM 5699 N N . ASP B 1 336 ? 6.047 2.941 15.633 1 98.31 336 ASP B N 1
ATOM 5700 C CA . ASP B 1 336 ? 5.23 2.092 14.773 1 98.31 336 ASP B CA 1
ATOM 5701 C C . ASP B 1 336 ? 3.768 2.531 14.789 1 98.31 336 ASP B C 1
ATOM 5703 O O . ASP B 1 336 ? 3.217 2.824 15.852 1 98.31 336 ASP B O 1
ATOM 5707 N N . SER B 1 337 ? 3.225 2.672 13.641 1 98.44 337 SER B N 1
ATOM 5708 C CA . SER B 1 337 ? 1.811 3.027 13.562 1 98.44 337 SER B CA 1
ATOM 5709 C C . SER B 1 337 ? 1.188 2.537 12.258 1 98.44 337 SER B C 1
ATOM 5711 O O . SER B 1 337 ? 1.901 2.15 11.328 1 98.44 337 SER B O 1
ATOM 5713 N N . LYS B 1 338 ? -0.08 2.453 12.273 1 98.25 338 LYS B N 1
ATOM 5714 C CA . LYS B 1 338 ? -0.881 2.324 11.055 1 98.25 338 LYS B CA 1
ATOM 5715 C C . LYS B 1 338 ? -1.56 3.645 10.703 1 98.25 338 LYS B C 1
ATOM 5717 O O . LYS B 1 338 ? -1.385 4.645 11.398 1 98.25 338 LYS B O 1
ATOM 5722 N N . TYR B 1 339 ? -2.203 3.67 9.57 1 98.19 339 TYR B N 1
ATOM 5723 C CA . TYR B 1 339 ? -2.896 4.871 9.109 1 98.19 339 TYR B CA 1
ATOM 5724 C C . TYR B 1 339 ? -4.168 4.512 8.352 1 98.19 339 TYR B C 1
ATOM 5726 O O . TYR B 1 339 ? -4.109 3.982 7.242 1 98.19 339 TYR B O 1
ATOM 5734 N N . THR B 1 340 ? -5.336 4.758 8.898 1 97.94 340 THR B N 1
ATOM 5735 C CA . THR B 1 340 ? -6.648 4.445 8.352 1 97.94 340 THR B CA 1
ATOM 5736 C C . THR B 1 340 ? -6.75 2.959 8.008 1 97.94 340 THR B C 1
ATOM 5738 O O . THR B 1 340 ? -7.184 2.598 6.914 1 97.94 340 THR B O 1
ATOM 5741 N N . VAL B 1 341 ? -6.328 2.172 8.898 1 97.56 341 VAL B N 1
ATOM 5742 C CA . VAL B 1 341 ? -6.211 0.74 8.648 1 97.56 341 VAL B CA 1
ATOM 5743 C C . VAL B 1 341 ? -7.594 0.09 8.711 1 97.56 341 VAL B C 1
ATOM 5745 O O . VAL B 1 341 ? -8.414 0.447 9.555 1 97.56 341 VAL B O 1
ATOM 5748 N N . ASN B 1 342 ? -7.945 -0.758 7.762 1 97.56 342 ASN B N 1
ATOM 5749 C CA . ASN B 1 342 ? -8.992 -1.761 7.93 1 97.56 342 ASN B CA 1
ATOM 5750 C C . ASN B 1 342 ? -8.477 -2.99 8.672 1 97.56 342 ASN B C 1
ATOM 5752 O O . ASN B 1 342 ? -7.844 -3.861 8.078 1 97.56 342 ASN B O 1
ATOM 5756 N N . ARG B 1 343 ? -8.758 -3.1 9.883 1 96.12 343 ARG B N 1
ATOM 5757 C CA . ARG B 1 343 ? -8.148 -4.078 10.781 1 96.12 343 ARG B CA 1
ATOM 5758 C C . ARG B 1 343 ? -8.602 -5.492 10.438 1 96.12 343 ARG B C 1
ATOM 5760 O O . ARG B 1 343 ? -7.984 -6.469 10.867 1 96.12 343 ARG B O 1
ATOM 5767 N N . LEU B 1 344 ? -9.648 -5.594 9.703 1 97.62 344 LEU B N 1
ATOM 5768 C CA . LEU B 1 344 ? -10.148 -6.922 9.359 1 97.62 344 LEU B CA 1
ATOM 5769 C C . LEU B 1 344 ? -9.664 -7.344 7.973 1 97.62 344 LEU B C 1
ATOM 5771 O O . LEU B 1 344 ? -9.93 -8.461 7.535 1 97.62 344 LEU B O 1
ATOM 5775 N N . SER B 1 345 ? -8.961 -6.488 7.266 1 98.38 345 SER B N 1
ATOM 5776 C CA . SER B 1 345 ? -8.461 -6.785 5.93 1 98.38 345 SER B CA 1
ATOM 5777 C C . SER B 1 345 ? -7.246 -7.707 5.992 1 98.38 345 SER B C 1
ATOM 5779 O O . SER B 1 345 ? -6.465 -7.648 6.941 1 98.38 345 SER B O 1
ATOM 5781 N N . MET B 1 346 ? -7.027 -8.523 4.977 1 98.75 346 MET B N 1
ATOM 5782 C CA . MET B 1 346 ? -5.828 -9.352 4.867 1 98.75 346 MET B CA 1
ATOM 5783 C C . MET B 1 346 ? -4.59 -8.484 4.672 1 98.75 346 MET B C 1
ATOM 5785 O O . MET B 1 346 ? -3.471 -8.914 4.949 1 98.75 346 MET B O 1
ATOM 5789 N N . LEU B 1 347 ? -4.773 -7.332 4.176 1 98.69 347 LEU B N 1
ATOM 5790 C CA . LEU B 1 347 ? -3.668 -6.422 3.896 1 98.69 347 LEU B CA 1
ATOM 5791 C C . LEU B 1 347 ? -3.721 -5.203 4.812 1 98.69 347 LEU B C 1
ATOM 5793 O O . LEU B 1 347 ? -4.758 -4.547 4.918 1 98.69 347 LEU B O 1
ATOM 5797 N N . GLN B 1 348 ? -2.65 -4.883 5.445 1 98.12 348 GLN B N 1
ATOM 5798 C CA . GLN B 1 348 ? -2.518 -3.695 6.285 1 98.12 348 GLN B CA 1
ATOM 5799 C C . GLN B 1 348 ? -1.179 -3.002 6.051 1 98.12 348 GLN B C 1
ATOM 5801 O O . GLN B 1 348 ? -0.138 -3.66 5.977 1 98.12 348 GLN B O 1
ATOM 5806 N N . ASN B 1 349 ? -1.178 -1.715 5.906 1 97.75 349 ASN B N 1
ATOM 5807 C CA . ASN B 1 349 ? 0.048 -0.931 5.801 1 97.75 349 ASN B CA 1
ATOM 5808 C C . ASN B 1 349 ? 0.607 -0.576 7.176 1 97.75 349 ASN B C 1
ATOM 5810 O O . ASN B 1 349 ? -0.101 -0.012 8.008 1 97.75 349 ASN B O 1
ATOM 5814 N N . GLN B 1 350 ? 1.802 -0.904 7.367 1 97.94 350 GLN B N 1
ATOM 5815 C CA . GLN B 1 350 ? 2.51 -0.579 8.602 1 97.94 350 GLN B CA 1
ATOM 5816 C C . GLN B 1 350 ? 3.553 0.509 8.367 1 97.94 350 GLN B C 1
ATOM 5818 O O . GLN B 1 350 ? 4.289 0.467 7.379 1 97.94 350 GLN B O 1
ATOM 5823 N N . PHE B 1 351 ? 3.625 1.47 9.297 1 98.56 351 PHE B N 1
ATOM 5824 C CA . PHE B 1 351 ? 4.57 2.574 9.18 1 98.56 351 PHE B CA 1
ATOM 5825 C C . PHE B 1 351 ? 5.52 2.605 10.367 1 98.56 351 PHE B C 1
ATOM 5827 O O . PHE B 1 351 ? 5.102 2.4 11.508 1 98.56 351 PHE B O 1
ATOM 5834 N N . ASN B 1 352 ? 6.746 2.725 10.102 1 98.62 352 ASN B N 1
ATOM 5835 C CA . ASN B 1 352 ? 7.727 3.18 11.078 1 98.62 352 ASN B CA 1
ATOM 5836 C C . ASN B 1 352 ? 7.98 4.68 10.969 1 98.62 352 ASN B C 1
ATOM 5838 O O . ASN B 1 352 ? 8.844 5.109 10.195 1 98.62 352 ASN B O 1
ATOM 5842 N N . CYS B 1 353 ? 7.355 5.414 11.789 1 98.81 353 CYS B N 1
ATOM 5843 C CA . CYS B 1 353 ? 7.328 6.867 11.688 1 98.81 353 CYS B CA 1
ATOM 5844 C C . CYS B 1 353 ? 8.539 7.488 12.383 1 98.81 353 CYS B C 1
ATOM 5846 O O . CYS B 1 353 ? 9.008 6.969 13.398 1 98.81 353 CYS B O 1
ATOM 5848 N N . ALA B 1 354 ? 9 8.539 11.844 1 98.88 354 ALA B N 1
ATOM 5849 C CA . ALA B 1 354 ? 10.016 9.344 12.508 1 98.88 354 ALA B CA 1
ATOM 5850 C C . ALA B 1 354 ? 9.383 10.312 13.508 1 98.88 354 ALA B C 1
ATOM 5852 O O . ALA B 1 354 ? 8.445 11.031 13.172 1 98.88 354 ALA B O 1
ATOM 5853 N N . TYR B 1 355 ? 9.844 10.281 14.711 1 98.88 355 TYR B N 1
ATOM 5854 C CA . TYR B 1 355 ? 9.453 11.227 15.758 1 98.88 355 TYR B CA 1
ATOM 5855 C C . TYR B 1 355 ? 10.648 12.055 16.203 1 98.88 355 TYR B C 1
ATOM 5857 O O . TYR B 1 355 ? 11.742 11.523 16.422 1 98.88 355 TYR B O 1
ATOM 5865 N N . PHE B 1 356 ? 10.469 13.344 16.328 1 98.88 356 PHE B N 1
ATOM 5866 C CA . PHE B 1 356 ? 11.516 14.148 16.953 1 98.88 356 PHE B CA 1
ATOM 5867 C C . PHE B 1 356 ? 10.906 15.352 17.672 1 98.88 356 PHE B C 1
ATOM 5869 O O . PHE B 1 356 ? 9.805 15.797 17.328 1 98.88 356 PHE B O 1
ATOM 5876 N N . TYR B 1 357 ? 11.562 15.781 18.719 1 98.81 357 TYR B N 1
ATOM 5877 C CA . TYR B 1 357 ? 11.367 17.031 19.438 1 98.81 357 TYR B CA 1
ATOM 5878 C C . TYR B 1 357 ? 12.578 17.953 19.281 1 98.81 357 TYR B C 1
ATOM 5880 O O . TYR B 1 357 ? 13.695 17.562 19.641 1 98.81 357 TYR B O 1
ATOM 5888 N N . ALA B 1 358 ? 12.359 19.109 18.656 1 98.81 358 ALA B N 1
ATOM 5889 C CA . ALA B 1 358 ? 13.43 20.078 18.438 1 98.81 358 ALA B CA 1
ATOM 5890 C C . ALA B 1 358 ? 13.055 21.453 19 1 98.81 358 ALA B C 1
ATOM 5892 O O . ALA B 1 358 ? 11.867 21.766 19.141 1 98.81 358 ALA B O 1
ATOM 5893 N N . ARG B 1 359 ? 14.078 22.25 19.312 1 98.38 359 ARG B N 1
ATOM 5894 C CA . ARG B 1 359 ? 13.914 23.625 19.797 1 98.38 359 ARG B CA 1
ATOM 5895 C C . ARG B 1 359 ? 14.727 24.594 18.938 1 98.38 359 ARG B C 1
ATOM 5897 O O . ARG B 1 359 ? 15.844 24.281 18.531 1 98.38 359 ARG B O 1
ATOM 5904 N N . LYS B 1 360 ? 14.117 25.703 18.672 1 97.56 360 LYS B N 1
ATOM 5905 C CA . LYS B 1 360 ? 14.875 26.75 17.984 1 97.56 360 LYS B CA 1
ATOM 5906 C C . LYS B 1 360 ? 16.016 27.25 18.875 1 97.56 360 LYS B C 1
ATOM 5908 O O . LYS B 1 360 ? 15.789 27.656 20.016 1 97.56 360 LYS B O 1
ATOM 5913 N N . GLY B 1 361 ? 17.312 27.094 18.391 1 87.25 361 GLY B N 1
ATOM 5914 C CA . GLY B 1 361 ? 18.516 27.453 19.141 1 87.25 361 GLY B CA 1
ATOM 5915 C C . GLY B 1 361 ? 18.594 28.938 19.453 1 87.25 361 GLY B C 1
ATOM 5916 O O . GLY B 1 361 ? 17.984 29.75 18.781 1 87.25 361 GLY B O 1
ATOM 5917 N N . GLY B 1 362 ? 19.047 29.359 20.688 1 65 362 GLY B N 1
ATOM 5918 C CA . GLY B 1 362 ? 19.328 30.734 21.078 1 65 362 GLY B CA 1
ATOM 5919 C C . GLY B 1 362 ? 20.438 31.359 20.266 1 65 362 GLY B C 1
ATOM 5920 O O . GLY B 1 362 ? 21.219 30.656 19.625 1 65 362 GLY B O 1
ATOM 5921 N N . GLN B 1 363 ? 20.266 32.625 19.734 1 52.88 363 GLN B N 1
ATOM 5922 C CA . GLN B 1 363 ? 21.344 33.406 19.141 1 52.88 363 GLN B CA 1
ATOM 5923 C C . GLN B 1 363 ? 22.672 33.125 19.844 1 52.88 363 GLN B C 1
ATOM 5925 O O . GLN B 1 363 ? 22.734 33.094 21.078 1 52.88 363 GLN B O 1
ATOM 5930 N N . LYS B 1 364 ? 23.641 32.25 19.266 1 46.03 364 LYS B N 1
ATOM 5931 C CA . LYS B 1 364 ? 24.984 32.25 19.844 1 46.03 364 LYS B CA 1
ATOM 5932 C C . LYS B 1 364 ? 25.406 33.656 20.219 1 46.03 364 LYS B C 1
ATOM 5934 O O . LYS B 1 364 ? 25.25 34.594 19.438 1 46.03 364 LYS B O 1
ATOM 5939 N N . PRO B 1 365 ? 25.516 34 21.516 1 36.47 365 PRO B N 1
ATOM 5940 C CA . PRO B 1 365 ? 26.078 35.344 21.672 1 36.47 365 PRO B CA 1
ATOM 5941 C C . PRO B 1 365 ? 27.141 35.656 20.625 1 36.47 365 PRO B C 1
ATOM 5943 O O . PRO B 1 365 ? 27.906 34.781 20.234 1 36.47 365 PRO B O 1
ATOM 5946 N N . GLN B 1 366 ? 26.953 36.75 19.797 1 30.75 366 GLN B N 1
ATOM 5947 C CA . GLN B 1 366 ? 28.125 37.312 19.125 1 30.75 366 GLN B CA 1
ATOM 5948 C C . GLN B 1 366 ? 29.344 37.25 20.031 1 30.75 366 GLN B C 1
ATOM 5950 O O . GLN B 1 366 ? 29.266 37.656 21.203 1 30.75 366 GLN B O 1
#

Secondary structure (DSSP, 8-state):
-------------HHHHHHHHHHHHHHHHHHHHHHHHHHHHHHHHTS-HHHHHHHHHHHHHHHHHHHHHHHHHHHHHHHHHHHTHHHHTHHHHHHHHH----PPPHHHHHHHHHHHHHHHHHHSGGGHHHHHHHHHHHHHHHHHHS--GGGGGG-EEEEES-TTSHHHHHHHHTT-EEEEEE--HHHHHHHHHHHHH--STT-EEE-TTTT--TT-S-GGGGG--EEE-SSPPPPTTS--SS-EEEEES-HHHHSTT---SEEEEES-GGG-SSHHHHHHHHHHTS-TT-EEEEEE----TTTT-TT-------HHHHHHHHHHHTEEEEEEEEEEE-SS--TTSSEEEEEEEEEEEEEEPP----/-------------HHHHHHHHHHHHHHHHHHHHHHHHHHHHHHHHTS-HHHHHHHHHHHHHHHHHHHHHHHHHHHHHHHHHHHTHHHHTHHHHHHHHH----PPPHHHHHHHHHHHHHHHHHHSGGGHHHHHHHHHHHHHHHHHHS--GGGGGG-EEEEES-TTSHHHHHHHHTT-EEEEEE--HHHHHHHHHHHHH--STT-EEE-TTTT--TT-S-GGGGG--EEE-SSPPPPTTS--SS-EEEEES-HHHHSTT---SEEEEES-GGG-SSHHHHHHHHHHTS-TT-EEEEEE----TTTT-TT-------HHHHHHHHHHHTEEEEEEEEEEE-SS--TTSSEEEEEEEEEEEEEEPP----